Protein AF-A0A9X5YZY9-F1 (afdb_monomer_lite)

Sequence (464 aa):
MDPSAGPELLDRARRRHARAEDEYDRSPETKAVLEAMFADAAEALAAGHHPDEVEAWFGLAQVRRYQKGRRDDTLAAFDRALAASPEHRGVWDAYLEYVTYSISVDSLLALTERLPSALRPEYLHWLVSVADGRDRWGGMPAADGARYRVELLGLLTRLGDQESLGWFLSETGLTEERTGSHTRAVDILRDAMRTGYPSVKAVDRLTIRLVKDGEWDEAAQALTAVLAKPITSDSTREKLTKRLARCRKLLASSQPKAADLPEPEIETNEAEVDLPPAPLPAARSLVAGQNTPIAVGVWTVVVSWRDPAGKFDVDASALLLADTGKIRSDADFVFYNQRVTPDRTVIHHGEQTIGLGDEVHEQITIDLAALPASVTRVVIAASIDQGDFSSVDGLRLRADRCAGSSESLDIAGPVSFPLHRLGVERAILLAEVYRRNGGWRIRAIGQGYADGLAGIARDFGVHV

Secondary structure (DSSP, 8-state):
--GGGHHHHHHHHHHHHHHHHHTT---HHHHHHHHHHHHHHHHHHHHTT-TTHHHHHHHHHHHHTTSTT-HHHHHHHHHHHHHH-TT-HHHHHHHHHHHTTS--HHHHHHHHHHS-TTTHHHHHHHHHHHHTT-BTTB---HHHHHHHHHHHHHHHHHHT-HHHHHHHHHHHHHHHHHHS-HHHHHHHHHHHHHTT---HHHHHHHHHHHHHHT-HHHHHHHHHHHHTS--S-HHHHHHHHHHHHHHHHHHHHHSPP--S-PPPP----------PPPPPPPPEE--TT-EEEE-SSEEEEEEEEE-TTS---EEEEEEEE-TTSSBSSGGGEEBTTB-B-TTSSEEEEEEEE-SSSSEEEEEEEEETTTS-TT--EEEEEEEESSS-GGG-EEEEEEEEE---------S-S-EEEE-----S-SEEEEEEEEEETTEEEEEEEEEEETTTHHHHHHHHT---

Foldseek 3Di:
DALVCLVVLLVVLVVLVVVCVVVVPPDPVSLVVSLVSLVVSLVSPVVVLHLCNLVSLLSNLVSQLPDPPCLVVNLVSLVSSCVSPVQPPVSLVVNVVSQLLPDALVSLLVNLLSRDLVCNLVCVVVSLCQACQNDPRGYDDVVRSVVSLVLVLVSCVVVLSLQNNLDSLQVVLVVCCVPHDPVVSLVSLVVSVVSLHHDLVSLVVNLVVCVVVVVLVVNLVSLVSPLVDDDPDPVSNVVSVVSNVVSVVSVVVPDPPPDDDDDDDDDDDDDDDDDPDDPDDDADEDEAFDKWFDAAFKKKKKKKWFAPPVPWPKWKWKAFAFPVLAGPALLRIDTPVNAARPQRQKGKPDKDDNDPHRMIMTMMMGRRVSDDPRGFKMWMKMFTPPFACQPIGPTKMWMDGPDDDDDDPDDHDIYIYDQDDDDLFGMFGQWMWGDDPNGIMIGGHGDGDNPTVVVVCVSRVNDD

pLDDT: mean 80.01, std 17.56, range [24.38, 98.25]

Structure (mmCIF, N/CA/C/O backbone):
data_AF-A0A9X5YZY9-F1
#
_entry.id   AF-A0A9X5YZY9-F1
#
loop_
_atom_site.group_PDB
_atom_site.id
_atom_site.type_symbol
_atom_site.label_atom_id
_atom_site.label_alt_id
_atom_site.label_comp_id
_atom_site.label_asym_id
_atom_site.label_entity_id
_atom_site.label_seq_id
_atom_site.pdbx_PDB_ins_code
_atom_site.Cartn_x
_atom_site.Cartn_y
_atom_site.Cartn_z
_atom_site.occupancy
_atom_site.B_iso_or_equiv
_atom_site.auth_seq_id
_atom_site.auth_comp_id
_atom_site.auth_asym_id
_atom_site.auth_atom_id
_atom_site.pdbx_PDB_model_num
ATOM 1 N N . MET A 1 1 ? 26.259 -15.363 -32.010 1.00 60.69 1 MET A N 1
ATOM 2 C CA . MET A 1 1 ? 27.548 -15.273 -31.295 1.00 60.69 1 MET A CA 1
ATOM 3 C C . MET A 1 1 ? 27.789 -16.571 -30.547 1.00 60.69 1 MET A C 1
ATOM 5 O O . MET A 1 1 ? 26.813 -17.230 -30.215 1.00 60.69 1 MET A O 1
ATOM 9 N N . ASP A 1 2 ? 29.048 -16.950 -30.335 1.00 70.19 2 ASP A N 1
ATOM 10 C CA . ASP A 1 2 ? 29.415 -18.073 -29.465 1.00 70.19 2 ASP A CA 1
ATOM 11 C C . ASP A 1 2 ? 29.134 -17.686 -27.997 1.00 70.19 2 ASP A C 1
ATOM 13 O O . ASP A 1 2 ? 29.760 -16.740 -27.509 1.00 70.19 2 ASP A O 1
ATOM 17 N N . PRO A 1 3 ? 28.205 -18.360 -27.289 1.00 67.62 3 PRO A N 1
ATOM 18 C CA . PRO A 1 3 ? 27.863 -18.026 -25.904 1.00 67.62 3 PRO A CA 1
ATOM 19 C C . PRO A 1 3 ? 29.049 -18.139 -24.935 1.00 67.62 3 PRO A C 1
ATOM 21 O O . PRO A 1 3 ? 29.058 -17.483 -23.895 1.00 67.62 3 PRO A O 1
ATOM 24 N N . SER A 1 4 ? 30.075 -18.928 -25.276 1.00 77.38 4 SER A N 1
ATOM 25 C CA . SER A 1 4 ? 31.263 -19.109 -24.431 1.00 77.38 4 SER A CA 1
ATOM 26 C C . SER A 1 4 ? 32.169 -17.871 -24.367 1.00 77.38 4 SER A C 1
ATOM 28 O O . SER A 1 4 ? 32.953 -17.737 -23.428 1.00 77.38 4 SER A O 1
ATOM 30 N N . ALA A 1 5 ? 32.028 -16.929 -25.308 1.00 88.00 5 ALA A N 1
ATOM 31 C CA . ALA A 1 5 ? 32.815 -15.695 -25.350 1.00 88.00 5 ALA A CA 1
ATOM 32 C C . ALA A 1 5 ? 32.275 -14.578 -24.431 1.00 88.00 5 ALA A C 1
ATOM 34 O O . ALA A 1 5 ? 32.970 -13.589 -24.191 1.00 88.00 5 ALA A O 1
ATOM 35 N N . GLY A 1 6 ? 31.048 -14.715 -23.912 1.00 91.06 6 GLY A N 1
ATOM 36 C CA . GLY A 1 6 ? 30.351 -13.676 -23.143 1.00 91.06 6 GLY A CA 1
ATOM 37 C C . GLY A 1 6 ? 31.149 -13.092 -21.963 1.00 91.06 6 GLY A C 1
ATOM 38 O O . GLY A 1 6 ? 31.288 -11.867 -21.890 1.00 91.06 6 GLY A O 1
ATOM 39 N N . PRO A 1 7 ? 31.730 -13.918 -21.069 1.00 95.31 7 PRO A N 1
ATOM 40 C CA . PRO A 1 7 ? 32.499 -13.417 -19.927 1.00 95.31 7 PRO A CA 1
ATOM 41 C C . PRO A 1 7 ? 33.729 -12.591 -20.330 1.00 95.31 7 PRO A C 1
ATOM 43 O O . PRO A 1 7 ? 34.016 -11.562 -19.718 1.00 95.31 7 PRO A O 1
ATOM 46 N N . GLU A 1 8 ? 34.432 -12.989 -21.396 1.00 95.81 8 GLU A N 1
ATOM 47 C CA . GLU A 1 8 ? 35.598 -12.250 -21.897 1.00 95.81 8 GLU A CA 1
ATOM 48 C C . GLU A 1 8 ? 35.193 -10.892 -22.494 1.00 95.81 8 GLU A C 1
ATOM 50 O O . GLU A 1 8 ? 35.873 -9.880 -22.285 1.00 95.81 8 GLU A O 1
ATOM 55 N N . LEU A 1 9 ? 34.064 -10.848 -23.212 1.00 96.50 9 LEU A N 1
ATOM 56 C CA . LEU A 1 9 ? 33.502 -9.609 -23.754 1.00 96.50 9 LEU A CA 1
ATOM 57 C C . LEU A 1 9 ? 33.127 -8.632 -22.631 1.00 96.50 9 LEU A C 1
ATOM 59 O O . LEU A 1 9 ? 33.502 -7.458 -22.697 1.00 96.50 9 LEU A O 1
ATOM 63 N N . LEU A 1 10 ? 32.463 -9.116 -21.575 1.00 97.38 10 LEU A N 1
ATOM 64 C CA . LEU A 1 10 ? 32.087 -8.298 -20.418 1.00 97.38 10 LEU A CA 1
ATOM 65 C C . LEU A 1 10 ? 33.312 -7.739 -19.685 1.00 97.38 10 LEU A C 1
ATOM 67 O O . LEU A 1 10 ? 33.368 -6.550 -19.369 1.00 97.38 10 LEU A O 1
ATOM 71 N N . ASP A 1 11 ? 34.315 -8.574 -19.434 1.00 97.44 11 ASP A N 1
ATOM 72 C CA . ASP A 1 11 ? 35.560 -8.178 -18.775 1.00 97.44 11 ASP A CA 1
ATOM 73 C C . ASP A 1 11 ? 36.325 -7.110 -19.587 1.00 97.44 11 ASP A C 1
ATOM 75 O O . ASP A 1 11 ? 36.810 -6.104 -19.053 1.00 97.44 11 ASP A O 1
ATOM 79 N N . ARG A 1 12 ? 36.341 -7.248 -20.918 1.00 97.50 12 ARG A N 1
ATOM 80 C CA . ARG A 1 12 ? 36.892 -6.235 -21.829 1.00 97.50 12 ARG A CA 1
ATOM 81 C C . ARG A 1 12 ? 36.108 -4.920 -21.775 1.00 97.50 12 ARG A C 1
ATOM 83 O O . ARG A 1 12 ? 36.733 -3.857 -21.721 1.00 97.50 12 ARG A O 1
ATOM 90 N N . ALA A 1 13 ? 34.775 -4.982 -21.766 1.00 97.50 13 ALA A N 1
ATOM 91 C CA . ALA A 1 13 ? 33.902 -3.812 -21.655 1.00 97.50 13 ALA A CA 1
ATOM 92 C C . ALA A 1 13 ? 34.130 -3.068 -20.331 1.00 97.50 13 ALA A C 1
ATOM 94 O O . ALA A 1 13 ? 34.380 -1.862 -20.336 1.00 97.50 13 ALA A O 1
ATOM 95 N N . ARG A 1 14 ? 34.163 -3.794 -19.206 1.00 97.50 14 ARG A N 1
ATOM 96 C CA . ARG A 1 14 ? 34.427 -3.245 -17.866 1.00 97.50 14 ARG A CA 1
ATOM 97 C C . ARG A 1 14 ? 35.779 -2.544 -17.779 1.00 97.50 14 ARG A C 1
ATOM 99 O O . ARG A 1 14 ? 35.836 -1.411 -17.309 1.00 97.50 14 ARG A O 1
ATOM 106 N N . ARG A 1 15 ? 36.857 -3.159 -18.282 1.00 97.31 15 ARG A N 1
ATOM 107 C CA . ARG A 1 15 ? 38.183 -2.512 -18.326 1.00 97.31 15 ARG A CA 1
ATOM 108 C C . ARG A 1 15 ? 38.180 -1.226 -19.143 1.00 97.31 15 ARG A C 1
ATOM 110 O O . ARG A 1 15 ? 38.763 -0.229 -18.720 1.00 97.31 15 ARG A O 1
ATOM 117 N N . ARG A 1 16 ? 37.545 -1.239 -20.319 1.00 96.56 16 ARG A N 1
ATOM 118 C CA . ARG A 1 16 ? 37.457 -0.044 -21.170 1.00 96.56 16 ARG A CA 1
ATOM 119 C C . ARG A 1 16 ? 36.641 1.057 -20.495 1.00 96.56 16 ARG A C 1
ATOM 121 O O . ARG A 1 16 ? 37.018 2.220 -20.621 1.00 96.56 16 ARG A O 1
ATOM 128 N N . HIS A 1 17 ? 35.573 0.687 -19.789 1.00 94.94 17 HIS A N 1
ATOM 129 C CA . HIS A 1 17 ? 34.726 1.610 -19.041 1.00 94.94 17 HIS A CA 1
ATOM 130 C C . HIS A 1 17 ? 35.490 2.244 -17.878 1.00 94.94 17 HIS A C 1
ATOM 132 O O . HIS A 1 17 ? 35.556 3.464 -17.814 1.00 94.94 17 HIS A O 1
ATOM 138 N N . ALA A 1 18 ? 36.158 1.439 -17.045 1.00 94.81 18 ALA A N 1
ATOM 139 C CA . ALA A 1 18 ? 36.986 1.931 -15.942 1.00 94.81 18 ALA A CA 1
ATOM 140 C C . ALA A 1 18 ? 38.058 2.916 -16.432 1.00 94.81 18 ALA A C 1
ATOM 142 O O . ALA A 1 18 ? 38.196 4.008 -15.896 1.00 94.81 18 ALA A O 1
ATOM 143 N N . ARG A 1 19 ? 38.737 2.586 -17.538 1.00 95.81 19 ARG A N 1
ATOM 144 C CA . ARG A 1 19 ? 39.710 3.489 -18.160 1.00 95.81 19 ARG A CA 1
ATOM 145 C C . ARG A 1 19 ? 39.084 4.808 -18.633 1.00 95.81 19 ARG A C 1
ATOM 147 O O . ARG A 1 19 ? 39.700 5.854 -18.479 1.00 95.81 19 ARG A O 1
ATOM 154 N N . ALA A 1 20 ? 37.889 4.767 -19.225 1.00 93.00 20 ALA A N 1
ATOM 155 C CA . ALA A 1 20 ? 37.190 5.979 -19.656 1.00 93.00 20 ALA A CA 1
ATOM 156 C C . ALA A 1 20 ? 36.761 6.854 -18.464 1.00 93.00 20 ALA A C 1
ATOM 158 O O . ALA A 1 20 ? 36.832 8.077 -18.559 1.00 93.00 20 ALA A O 1
ATOM 159 N N . GLU A 1 21 ? 36.349 6.241 -17.350 1.00 89.88 21 GLU A N 1
ATOM 160 C CA . GLU A 1 21 ? 36.064 6.945 -16.093 1.00 89.88 21 GLU A CA 1
ATOM 161 C C . GLU A 1 21 ? 37.322 7.628 -15.535 1.00 89.88 21 GLU A C 1
ATOM 163 O O . GLU A 1 21 ? 37.279 8.825 -15.249 1.00 89.88 21 GLU A O 1
ATOM 168 N N . ASP A 1 22 ? 38.446 6.905 -15.460 1.00 94.56 22 ASP A N 1
ATOM 169 C CA . ASP A 1 22 ? 39.733 7.416 -14.962 1.00 94.56 22 ASP A CA 1
ATOM 170 C C . ASP A 1 22 ? 40.276 8.575 -15.816 1.00 94.56 22 ASP A C 1
ATOM 172 O O . ASP A 1 22 ? 40.812 9.554 -15.296 1.00 94.56 22 ASP A O 1
ATOM 176 N N . GLU A 1 23 ? 40.121 8.484 -17.139 1.00 95.00 23 GLU A N 1
ATOM 177 C CA . GLU A 1 23 ? 40.533 9.519 -18.096 1.00 95.00 23 GLU A CA 1
ATOM 178 C C . GLU A 1 23 ? 39.504 10.667 -18.214 1.00 95.00 23 GLU A C 1
ATOM 180 O O . GLU A 1 23 ? 39.750 11.644 -18.923 1.00 95.00 23 GLU A O 1
ATOM 185 N N . TYR A 1 24 ? 38.353 10.569 -17.531 1.00 90.06 24 TYR A N 1
ATOM 186 C CA . TYR A 1 24 ? 37.199 11.468 -17.674 1.00 90.06 24 TYR A CA 1
ATOM 187 C C . TYR A 1 24 ? 36.738 11.636 -19.138 1.00 90.06 24 TYR A C 1
ATOM 189 O O . TYR A 1 24 ? 36.229 12.683 -19.550 1.00 90.06 24 TYR A O 1
ATOM 197 N N . ASP A 1 25 ? 36.898 10.594 -19.953 1.00 89.75 25 ASP A N 1
ATOM 198 C CA . ASP A 1 25 ? 36.540 10.608 -21.366 1.00 89.75 25 ASP A CA 1
ATOM 199 C C . ASP A 1 25 ? 35.024 10.430 -21.535 1.00 89.75 25 ASP A C 1
ATOM 201 O O . ASP A 1 25 ? 34.461 9.341 -21.404 1.00 89.75 25 ASP A O 1
ATOM 205 N N . ARG A 1 26 ? 34.342 11.540 -21.833 1.00 86.75 26 ARG A N 1
ATOM 206 C CA . ARG A 1 26 ? 32.891 11.593 -22.075 1.00 86.75 26 ARG A CA 1
ATOM 207 C C . ARG A 1 26 ? 32.532 11.732 -23.555 1.00 86.75 26 ARG A C 1
ATOM 209 O O . ARG A 1 26 ? 31.381 12.080 -23.850 1.00 86.75 26 ARG A O 1
ATOM 216 N N . SER A 1 27 ? 33.487 11.489 -24.457 1.00 90.62 27 SER A N 1
ATOM 217 C CA . SER A 1 27 ? 33.310 11.658 -25.901 1.00 90.62 27 SER A CA 1
ATOM 218 C C . SER A 1 27 ? 32.188 10.766 -26.463 1.00 90.62 27 SER A C 1
ATOM 220 O O . SER A 1 27 ? 31.965 9.652 -25.968 1.00 90.62 27 SER A O 1
ATOM 222 N N . PRO A 1 28 ? 31.445 11.234 -27.486 1.00 89.94 28 PRO A N 1
ATOM 223 C CA . PRO A 1 28 ? 30.454 10.414 -28.181 1.00 89.94 28 PRO A CA 1
ATOM 224 C C . PRO A 1 28 ? 31.042 9.110 -28.735 1.00 89.94 28 PRO A C 1
ATOM 226 O O . PRO A 1 28 ? 30.386 8.073 -28.672 1.00 89.94 28 PRO A O 1
ATOM 229 N N . GLU A 1 29 ? 32.285 9.144 -29.218 1.00 93.25 29 GLU A N 1
ATOM 230 C CA . GLU A 1 29 ? 32.990 7.994 -29.783 1.00 93.25 29 GLU A CA 1
ATOM 231 C C . GLU A 1 29 ? 33.239 6.920 -28.720 1.00 93.25 29 GLU A C 1
ATOM 233 O O . GLU A 1 29 ? 32.894 5.755 -28.922 1.00 93.25 29 GLU A O 1
ATOM 238 N N . THR A 1 30 ? 33.773 7.302 -27.554 1.00 93.06 30 THR A N 1
ATOM 239 C CA . THR A 1 30 ? 33.996 6.359 -26.450 1.00 93.06 30 THR A CA 1
ATOM 240 C C . THR A 1 30 ? 32.682 5.781 -25.933 1.00 93.06 30 THR A C 1
ATOM 242 O O . THR A 1 30 ? 32.613 4.578 -25.678 1.00 93.06 30 THR A O 1
ATOM 245 N N . LYS A 1 31 ? 31.615 6.587 -25.848 1.00 91.44 31 LYS A N 1
ATOM 246 C CA . LYS A 1 31 ? 30.279 6.100 -25.468 1.00 91.44 31 LYS A CA 1
ATOM 247 C C . LYS A 1 31 ? 29.724 5.085 -26.468 1.00 91.44 31 LYS A C 1
ATOM 249 O O . LYS A 1 31 ? 29.228 4.050 -26.038 1.00 91.44 31 LYS A O 1
ATOM 254 N N . ALA A 1 32 ? 29.845 5.343 -27.770 1.00 93.31 32 ALA A N 1
ATOM 255 C CA . ALA A 1 32 ? 29.385 4.424 -28.811 1.00 93.31 32 ALA A CA 1
ATOM 256 C C . ALA A 1 32 ? 30.147 3.088 -28.784 1.00 93.31 32 ALA A C 1
ATOM 258 O O . ALA A 1 32 ? 29.539 2.026 -28.901 1.00 93.31 32 ALA A O 1
ATOM 259 N N . VAL A 1 33 ? 31.469 3.129 -28.569 1.00 96.19 33 VAL A N 1
ATOM 260 C CA . VAL A 1 33 ? 32.292 1.917 -28.425 1.00 96.19 33 VAL A CA 1
ATOM 261 C C . VAL A 1 33 ? 31.888 1.123 -27.185 1.00 96.19 33 VAL A C 1
ATOM 263 O O . VAL A 1 33 ? 31.665 -0.080 -27.281 1.00 96.19 33 VAL A O 1
ATOM 266 N N . LEU A 1 34 ? 31.772 1.780 -26.028 1.00 96.44 34 LEU A N 1
ATOM 267 C CA . LEU A 1 34 ? 31.357 1.126 -24.785 1.00 96.44 34 LEU A CA 1
ATOM 268 C C . LEU A 1 34 ? 29.970 0.501 -24.906 1.00 96.44 34 LEU A C 1
ATOM 270 O O . LEU A 1 34 ? 29.758 -0.612 -24.435 1.00 96.44 34 LEU A O 1
ATOM 274 N N . GLU A 1 35 ? 29.044 1.197 -25.558 1.00 95.69 35 GLU A N 1
ATOM 275 C CA . GLU A 1 35 ? 27.704 0.683 -25.789 1.00 95.69 35 GLU A CA 1
ATOM 276 C C . GLU A 1 35 ? 27.721 -0.599 -26.624 1.00 95.69 35 GLU A C 1
ATOM 278 O O . GLU A 1 35 ? 27.111 -1.583 -26.215 1.00 95.69 35 GLU A O 1
ATOM 283 N N . ALA A 1 36 ? 28.448 -0.613 -27.746 1.00 97.06 36 ALA A N 1
ATOM 284 C CA . ALA A 1 36 ? 28.584 -1.809 -28.574 1.00 97.06 36 ALA A CA 1
ATOM 285 C C . ALA A 1 36 ? 29.208 -2.969 -27.781 1.00 97.06 36 ALA A C 1
ATOM 287 O O . ALA A 1 36 ? 28.690 -4.079 -27.800 1.00 97.06 36 ALA A O 1
ATOM 288 N N . MET A 1 37 ? 30.263 -2.698 -27.005 1.00 98.00 37 MET A N 1
ATOM 289 C CA . MET A 1 37 ? 30.929 -3.718 -26.191 1.00 98.00 37 MET A CA 1
ATOM 290 C C . MET A 1 37 ? 30.008 -4.332 -25.127 1.00 98.00 37 MET A C 1
ATOM 292 O O . MET A 1 37 ? 30.013 -5.549 -24.949 1.00 98.00 37 MET A O 1
ATOM 296 N N . PHE A 1 38 ? 29.231 -3.513 -24.410 1.00 98.12 38 PHE A N 1
ATOM 297 C CA . PHE A 1 38 ? 28.280 -4.021 -23.418 1.00 98.12 38 PHE A CA 1
ATOM 298 C C . PHE A 1 38 ? 27.086 -4.725 -24.069 1.00 98.12 38 PHE A C 1
ATOM 300 O O . PHE A 1 38 ? 26.630 -5.726 -23.525 1.00 98.12 38 PHE A O 1
ATOM 307 N N . ALA A 1 39 ? 26.603 -4.251 -25.222 1.00 97.25 39 ALA A N 1
ATOM 308 C CA . ALA A 1 39 ? 25.530 -4.910 -25.965 1.00 97.25 39 ALA A CA 1
ATOM 309 C C . ALA A 1 39 ? 25.957 -6.302 -26.455 1.00 97.25 39 ALA A C 1
ATOM 311 O O . ALA A 1 39 ? 25.254 -7.275 -26.188 1.00 97.25 39 ALA A O 1
ATOM 312 N N . ASP A 1 40 ? 27.142 -6.418 -27.064 1.00 96.69 40 ASP A N 1
ATOM 313 C CA . ASP A 1 40 ? 27.681 -7.698 -27.535 1.00 96.69 40 ASP A CA 1
ATOM 314 C C . ASP A 1 40 ? 27.860 -8.693 -26.376 1.00 96.69 40 ASP A C 1
ATOM 316 O O . ASP A 1 40 ? 27.481 -9.863 -26.473 1.00 96.69 40 ASP A O 1
ATOM 320 N N . ALA A 1 41 ? 28.406 -8.220 -25.247 1.00 97.25 41 ALA A N 1
ATOM 321 C CA . ALA A 1 41 ? 28.552 -9.027 -24.041 1.00 97.25 41 ALA A CA 1
ATOM 322 C C . ALA A 1 41 ? 27.190 -9.490 -23.501 1.00 97.25 41 ALA A C 1
ATOM 324 O O . ALA A 1 41 ? 27.024 -10.668 -23.188 1.00 97.25 41 ALA A O 1
ATOM 325 N N . ALA A 1 42 ? 26.214 -8.583 -23.418 1.00 96.75 42 ALA A N 1
ATOM 326 C CA . ALA A 1 42 ? 24.891 -8.874 -22.883 1.00 96.75 42 ALA A CA 1
ATOM 327 C C . ALA A 1 42 ? 24.127 -9.881 -23.750 1.00 96.75 42 ALA A C 1
ATOM 329 O O . ALA A 1 42 ? 23.557 -10.829 -23.219 1.00 96.75 42 ALA A O 1
ATOM 330 N N . GLU A 1 43 ? 24.163 -9.737 -25.076 1.00 95.75 43 GLU A N 1
ATOM 331 C CA . GLU A 1 43 ? 23.525 -10.685 -25.994 1.00 95.75 43 GLU A CA 1
ATOM 332 C C . GLU A 1 43 ? 24.169 -12.076 -25.937 1.00 95.75 43 GLU A C 1
ATOM 334 O O . GLU A 1 43 ? 23.458 -13.084 -25.921 1.00 95.75 43 GLU A O 1
ATOM 339 N N . ALA A 1 44 ? 25.504 -12.153 -25.872 1.00 95.19 44 ALA A N 1
ATOM 340 C CA . ALA A 1 44 ? 26.216 -13.425 -25.765 1.00 95.19 44 ALA A CA 1
ATOM 341 C C . ALA A 1 44 ? 25.930 -14.142 -24.433 1.00 95.19 44 ALA A C 1
ATOM 343 O O . ALA A 1 44 ? 25.663 -15.346 -24.428 1.00 95.19 44 ALA A O 1
ATOM 344 N N . LEU A 1 45 ? 25.948 -13.403 -23.317 1.00 95.44 45 LEU A N 1
ATOM 345 C CA . LEU A 1 45 ? 25.668 -13.935 -21.980 1.00 95.44 45 LEU A CA 1
ATOM 346 C C . LEU A 1 45 ? 24.202 -14.361 -21.833 1.00 95.44 45 LEU A C 1
ATOM 348 O O . LEU A 1 45 ? 23.946 -15.450 -21.319 1.00 95.44 45 LEU A O 1
ATOM 352 N N . ALA A 1 46 ? 23.259 -13.570 -22.355 1.00 93.81 46 ALA A N 1
ATOM 353 C CA . ALA A 1 46 ? 21.833 -13.888 -22.326 1.00 93.81 46 ALA A CA 1
ATOM 354 C C . ALA A 1 46 ? 21.492 -15.131 -23.156 1.00 93.81 46 ALA A C 1
ATOM 356 O O . ALA A 1 46 ? 20.737 -15.993 -22.711 1.00 93.81 46 ALA A O 1
ATOM 357 N N . ALA A 1 47 ? 22.102 -15.292 -24.337 1.00 92.62 47 ALA A N 1
ATOM 358 C CA . ALA A 1 47 ? 21.936 -16.505 -25.140 1.00 92.62 47 ALA A CA 1
ATOM 359 C C . ALA A 1 47 ? 22.419 -17.769 -24.401 1.00 92.62 47 ALA A C 1
ATOM 361 O O . ALA A 1 47 ? 21.881 -18.859 -24.607 1.00 92.62 47 ALA A O 1
ATOM 362 N N . GLY A 1 48 ? 23.425 -17.620 -23.535 1.00 89.56 48 GLY A N 1
ATOM 363 C CA . GLY A 1 48 ? 23.949 -18.681 -22.679 1.00 89.56 48 GLY A CA 1
ATOM 364 C C . GLY A 1 48 ? 23.241 -18.839 -21.330 1.00 89.56 48 GLY A C 1
ATOM 365 O O . GLY A 1 48 ? 23.616 -19.748 -20.594 1.00 89.56 48 GLY A O 1
ATOM 366 N N . HIS A 1 49 ? 22.256 -17.992 -20.995 1.00 89.38 49 HIS A N 1
ATOM 367 C CA . HIS A 1 49 ? 21.662 -17.882 -19.650 1.00 89.38 49 HIS A CA 1
ATOM 368 C C . HIS A 1 49 ? 22.727 -17.748 -18.543 1.00 89.38 49 HIS A C 1
ATOM 370 O O . HIS A 1 49 ? 22.632 -18.355 -17.474 1.00 89.38 49 HIS A O 1
ATOM 376 N N . HIS A 1 50 ? 23.804 -17.016 -18.832 1.00 93.94 50 HIS A N 1
ATOM 377 C CA . HIS A 1 50 ? 24.921 -16.857 -17.911 1.00 93.94 50 HIS A CA 1
ATOM 378 C C . HIS A 1 50 ? 24.585 -15.794 -16.849 1.00 93.94 50 HIS A C 1
ATOM 380 O O . HIS A 1 50 ? 24.133 -14.714 -17.222 1.00 93.94 50 HIS A O 1
ATOM 386 N N . PRO A 1 51 ? 24.866 -16.020 -15.549 1.00 91.38 51 PRO A N 1
ATOM 387 C CA . PRO A 1 51 ? 24.477 -15.099 -14.468 1.00 91.38 51 PRO A CA 1
ATOM 388 C C . PRO A 1 51 ? 25.042 -13.678 -14.621 1.00 91.38 51 PRO A C 1
ATOM 390 O O . PRO A 1 51 ? 24.392 -12.704 -14.247 1.00 91.38 51 PRO A O 1
ATOM 393 N N . ASP A 1 52 ? 26.224 -13.542 -15.227 1.00 94.81 52 ASP A N 1
ATOM 394 C CA . ASP A 1 52 ? 26.833 -12.234 -15.507 1.00 94.81 52 ASP A CA 1
ATOM 395 C C . ASP A 1 52 ? 26.080 -11.400 -16.565 1.00 94.81 52 ASP A C 1
ATOM 397 O O . ASP A 1 52 ? 26.447 -10.247 -16.801 1.00 94.81 52 ASP A O 1
ATOM 401 N N . GLU A 1 53 ? 25.029 -11.925 -17.209 1.00 96.06 53 GLU A N 1
ATOM 402 C CA . GLU A 1 53 ? 24.204 -11.132 -18.130 1.00 96.06 53 GLU A CA 1
ATOM 403 C C . GLU A 1 53 ? 23.618 -9.887 -17.445 1.00 96.06 53 GLU A C 1
ATOM 405 O O . GLU A 1 53 ? 23.529 -8.827 -18.065 1.00 96.06 53 GLU A O 1
ATOM 410 N N . VAL A 1 54 ? 23.298 -9.991 -16.148 1.00 96.75 54 VAL A N 1
ATOM 411 C CA . VAL A 1 54 ? 22.775 -8.892 -15.322 1.00 96.75 54 VAL A CA 1
ATOM 412 C C . VAL A 1 54 ? 23.742 -7.714 -15.343 1.00 96.75 54 VAL A C 1
ATOM 414 O O . VAL A 1 54 ? 23.346 -6.570 -15.553 1.00 96.75 54 VAL A O 1
ATOM 417 N N . GLU A 1 55 ? 25.029 -8.004 -15.185 1.00 97.31 55 GLU A N 1
ATOM 418 C CA . GLU A 1 55 ? 26.104 -7.020 -15.136 1.00 97.31 55 GLU A CA 1
ATOM 419 C C . GLU A 1 55 ? 26.388 -6.393 -16.503 1.00 97.31 55 GLU A C 1
ATOM 421 O O . GLU A 1 55 ? 26.713 -5.207 -16.594 1.00 97.31 55 GLU A O 1
ATOM 426 N N . ALA A 1 56 ? 26.234 -7.167 -17.578 1.00 97.50 56 ALA A N 1
ATOM 427 C CA . ALA A 1 56 ? 26.367 -6.660 -18.937 1.00 97.50 56 ALA A CA 1
ATOM 428 C C . ALA A 1 56 ? 25.210 -5.719 -19.309 1.00 97.50 56 ALA A C 1
ATOM 430 O O . ALA A 1 56 ? 25.452 -4.608 -19.789 1.00 97.50 56 ALA A O 1
ATOM 431 N N . TRP A 1 57 ? 23.964 -6.112 -19.017 1.00 98.25 57 TRP A N 1
ATOM 432 C CA . TRP A 1 57 ? 22.785 -5.263 -19.204 1.00 98.25 57 TRP A CA 1
ATOM 433 C C . TRP A 1 57 ? 22.827 -4.014 -18.317 1.00 98.25 57 TRP A C 1
ATOM 435 O O . TRP A 1 57 ? 22.511 -2.916 -18.783 1.00 98.25 57 TRP A O 1
ATOM 445 N N . PHE A 1 58 ? 23.281 -4.146 -17.068 1.00 97.75 58 PHE A N 1
ATOM 446 C CA . PHE A 1 58 ? 23.453 -3.012 -16.163 1.00 97.75 58 PHE A CA 1
ATOM 447 C C . PHE A 1 58 ? 24.517 -2.032 -16.673 1.00 97.75 58 PHE A C 1
ATOM 449 O O . PHE A 1 58 ? 24.266 -0.826 -16.737 1.00 97.75 58 PHE A O 1
ATOM 456 N N . GLY A 1 59 ? 25.675 -2.533 -17.115 1.00 95.88 59 GLY A N 1
ATOM 457 C CA . GLY A 1 59 ? 26.714 -1.715 -17.742 1.00 95.88 59 GLY A CA 1
ATOM 458 C C . GLY A 1 59 ? 26.211 -0.978 -18.987 1.00 95.88 59 GLY A C 1
ATOM 459 O O . GLY A 1 59 ? 26.446 0.224 -19.131 1.00 95.88 59 GLY A O 1
ATOM 460 N N . LEU A 1 60 ? 25.433 -1.657 -19.837 1.00 97.56 60 LEU A N 1
ATOM 461 C CA . LEU A 1 60 ? 24.802 -1.050 -21.010 1.00 97.56 60 LEU A CA 1
ATOM 462 C C . LEU A 1 60 ? 23.864 0.107 -20.629 1.00 97.56 60 LEU A C 1
ATOM 464 O O . LEU A 1 60 ? 23.938 1.186 -21.223 1.00 97.56 60 LEU A O 1
ATOM 468 N N . ALA A 1 61 ? 23.010 -0.091 -19.620 1.00 95.94 61 ALA A N 1
ATOM 469 C CA . ALA A 1 61 ? 22.107 0.945 -19.121 1.00 95.94 61 ALA A CA 1
ATOM 470 C C . ALA A 1 61 ? 22.881 2.175 -18.607 1.00 95.94 61 ALA A C 1
ATOM 472 O O . ALA A 1 61 ? 22.549 3.314 -18.945 1.00 95.94 61 ALA A O 1
ATOM 473 N N . GLN A 1 62 ? 23.967 1.958 -17.860 1.00 92.81 62 GLN A N 1
ATOM 474 C CA . GLN A 1 62 ? 24.800 3.029 -17.298 1.00 92.81 62 GLN A CA 1
ATOM 475 C C . GLN A 1 62 ? 25.531 3.848 -18.376 1.00 92.81 62 GLN A C 1
ATOM 477 O O . GLN A 1 62 ? 25.684 5.062 -18.233 1.00 92.81 62 GLN A O 1
ATOM 482 N N . VAL A 1 63 ? 25.928 3.230 -19.491 1.00 92.75 63 VAL A N 1
ATOM 483 C CA . VAL A 1 63 ? 26.524 3.953 -20.630 1.00 92.75 63 VAL A CA 1
ATOM 484 C C . VAL A 1 63 ? 25.470 4.759 -21.403 1.00 92.75 63 VAL A C 1
ATOM 486 O O . VAL A 1 63 ? 25.757 5.853 -21.906 1.00 92.75 63 VAL A O 1
ATOM 489 N N . ARG A 1 64 ? 24.232 4.256 -21.492 1.00 91.62 64 ARG A N 1
ATOM 490 C CA . ARG A 1 64 ? 23.129 4.906 -22.224 1.00 91.62 64 ARG A CA 1
ATOM 491 C C . ARG A 1 64 ? 22.472 6.054 -21.461 1.00 91.62 64 ARG A C 1
ATOM 493 O O . ARG A 1 64 ? 22.117 7.051 -22.090 1.00 91.62 64 ARG A O 1
ATOM 500 N N . ARG A 1 65 ? 22.365 5.976 -20.127 1.00 86.56 65 ARG A N 1
ATOM 501 C CA . ARG A 1 65 ? 21.569 6.925 -19.316 1.00 86.56 65 ARG A CA 1
ATOM 502 C C . ARG A 1 65 ? 21.951 8.400 -19.485 1.00 86.56 65 ARG A C 1
ATOM 504 O O . ARG A 1 65 ? 21.103 9.269 -19.308 1.00 86.56 65 ARG A O 1
ATOM 511 N N . TYR A 1 66 ? 23.201 8.696 -19.853 1.00 77.25 66 TYR A N 1
ATOM 512 C CA . TYR A 1 66 ? 23.709 10.063 -20.054 1.00 77.25 66 TYR A CA 1
ATOM 513 C C . TYR A 1 66 ? 23.653 10.549 -21.510 1.00 77.25 66 TYR A C 1
ATOM 515 O O . TYR A 1 66 ? 24.220 11.594 -21.842 1.00 77.25 66 TYR A O 1
ATOM 523 N N . GLN A 1 67 ? 23.023 9.789 -22.404 1.00 83.19 67 GLN A N 1
ATOM 524 C CA . GLN A 1 67 ? 22.926 10.114 -23.822 1.00 83.19 67 GLN A CA 1
ATOM 525 C C . GLN A 1 67 ? 21.540 10.678 -24.163 1.00 83.19 67 GLN A C 1
ATOM 527 O O . GLN A 1 67 ? 20.500 10.138 -23.784 1.00 83.19 67 GLN A O 1
ATOM 532 N N . LYS A 1 68 ? 21.515 11.785 -24.911 1.00 80.81 68 LYS A N 1
ATOM 533 C CA . LYS A 1 68 ? 20.269 12.450 -25.315 1.00 80.81 68 LYS A CA 1
ATOM 534 C C . LYS A 1 68 ? 19.457 11.544 -26.249 1.00 80.81 68 LYS A C 1
ATOM 536 O O . LYS A 1 68 ? 19.996 11.024 -27.217 1.00 80.81 68 LYS A O 1
ATOM 541 N N . GLY A 1 69 ? 18.157 11.399 -25.979 1.00 81.94 69 GLY A N 1
ATOM 542 C CA . GLY A 1 69 ? 17.235 10.610 -26.810 1.00 81.94 69 GLY A CA 1
ATOM 543 C C . GLY A 1 69 ? 17.303 9.095 -26.594 1.00 81.94 69 GLY A C 1
ATOM 544 O O . GLY A 1 69 ? 16.634 8.363 -27.308 1.00 81.94 69 GLY A O 1
ATOM 545 N N . ARG A 1 70 ? 18.076 8.616 -25.610 1.00 84.31 70 ARG A N 1
ATOM 546 C CA . ARG A 1 70 ? 18.287 7.181 -25.340 1.00 84.31 70 ARG A CA 1
ATOM 547 C C . ARG A 1 70 ? 17.474 6.651 -24.156 1.00 84.31 70 ARG A C 1
ATOM 549 O O . ARG A 1 70 ? 17.869 5.668 -23.534 1.00 84.31 70 ARG A O 1
ATOM 556 N N . ARG A 1 71 ? 16.369 7.316 -23.797 1.00 84.25 71 ARG A N 1
ATOM 557 C CA . ARG A 1 71 ? 15.584 6.975 -22.597 1.00 84.25 71 ARG A CA 1
ATOM 558 C C . ARG A 1 71 ? 15.026 5.558 -22.669 1.00 84.25 71 ARG A C 1
ATOM 560 O O . ARG A 1 71 ? 15.306 4.768 -21.775 1.00 84.25 71 ARG A O 1
ATOM 567 N N . ASP A 1 72 ? 14.322 5.232 -23.744 1.00 87.12 72 ASP A N 1
ATOM 568 C CA . ASP A 1 72 ? 13.672 3.926 -23.890 1.00 87.12 72 ASP A CA 1
ATOM 569 C C . ASP A 1 72 ? 14.705 2.794 -23.956 1.00 87.12 72 ASP A C 1
ATOM 571 O O . ASP A 1 72 ? 14.565 1.790 -23.267 1.00 87.12 72 ASP A O 1
ATOM 575 N N . ASP A 1 73 ? 15.820 3.006 -24.662 1.00 90.00 73 ASP A N 1
ATOM 576 C CA . ASP A 1 73 ? 16.935 2.051 -24.721 1.00 90.00 73 ASP A CA 1
ATOM 577 C C . ASP A 1 73 ? 17.635 1.842 -23.370 1.00 90.00 73 ASP A C 1
ATOM 579 O O . ASP A 1 73 ? 18.202 0.773 -23.119 1.00 90.00 73 ASP A O 1
ATOM 583 N N . THR A 1 74 ? 17.655 2.875 -22.522 1.00 89.88 74 THR A N 1
ATOM 584 C CA . THR A 1 74 ? 18.203 2.807 -21.160 1.00 89.88 74 THR A CA 1
ATOM 585 C C . THR A 1 74 ? 17.274 1.992 -20.267 1.00 89.88 74 THR A C 1
ATOM 587 O O . THR A 1 74 ? 17.732 1.080 -19.581 1.00 89.88 74 THR A O 1
ATOM 590 N N . LEU A 1 75 ? 15.968 2.284 -20.307 1.00 88.62 75 LEU A N 1
ATOM 591 C CA . LEU A 1 75 ? 14.958 1.550 -19.542 1.00 88.62 75 LEU A CA 1
ATOM 592 C C . LEU A 1 75 ? 14.894 0.086 -19.975 1.00 88.62 75 LEU A C 1
ATOM 594 O O . LEU A 1 75 ? 14.936 -0.788 -19.121 1.00 88.62 75 LEU A O 1
ATOM 598 N N . ALA A 1 76 ? 14.930 -0.193 -21.280 1.00 92.50 76 ALA A N 1
ATOM 599 C CA . ALA A 1 76 ? 14.959 -1.555 -21.801 1.00 92.50 76 ALA A CA 1
ATOM 600 C C . ALA A 1 76 ? 16.188 -2.345 -21.316 1.00 92.50 76 ALA A C 1
ATOM 602 O O . ALA A 1 76 ? 16.075 -3.530 -21.015 1.00 92.50 76 ALA A O 1
ATOM 603 N N . ALA A 1 77 ? 17.359 -1.707 -21.207 1.00 95.31 77 ALA A N 1
ATOM 604 C CA . ALA A 1 77 ? 18.553 -2.359 -20.668 1.00 95.31 77 ALA A CA 1
ATOM 605 C C . ALA A 1 77 ? 18.413 -2.663 -19.164 1.00 95.31 77 ALA A C 1
ATOM 607 O O . ALA A 1 77 ? 18.737 -3.769 -18.735 1.00 95.31 77 ALA A O 1
ATOM 608 N N . PHE A 1 78 ? 17.863 -1.736 -18.372 1.00 95.38 78 PHE A N 1
ATOM 609 C CA . PHE A 1 78 ? 17.529 -2.011 -16.971 1.00 95.38 78 PHE A CA 1
ATOM 610 C C . PHE A 1 78 ? 16.483 -3.125 -16.827 1.00 95.38 78 PHE A C 1
ATOM 612 O O . PHE A 1 78 ? 16.641 -4.001 -15.980 1.00 95.38 78 PHE A O 1
ATOM 619 N N . ASP A 1 79 ? 15.447 -3.130 -17.667 1.00 92.94 79 ASP A N 1
ATOM 620 C CA . ASP A 1 79 ? 14.404 -4.156 -17.673 1.00 92.94 79 ASP A CA 1
ATOM 621 C C . ASP A 1 79 ? 14.990 -5.540 -17.957 1.00 92.94 79 ASP A C 1
ATOM 623 O O . ASP A 1 79 ? 14.615 -6.506 -17.299 1.00 92.94 79 ASP A O 1
ATOM 627 N N . ARG A 1 80 ? 15.953 -5.641 -18.882 1.00 96.38 80 ARG A N 1
ATOM 628 C CA . ARG A 1 80 ? 16.677 -6.891 -19.153 1.00 96.38 80 ARG A CA 1
ATOM 629 C C . ARG A 1 80 ? 17.537 -7.331 -17.968 1.00 96.38 80 ARG A C 1
ATOM 631 O O . ARG A 1 80 ? 17.496 -8.504 -17.613 1.00 96.38 80 ARG A O 1
ATOM 638 N N . ALA A 1 81 ? 18.252 -6.408 -17.321 1.00 95.81 81 ALA A N 1
ATOM 639 C CA . ALA A 1 81 ? 19.033 -6.719 -16.121 1.00 95.81 81 ALA A CA 1
ATOM 640 C C . ALA A 1 81 ? 18.141 -7.230 -14.973 1.00 95.81 81 ALA A C 1
ATOM 642 O O . ALA A 1 81 ? 18.454 -8.238 -14.344 1.00 95.81 81 ALA A O 1
ATOM 643 N N . LEU A 1 82 ? 17.002 -6.571 -14.734 1.00 94.19 82 LEU A N 1
ATOM 644 C CA . LEU A 1 82 ? 16.035 -6.962 -13.704 1.00 94.19 82 LEU A CA 1
ATOM 645 C C . LEU A 1 82 ? 15.249 -8.225 -14.073 1.00 94.19 82 LEU A C 1
ATOM 647 O O . LEU A 1 82 ? 14.842 -8.958 -13.181 1.00 94.19 82 LEU A O 1
ATOM 651 N N . ALA A 1 83 ? 15.046 -8.520 -15.357 1.00 93.75 83 ALA A N 1
ATOM 652 C CA . ALA A 1 83 ? 14.464 -9.794 -15.776 1.00 93.75 83 ALA A CA 1
ATOM 653 C C . ALA A 1 83 ? 15.392 -10.972 -15.442 1.00 93.75 83 ALA A C 1
ATOM 655 O O . ALA A 1 83 ? 14.913 -12.026 -15.029 1.00 93.75 83 ALA A O 1
ATOM 656 N N . ALA A 1 84 ? 16.707 -10.777 -15.579 1.00 93.12 84 ALA A N 1
ATOM 657 C CA . ALA A 1 84 ? 17.712 -11.777 -15.231 1.00 93.12 84 ALA A CA 1
ATOM 658 C C . ALA A 1 84 ? 17.941 -11.892 -13.711 1.00 93.12 84 ALA A C 1
ATOM 660 O O . ALA A 1 84 ? 18.139 -12.990 -13.194 1.00 93.12 84 ALA A O 1
ATOM 661 N N . SER A 1 85 ? 17.880 -10.778 -12.970 1.00 94.56 85 SER A N 1
ATOM 662 C CA . SER A 1 85 ? 17.968 -10.773 -11.504 1.00 94.56 85 SER A CA 1
ATOM 663 C C . SER A 1 85 ? 16.997 -9.758 -10.882 1.00 94.56 85 SER A C 1
ATOM 665 O O . SER A 1 85 ? 17.358 -8.596 -10.661 1.00 94.56 85 SER A O 1
ATOM 667 N N . PRO A 1 86 ? 15.755 -10.187 -10.573 1.00 94.06 86 PRO A N 1
ATOM 668 C CA . PRO A 1 86 ? 14.692 -9.297 -10.102 1.00 94.06 86 PRO A CA 1
ATOM 669 C C . PRO A 1 86 ? 14.988 -8.584 -8.789 1.00 94.06 86 PRO A C 1
ATOM 671 O O . PRO A 1 86 ? 14.444 -7.513 -8.557 1.00 94.06 86 PRO A O 1
ATOM 674 N N . GLU A 1 87 ? 15.843 -9.143 -7.933 1.00 93.81 87 GLU A N 1
ATOM 675 C CA . GLU A 1 87 ? 16.178 -8.581 -6.618 1.00 93.81 87 GLU A CA 1
ATOM 676 C C . GLU A 1 87 ? 17.549 -7.876 -6.598 1.00 93.81 87 GLU A C 1
ATOM 678 O O . GLU A 1 87 ? 18.094 -7.578 -5.532 1.00 93.81 87 GLU A O 1
ATOM 683 N N . HIS A 1 88 ? 18.133 -7.583 -7.768 1.00 93.94 88 HIS A N 1
ATOM 684 C CA . HIS A 1 88 ? 19.456 -6.965 -7.850 1.00 93.94 88 HIS A CA 1
ATOM 685 C C . HIS A 1 88 ? 19.450 -5.494 -7.398 1.00 93.94 88 HIS A C 1
ATOM 687 O O . HIS A 1 88 ? 19.151 -4.578 -8.168 1.00 93.94 88 HIS A O 1
ATOM 693 N N . ARG A 1 89 ? 19.853 -5.254 -6.146 1.00 92.69 89 ARG A N 1
ATOM 694 C CA . ARG A 1 89 ? 19.825 -3.937 -5.473 1.00 92.69 89 ARG A CA 1
ATOM 695 C C . ARG A 1 89 ? 20.503 -2.821 -6.263 1.00 92.69 89 ARG A C 1
ATOM 697 O O . ARG A 1 89 ? 19.880 -1.805 -6.534 1.00 92.69 89 ARG A O 1
ATOM 704 N N . GLY A 1 90 ? 21.732 -3.041 -6.736 1.00 91.19 90 GLY A N 1
ATOM 705 C CA . GLY A 1 90 ? 22.467 -2.009 -7.480 1.00 91.19 90 GLY A CA 1
ATOM 706 C C . GLY A 1 90 ? 21.804 -1.602 -8.804 1.00 91.19 90 GLY A C 1
ATOM 707 O O . GLY A 1 90 ? 21.976 -0.473 -9.259 1.00 91.19 90 GLY A O 1
ATOM 708 N N . VAL A 1 91 ? 21.009 -2.498 -9.402 1.00 94.25 91 VAL A N 1
ATOM 709 C CA . VAL A 1 91 ? 20.253 -2.201 -10.626 1.00 94.25 91 VAL A CA 1
ATOM 710 C C . VAL A 1 91 ? 18.999 -1.409 -10.265 1.00 94.25 91 VAL A C 1
ATOM 712 O O . VAL A 1 91 ? 18.715 -0.414 -10.924 1.00 94.25 91 VAL A O 1
ATOM 715 N N . TRP A 1 92 ? 18.295 -1.793 -9.193 1.00 91.81 92 TRP A N 1
ATOM 716 C CA . TRP A 1 92 ? 17.158 -1.035 -8.662 1.00 91.81 92 TRP A CA 1
ATOM 717 C C . TRP A 1 92 ? 17.533 0.381 -8.232 1.00 91.81 92 TRP A C 1
ATOM 719 O O . TRP A 1 92 ? 16.835 1.313 -8.620 1.00 91.81 92 TRP A O 1
ATOM 729 N N . ASP A 1 93 ? 18.644 0.562 -7.518 1.00 88.06 93 ASP A N 1
ATOM 730 C CA . ASP A 1 93 ? 19.133 1.881 -7.095 1.00 88.06 93 ASP A CA 1
ATOM 731 C C . ASP A 1 93 ? 19.319 2.816 -8.297 1.00 88.06 93 ASP A C 1
ATOM 733 O O . ASP A 1 93 ? 18.803 3.936 -8.323 1.00 88.06 93 ASP A O 1
ATOM 737 N N . ALA A 1 94 ? 20.016 2.336 -9.330 1.00 87.62 94 ALA A N 1
ATOM 738 C CA . ALA A 1 94 ? 20.278 3.108 -10.539 1.00 87.62 94 ALA A CA 1
ATOM 739 C C . ALA A 1 94 ? 19.020 3.319 -11.397 1.00 87.62 94 ALA A C 1
ATOM 741 O O . ALA A 1 94 ? 18.843 4.395 -11.971 1.00 87.62 94 ALA A O 1
ATOM 742 N N . TYR A 1 95 ? 18.149 2.309 -11.486 1.00 87.88 95 TYR A N 1
ATOM 743 C CA . TYR A 1 95 ? 16.887 2.396 -12.215 1.00 87.88 95 TYR A CA 1
ATOM 744 C C . TYR A 1 95 ? 15.967 3.438 -11.584 1.00 87.88 95 TYR A C 1
ATOM 746 O O . TYR A 1 95 ? 15.490 4.327 -12.287 1.00 87.88 95 TYR A O 1
ATOM 754 N N . LEU A 1 96 ? 15.765 3.362 -10.265 1.00 82.06 96 LEU A N 1
ATOM 755 C CA . LEU A 1 96 ? 14.938 4.292 -9.504 1.00 82.06 96 LEU A CA 1
ATOM 756 C C . LEU A 1 96 ? 15.468 5.720 -9.629 1.00 82.06 96 LEU A C 1
ATOM 758 O O . LEU A 1 96 ? 14.710 6.602 -10.026 1.00 82.06 96 LEU A O 1
ATOM 762 N N . GLU A 1 97 ? 16.773 5.930 -9.422 1.00 78.62 97 GLU A N 1
ATOM 763 C CA . GLU A 1 97 ? 17.416 7.233 -9.630 1.00 78.62 97 GLU A CA 1
ATOM 764 C C . GLU A 1 97 ? 17.168 7.785 -11.046 1.00 78.62 97 GLU A C 1
ATOM 766 O O . GLU A 1 97 ? 16.975 8.988 -11.224 1.00 78.62 97 GLU A O 1
ATOM 771 N N . TYR A 1 98 ? 17.150 6.923 -12.067 1.00 80.69 98 TYR A N 1
ATOM 772 C CA . TYR A 1 98 ? 16.937 7.331 -13.453 1.00 80.69 98 TYR A CA 1
ATOM 773 C C . TYR A 1 98 ? 15.475 7.693 -13.770 1.00 80.69 98 TYR A C 1
ATOM 775 O O . TYR A 1 98 ? 15.206 8.695 -14.443 1.00 80.69 98 TYR A O 1
ATOM 783 N N . VAL A 1 99 ? 14.511 6.891 -13.311 1.00 76.00 99 VAL A N 1
ATOM 784 C CA . VAL A 1 99 ? 13.087 7.077 -13.646 1.00 76.00 99 VAL A CA 1
ATOM 785 C C . VAL A 1 99 ? 12.444 8.230 -12.887 1.00 76.00 99 VAL A C 1
ATOM 787 O O . VAL A 1 99 ? 11.575 8.902 -13.447 1.00 76.00 99 VAL A O 1
ATOM 790 N N . THR A 1 100 ? 12.902 8.532 -11.67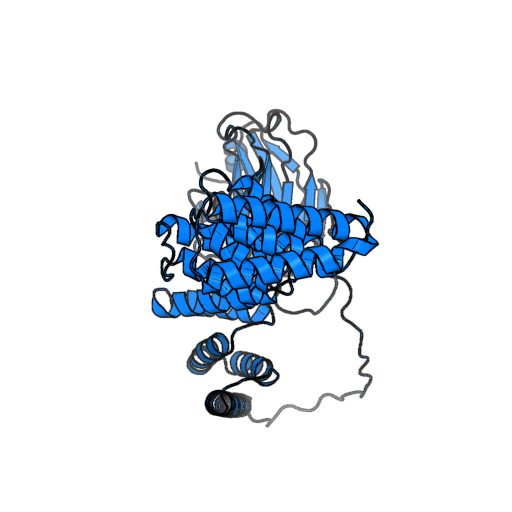2 1.00 65.31 100 THR A N 1
ATOM 791 C CA . THR A 1 100 ? 12.348 9.625 -10.858 1.00 65.31 100 THR A CA 1
ATOM 792 C C . THR A 1 100 ? 12.858 11.010 -11.242 1.00 65.31 100 THR A C 1
ATOM 794 O O . THR A 1 100 ? 12.625 11.973 -10.525 1.00 65.31 100 THR A O 1
ATOM 797 N N . TYR A 1 101 ? 13.493 11.168 -12.402 1.00 61.28 101 TYR A N 1
ATOM 798 C CA . TYR A 1 101 ? 13.713 12.496 -12.985 1.00 61.28 101 TYR A CA 1
ATOM 799 C C . TYR A 1 101 ? 12.422 13.147 -13.520 1.00 61.28 101 TYR A C 1
ATOM 801 O O . TYR A 1 101 ? 12.387 14.357 -13.728 1.00 61.28 101 TYR A O 1
ATOM 809 N N . SER A 1 102 ? 11.360 12.366 -13.757 1.00 57.53 102 SER A N 1
ATOM 810 C CA . SER A 1 102 ? 10.035 12.860 -14.162 1.00 57.53 102 SER A CA 1
ATOM 811 C C . SER A 1 102 ? 8.967 12.169 -13.313 1.00 57.53 102 SER A C 1
ATOM 813 O O . SER A 1 102 ? 8.450 11.109 -13.665 1.00 57.53 102 SER A O 1
ATOM 815 N N . ILE A 1 103 ? 8.723 12.729 -12.127 1.00 68.19 103 ILE A N 1
ATOM 816 C CA . ILE A 1 103 ? 7.875 12.126 -11.093 1.00 68.19 103 ILE A CA 1
ATOM 817 C C . ILE A 1 103 ? 6.405 12.452 -11.350 1.00 68.19 103 ILE A C 1
ATOM 819 O O . ILE A 1 103 ? 6.030 13.614 -11.490 1.00 68.19 103 ILE A O 1
ATOM 823 N N . SER A 1 104 ? 5.577 11.411 -11.335 1.00 74.12 104 SER A N 1
ATOM 824 C CA . SER A 1 104 ? 4.122 11.494 -11.214 1.00 74.12 104 SER A CA 1
ATOM 825 C C . SER A 1 104 ? 3.654 10.496 -10.152 1.00 74.12 104 SER A C 1
ATOM 827 O O . SER A 1 104 ? 4.392 9.564 -9.818 1.00 74.12 104 SER A O 1
ATOM 829 N N . VAL A 1 105 ? 2.441 10.679 -9.626 1.00 73.69 105 VAL A N 1
ATOM 830 C CA . VAL A 1 105 ? 1.823 9.722 -8.690 1.00 73.69 105 VAL A CA 1
ATOM 831 C C . VAL A 1 105 ? 1.766 8.326 -9.312 1.00 73.69 105 VAL A C 1
ATOM 833 O O . VAL A 1 105 ? 2.251 7.369 -8.711 1.00 73.69 105 VAL A O 1
ATOM 836 N N . ASP A 1 106 ? 1.276 8.232 -10.548 1.00 79.94 106 ASP A N 1
ATOM 837 C CA . ASP A 1 106 ? 1.092 6.965 -11.260 1.00 79.94 106 ASP A CA 1
ATOM 838 C C . ASP A 1 106 ? 2.438 6.263 -11.486 1.00 79.94 106 ASP A C 1
ATOM 840 O O . ASP A 1 106 ? 2.561 5.055 -11.289 1.00 79.94 106 ASP A O 1
ATOM 844 N N . SER A 1 107 ? 3.487 7.034 -11.801 1.00 76.44 107 SER A N 1
ATOM 845 C CA . SER A 1 107 ? 4.849 6.510 -11.921 1.00 76.44 107 SER A CA 1
ATOM 846 C C . SER A 1 107 ? 5.342 5.907 -10.601 1.00 76.44 107 SER A C 1
ATOM 848 O O . SER A 1 107 ? 5.925 4.829 -10.614 1.00 76.44 107 SER A O 1
ATOM 850 N N . LEU A 1 108 ? 5.123 6.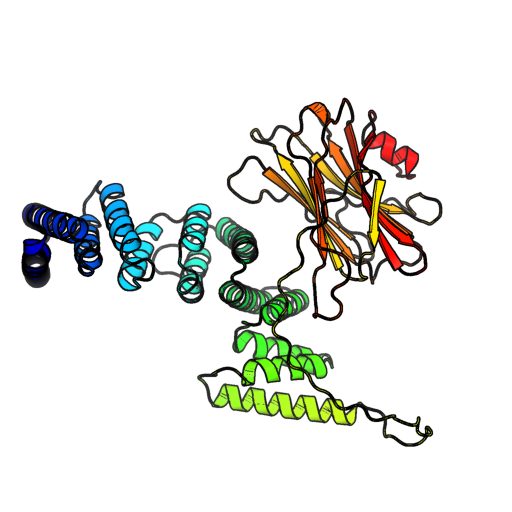561 -9.454 1.00 81.00 108 LEU A N 1
ATOM 851 C CA . LEU A 1 108 ? 5.572 6.035 -8.156 1.00 81.00 108 LEU A CA 1
ATOM 852 C C . LEU A 1 108 ? 4.785 4.794 -7.715 1.00 81.00 108 LEU A C 1
ATOM 854 O O . LEU A 1 108 ? 5.365 3.872 -7.137 1.00 81.00 108 LEU A O 1
ATOM 858 N N . LEU A 1 109 ? 3.484 4.742 -8.006 1.00 85.62 109 LEU A N 1
ATOM 859 C CA . LEU A 1 109 ? 2.654 3.567 -7.732 1.00 85.62 109 LEU A CA 1
ATOM 860 C C . LEU A 1 109 ? 3.081 2.379 -8.595 1.00 85.62 109 LEU A C 1
ATOM 862 O O . LEU A 1 109 ? 3.306 1.295 -8.058 1.00 85.62 109 LEU A O 1
ATOM 866 N N . ALA A 1 110 ? 3.303 2.599 -9.894 1.00 84.31 110 ALA A N 1
ATOM 867 C CA . ALA A 1 110 ? 3.808 1.569 -10.798 1.00 84.31 110 ALA A CA 1
ATOM 868 C C . ALA A 1 110 ? 5.184 1.042 -10.354 1.00 84.31 110 ALA A C 1
ATOM 870 O O . ALA A 1 110 ? 5.439 -0.159 -10.411 1.00 84.31 110 ALA A O 1
ATOM 871 N N . LEU A 1 111 ? 6.070 1.915 -9.857 1.00 84.44 111 LEU A N 1
ATOM 872 C CA . LEU A 1 111 ? 7.358 1.496 -9.291 1.00 84.44 111 LEU A CA 1
ATOM 873 C C . LEU A 1 111 ? 7.188 0.667 -8.017 1.00 84.44 111 LEU A C 1
ATOM 875 O O . LEU A 1 111 ? 7.867 -0.344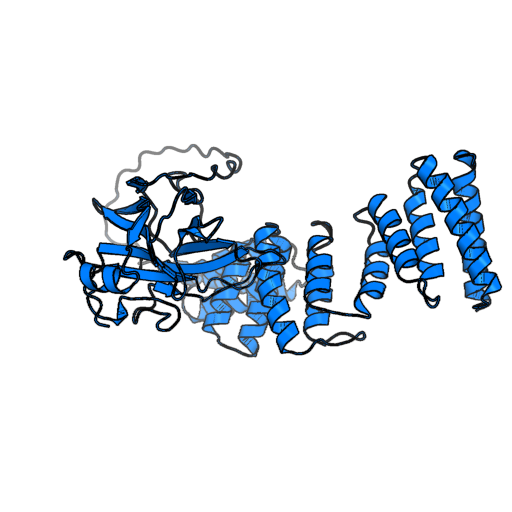 -7.857 1.00 84.44 111 LEU A O 1
ATOM 879 N N . THR A 1 112 ? 6.267 1.061 -7.138 1.00 89.81 112 THR A N 1
ATOM 880 C CA . THR A 1 112 ? 5.961 0.317 -5.907 1.00 89.81 112 THR A CA 1
ATOM 881 C C . THR A 1 112 ? 5.439 -1.087 -6.211 1.00 89.81 112 THR A C 1
ATOM 883 O O . THR A 1 112 ? 5.856 -2.058 -5.576 1.00 89.81 112 THR A O 1
ATOM 886 N N . GLU A 1 113 ? 4.539 -1.202 -7.187 1.00 90.25 113 GLU A N 1
ATOM 887 C CA . GLU A 1 113 ? 3.976 -2.477 -7.634 1.00 90.25 113 GLU A CA 1
ATOM 888 C C . GLU A 1 113 ? 5.038 -3.366 -8.291 1.00 90.25 113 GLU A C 1
ATOM 890 O O . GLU A 1 113 ? 5.092 -4.567 -8.030 1.00 90.25 113 GLU A O 1
ATOM 895 N N . ARG A 1 114 ? 5.931 -2.765 -9.085 1.00 88.62 114 ARG A N 1
ATOM 896 C CA . ARG A 1 114 ? 7.004 -3.476 -9.788 1.00 88.62 114 ARG A CA 1
ATOM 897 C C . ARG A 1 114 ? 8.129 -3.959 -8.863 1.00 88.62 114 ARG A C 1
ATOM 899 O O . ARG A 1 114 ? 8.797 -4.937 -9.195 1.00 88.62 114 ARG A O 1
ATOM 906 N N . LEU A 1 115 ? 8.373 -3.287 -7.736 1.00 90.75 115 LEU A N 1
ATOM 907 C CA . LEU A 1 115 ? 9.394 -3.703 -6.769 1.00 90.75 115 LEU A CA 1
ATOM 908 C C . LEU A 1 115 ? 9.078 -5.102 -6.206 1.00 90.75 115 LEU A C 1
ATOM 910 O O . LEU A 1 115 ? 7.940 -5.342 -5.787 1.00 90.75 115 LEU A O 1
ATOM 914 N N . PRO A 1 116 ? 10.069 -6.012 -6.117 1.00 90.81 116 PRO A N 1
ATOM 915 C CA . PRO A 1 116 ? 9.910 -7.276 -5.407 1.00 90.81 116 PRO A CA 1
ATOM 916 C C . PRO A 1 116 ? 9.512 -7.038 -3.951 1.00 90.81 116 PRO A C 1
ATOM 918 O O . PRO A 1 116 ? 9.993 -6.096 -3.317 1.00 90.81 116 PRO A O 1
ATOM 921 N N . SER A 1 117 ? 8.690 -7.923 -3.384 1.00 89.19 117 SER A N 1
ATOM 922 C CA . SER A 1 117 ? 8.253 -7.806 -1.986 1.00 89.19 117 SER A CA 1
ATOM 923 C C . SER A 1 117 ? 9.418 -7.770 -0.997 1.00 89.19 117 SER A C 1
ATOM 925 O O . SER A 1 117 ? 9.339 -7.056 -0.009 1.00 89.19 117 SER A O 1
ATOM 927 N N . ALA A 1 118 ? 10.520 -8.471 -1.285 1.00 88.69 118 ALA A N 1
ATOM 928 C CA . ALA A 1 118 ? 11.716 -8.479 -0.442 1.00 88.69 118 ALA A CA 1
ATOM 929 C C . ALA A 1 118 ? 12.462 -7.131 -0.405 1.00 88.69 118 ALA A C 1
ATOM 931 O O . ALA A 1 118 ? 13.213 -6.865 0.530 1.00 88.69 118 ALA A O 1
ATOM 932 N N . LEU A 1 119 ? 12.278 -6.288 -1.426 1.00 90.50 119 LEU A N 1
ATOM 933 C CA . LEU A 1 119 ? 12.928 -4.981 -1.535 1.00 90.50 119 LEU A CA 1
ATOM 934 C C . LEU A 1 119 ? 11.979 -3.829 -1.191 1.00 90.50 119 LEU A C 1
ATOM 936 O O . LEU A 1 119 ? 12.424 -2.770 -0.753 1.00 90.50 119 LEU A O 1
ATOM 940 N N . ARG A 1 120 ? 10.668 -4.019 -1.375 1.00 91.56 120 ARG A N 1
ATOM 941 C CA . ARG A 1 120 ? 9.668 -2.955 -1.246 1.00 91.56 120 ARG A CA 1
ATOM 942 C C . ARG A 1 120 ? 9.738 -2.190 0.085 1.00 91.56 120 ARG A C 1
ATOM 944 O O . ARG A 1 120 ? 9.780 -0.963 -0.003 1.00 91.56 120 ARG A O 1
ATOM 951 N N . PRO A 1 121 ? 9.842 -2.823 1.274 1.00 87.12 121 PRO A N 1
ATOM 952 C CA . PRO A 1 121 ? 9.897 -2.092 2.544 1.00 87.12 121 PRO A CA 1
ATOM 953 C C . PRO A 1 121 ? 11.053 -1.087 2.631 1.00 87.12 121 PRO A C 1
ATOM 955 O O . PRO A 1 121 ? 10.905 -0.006 3.197 1.00 87.12 121 PRO A O 1
ATOM 958 N N . GLU A 1 122 ? 12.200 -1.423 2.042 1.00 85.06 122 GLU A N 1
ATOM 959 C CA . GLU A 1 122 ? 13.402 -0.590 2.059 1.00 85.06 122 GLU A CA 1
ATOM 960 C C . GLU A 1 122 ? 13.275 0.623 1.133 1.00 85.06 122 GLU A C 1
ATOM 962 O O . GLU A 1 122 ? 13.560 1.754 1.534 1.00 85.06 122 GLU A O 1
ATOM 967 N N . TYR A 1 123 ? 12.785 0.407 -0.089 1.00 87.38 123 TYR A N 1
ATOM 968 C CA . TYR A 1 123 ? 12.638 1.473 -1.082 1.00 87.38 123 TYR A CA 1
ATOM 969 C C . TYR A 1 123 ? 11.425 2.371 -0.832 1.00 87.38 123 TYR A C 1
ATOM 971 O O . TYR A 1 123 ? 11.384 3.506 -1.315 1.00 87.38 123 TYR A O 1
ATOM 979 N N . LEU A 1 124 ? 10.449 1.913 -0.045 1.00 88.44 124 LEU A N 1
ATOM 980 C CA . LEU A 1 124 ? 9.236 2.675 0.227 1.00 88.44 124 LEU A CA 1
ATOM 981 C C . LEU A 1 124 ? 9.522 3.998 0.947 1.00 88.44 124 LEU A C 1
ATOM 983 O O . LEU A 1 124 ? 8.893 5.012 0.639 1.00 88.44 124 LEU A O 1
ATOM 987 N N . HIS A 1 125 ? 10.521 4.021 1.838 1.00 82.19 125 HIS A N 1
ATOM 988 C CA . HIS A 1 125 ? 10.992 5.256 2.470 1.00 82.19 125 HIS A CA 1
ATOM 989 C C . HIS A 1 125 ? 11.376 6.319 1.444 1.00 82.19 125 HIS A C 1
ATOM 991 O O . HIS A 1 125 ? 10.990 7.484 1.573 1.00 82.19 125 HIS A O 1
ATOM 997 N N . TRP A 1 126 ? 12.106 5.908 0.412 1.00 78.88 126 TRP A N 1
ATOM 998 C CA . TRP A 1 126 ? 12.564 6.811 -0.626 1.00 78.88 126 TRP A CA 1
ATOM 999 C C . TRP A 1 126 ? 11.403 7.304 -1.499 1.00 78.88 126 TRP A C 1
ATOM 1001 O O . TRP A 1 126 ? 11.245 8.513 -1.667 1.00 78.88 126 TRP A O 1
ATOM 1011 N N . LEU A 1 127 ? 10.519 6.408 -1.951 1.00 83.62 127 LEU A N 1
ATOM 1012 C CA . LEU A 1 127 ? 9.355 6.777 -2.771 1.00 83.62 127 LEU A CA 1
ATOM 1013 C C . LEU A 1 127 ? 8.404 7.741 -2.037 1.00 83.62 127 LEU A C 1
ATOM 1015 O O . LEU A 1 127 ? 7.898 8.695 -2.626 1.00 83.62 127 LEU A O 1
ATOM 1019 N N . VAL A 1 128 ? 8.192 7.542 -0.731 1.00 83.31 128 VAL A N 1
ATOM 1020 C CA . VAL A 1 128 ? 7.413 8.473 0.104 1.00 83.31 128 VAL A CA 1
ATOM 1021 C C . VAL A 1 128 ? 8.147 9.802 0.310 1.00 83.31 128 VAL A C 1
ATOM 1023 O O . VAL A 1 128 ? 7.515 10.856 0.265 1.00 83.31 128 VAL A O 1
ATOM 1026 N N . SER A 1 129 ? 9.472 9.790 0.480 1.00 77.75 129 SER A N 1
ATOM 1027 C CA . SER A 1 129 ? 10.276 11.016 0.615 1.00 77.75 129 SER A CA 1
ATOM 1028 C C . SER A 1 129 ? 10.194 11.911 -0.628 1.00 77.75 129 SER A C 1
ATOM 1030 O O . SER A 1 129 ? 10.046 13.132 -0.508 1.00 77.75 129 SER A O 1
ATOM 1032 N N . VAL A 1 130 ? 10.215 11.300 -1.818 1.00 71.50 130 VAL A N 1
ATOM 1033 C CA . VAL A 1 130 ? 9.993 11.985 -3.099 1.00 71.50 130 VAL A CA 1
ATOM 1034 C C . VAL A 1 130 ? 8.618 12.665 -3.121 1.00 71.50 130 VAL A C 1
ATOM 1036 O O . VAL A 1 130 ? 8.500 13.825 -3.523 1.00 71.50 130 VAL A O 1
ATOM 1039 N N . ALA A 1 131 ? 7.583 11.989 -2.613 1.00 69.62 131 ALA A N 1
ATOM 1040 C CA . ALA A 1 131 ? 6.239 12.553 -2.521 1.00 69.62 131 ALA A CA 1
ATOM 1041 C C . ALA A 1 131 ? 6.105 13.732 -1.550 1.00 69.62 131 ALA A C 1
ATOM 1043 O O . ALA A 1 131 ? 5.254 14.601 -1.734 1.00 69.62 131 ALA A O 1
ATOM 1044 N N . ASP A 1 132 ? 6.969 13.800 -0.542 1.00 67.06 132 ASP A N 1
ATOM 1045 C CA . ASP A 1 132 ? 7.010 14.905 0.414 1.00 67.06 132 ASP A CA 1
ATOM 1046 C C . ASP A 1 132 ? 7.870 16.091 -0.034 1.00 67.06 132 ASP A C 1
ATOM 1048 O O . ASP A 1 132 ? 7.973 17.078 0.697 1.00 67.06 132 ASP A O 1
ATOM 1052 N N . GLY A 1 133 ? 8.527 16.000 -1.195 1.00 63.31 133 GLY A N 1
ATOM 1053 C CA . GLY A 1 133 ? 9.468 17.022 -1.658 1.00 63.31 133 GLY A CA 1
ATOM 1054 C C . GLY A 1 133 ? 10.664 17.215 -0.728 1.00 63.31 133 GLY A C 1
ATOM 1055 O O . GLY A 1 133 ? 11.225 18.307 -0.655 1.00 63.31 133 GLY A O 1
ATOM 1056 N N . ARG A 1 134 ? 11.039 16.160 0.008 1.00 60.56 134 ARG A N 1
ATOM 1057 C CA . ARG A 1 134 ? 12.169 16.154 0.950 1.00 60.56 134 ARG A CA 1
ATOM 1058 C C . ARG A 1 134 ? 13.473 15.646 0.330 1.00 60.56 134 ARG A C 1
ATOM 1060 O O . ARG A 1 134 ? 14.489 15.623 1.021 1.00 60.56 134 ARG A O 1
ATOM 1067 N N . ASP A 1 135 ? 13.456 15.251 -0.942 1.00 54.25 135 ASP A N 1
ATOM 1068 C CA . ASP A 1 135 ? 14.607 14.674 -1.640 1.00 54.25 135 ASP A CA 1
ATOM 1069 C C . ASP A 1 135 ? 15.312 15.679 -2.573 1.00 54.25 135 ASP A C 1
ATOM 1071 O O . ASP A 1 135 ? 14.733 16.658 -3.046 1.00 54.25 135 ASP A O 1
ATOM 1075 N N . ARG A 1 136 ? 16.587 15.407 -2.870 1.00 47.06 136 ARG A N 1
ATOM 1076 C CA . ARG A 1 136 ? 17.484 16.194 -3.733 1.00 47.06 136 ARG A CA 1
ATOM 1077 C C . ARG A 1 136 ? 17.058 16.241 -5.209 1.00 47.06 136 ARG A C 1
ATOM 1079 O O . ARG A 1 136 ? 17.635 17.008 -5.974 1.00 47.06 136 ARG A O 1
ATOM 1086 N N . TRP A 1 137 ? 16.086 15.418 -5.605 1.00 47.28 137 TRP A N 1
ATOM 1087 C CA . TRP A 1 137 ? 15.719 15.152 -7.001 1.00 47.28 137 TRP A CA 1
ATOM 1088 C C . TRP A 1 137 ? 14.389 15.770 -7.453 1.00 47.28 137 TRP A C 1
ATOM 1090 O O . TRP A 1 137 ? 14.045 15.677 -8.629 1.00 47.28 137 TRP A O 1
ATOM 1100 N N . GLY A 1 138 ? 13.661 16.435 -6.552 1.00 51.47 138 GLY A N 1
ATOM 1101 C CA . GLY A 1 138 ? 12.402 17.109 -6.861 1.00 51.47 138 GLY A CA 1
ATOM 1102 C C . GLY A 1 138 ? 11.327 16.865 -5.807 1.00 51.47 138 GLY A C 1
ATOM 1103 O O . GLY A 1 138 ? 11.420 15.950 -4.992 1.00 51.47 138 GLY A O 1
ATOM 1104 N N . GLY A 1 139 ? 10.300 17.711 -5.828 1.00 56.91 139 GLY A N 1
ATOM 1105 C CA . GLY A 1 139 ? 9.095 17.553 -5.025 1.00 56.91 139 GLY A CA 1
ATOM 1106 C C . GLY A 1 139 ? 7.867 17.627 -5.911 1.00 56.91 139 GLY A C 1
ATOM 1107 O O . GLY A 1 139 ? 7.821 18.424 -6.849 1.00 56.91 139 GLY A O 1
ATOM 1108 N N . MET A 1 140 ? 6.885 16.780 -5.626 1.00 70.56 140 MET A N 1
ATOM 1109 C CA . MET A 1 140 ? 5.577 16.886 -6.259 1.00 70.56 140 MET A CA 1
ATOM 1110 C C . MET A 1 140 ? 4.729 17.965 -5.575 1.00 70.56 140 MET A C 1
ATOM 1112 O O . MET A 1 140 ? 4.967 18.289 -4.405 1.00 70.56 140 MET A O 1
ATOM 1116 N N . PRO A 1 141 ? 3.732 18.533 -6.274 1.00 73.62 141 PRO A N 1
ATOM 1117 C CA . PRO A 1 141 ? 2.727 19.372 -5.638 1.00 73.62 141 PRO A CA 1
ATOM 1118 C C . PRO A 1 141 ? 2.137 18.677 -4.407 1.00 73.62 141 PRO A C 1
ATOM 1120 O O . PRO A 1 141 ? 1.890 17.474 -4.419 1.00 73.62 141 PRO A O 1
ATOM 1123 N N . ALA A 1 142 ? 1.864 19.431 -3.341 1.00 71.69 142 ALA A N 1
ATOM 1124 C CA . ALA A 1 142 ? 1.362 18.858 -2.088 1.00 71.69 142 ALA A CA 1
ATOM 1125 C C . ALA A 1 142 ? 0.068 18.037 -2.272 1.00 71.69 142 ALA A C 1
ATOM 1127 O O . ALA A 1 142 ? -0.135 17.044 -1.575 1.00 71.69 142 ALA A O 1
ATOM 1128 N N . ALA A 1 143 ? -0.782 18.434 -3.227 1.00 69.69 143 ALA A N 1
ATOM 1129 C CA . ALA A 1 143 ? -1.985 17.696 -3.604 1.00 69.69 143 ALA A CA 1
ATOM 1130 C C . ALA A 1 143 ? -1.656 16.311 -4.189 1.00 69.69 143 ALA A C 1
ATOM 1132 O O . ALA A 1 143 ? -2.260 15.321 -3.783 1.00 69.69 143 ALA A O 1
ATOM 1133 N N . ASP A 1 144 ? -0.652 16.227 -5.062 1.00 73.19 144 ASP A N 1
ATOM 1134 C CA . ASP A 1 144 ? -0.185 14.963 -5.636 1.00 73.19 144 ASP A CA 1
ATOM 1135 C C . ASP A 1 144 ? 0.491 14.085 -4.577 1.00 73.19 144 ASP A C 1
ATOM 1137 O O . ASP A 1 144 ? 0.265 12.881 -4.545 1.00 73.19 144 ASP A O 1
ATOM 1141 N N . GLY A 1 145 ? 1.236 14.678 -3.637 1.00 73.75 145 GLY A N 1
ATOM 1142 C CA . GLY A 1 145 ? 1.817 13.943 -2.507 1.00 73.75 145 GLY A CA 1
ATOM 1143 C C . GLY A 1 145 ? 0.762 13.355 -1.571 1.00 73.75 145 GLY A C 1
ATOM 1144 O O . GLY A 1 145 ? 0.892 12.222 -1.102 1.00 73.75 145 GLY A O 1
ATOM 1145 N N . ALA A 1 146 ? -0.317 14.101 -1.319 1.00 75.56 146 ALA A N 1
ATOM 1146 C CA . ALA A 1 146 ? -1.460 13.608 -0.558 1.00 75.56 146 ALA A CA 1
ATOM 1147 C C . ALA A 1 146 ? -2.195 12.485 -1.304 1.00 75.56 146 ALA A C 1
ATOM 1149 O O . ALA A 1 146 ? -2.487 11.452 -0.701 1.00 75.56 146 ALA A O 1
ATOM 1150 N N . ARG A 1 147 ? -2.432 12.663 -2.609 1.00 79.19 147 ARG A N 1
ATOM 1151 C CA . ARG A 1 147 ? -3.036 11.652 -3.483 1.00 79.19 147 ARG A CA 1
ATOM 1152 C C . ARG A 1 147 ? -2.211 10.365 -3.501 1.00 79.19 147 ARG A C 1
ATOM 1154 O O . ARG A 1 147 ? -2.745 9.303 -3.197 1.00 79.19 147 ARG A O 1
ATOM 1161 N N . TYR A 1 148 ? -0.903 10.473 -3.729 1.00 80.94 148 TYR A N 1
ATOM 1162 C CA . TYR A 1 148 ? 0.019 9.339 -3.716 1.00 80.94 148 TYR A CA 1
ATOM 1163 C C . TYR A 1 148 ? -0.070 8.535 -2.422 1.00 80.94 148 TYR A C 1
ATOM 1165 O O . TYR A 1 148 ? -0.149 7.316 -2.475 1.00 80.94 148 TYR A O 1
ATOM 1173 N N . ARG A 1 149 ? -0.116 9.186 -1.254 1.00 80.06 149 ARG A N 1
ATOM 1174 C CA . ARG A 1 149 ? -0.250 8.478 0.031 1.00 80.06 149 ARG A CA 1
ATOM 1175 C C . ARG A 1 149 ? -1.548 7.682 0.152 1.00 80.06 149 ARG A C 1
ATOM 1177 O O . ARG A 1 149 ? -1.523 6.572 0.677 1.00 80.06 149 ARG A O 1
ATOM 1184 N N . VAL A 1 150 ? -2.667 8.244 -0.303 1.00 79.62 150 VAL A N 1
ATOM 1185 C CA . VAL A 1 150 ? -3.968 7.558 -0.272 1.00 79.62 150 VAL A CA 1
ATOM 1186 C C . VAL A 1 150 ? -3.951 6.355 -1.213 1.00 79.62 150 VAL A C 1
ATOM 1188 O O . VAL A 1 150 ? -4.307 5.247 -0.810 1.00 79.62 150 VAL A O 1
ATOM 1191 N N . GLU A 1 151 ? -3.478 6.546 -2.441 1.00 82.06 151 GLU A N 1
ATOM 1192 C CA . GLU A 1 151 ? -3.409 5.472 -3.431 1.00 82.06 151 GLU A CA 1
ATOM 1193 C C . GLU A 1 151 ? -2.396 4.385 -3.041 1.00 82.06 151 GLU A C 1
ATOM 1195 O O . GLU A 1 151 ? -2.666 3.195 -3.219 1.00 82.06 151 GLU A O 1
ATOM 1200 N N . LEU A 1 152 ? -1.273 4.772 -2.429 1.00 85.25 152 LEU A N 1
ATOM 1201 C CA . LEU A 1 152 ? -0.254 3.858 -1.924 1.00 85.25 152 LEU A CA 1
ATOM 1202 C C . LEU A 1 152 ? -0.802 2.967 -0.806 1.00 85.25 152 LEU A C 1
ATOM 1204 O O . LEU A 1 152 ? -0.548 1.765 -0.815 1.00 85.25 152 LEU A O 1
ATOM 1208 N N . LEU A 1 153 ? -1.590 3.516 0.126 1.00 83.19 153 LEU A N 1
ATOM 1209 C CA . LEU A 1 153 ? -2.264 2.716 1.152 1.00 83.19 153 LEU A CA 1
ATOM 1210 C C . LEU A 1 153 ? -3.149 1.635 0.516 1.00 83.19 153 LEU A C 1
ATOM 1212 O O . LEU A 1 153 ? -3.087 0.464 0.904 1.00 83.19 153 LEU A O 1
ATOM 1216 N N . GLY A 1 154 ? -3.941 2.021 -0.489 1.00 79.69 154 GLY A N 1
ATOM 1217 C CA . GLY A 1 154 ? -4.783 1.098 -1.246 1.00 79.69 154 GLY A CA 1
ATOM 1218 C C . GLY A 1 154 ? -3.965 0.028 -1.972 1.00 79.69 154 GLY A C 1
ATOM 1219 O O . GLY A 1 154 ? -4.308 -1.152 -1.910 1.00 79.69 154 GLY A O 1
ATOM 1220 N N . LEU A 1 155 ? -2.860 0.417 -2.613 1.00 84.62 155 LEU A N 1
ATOM 1221 C CA . LEU A 1 155 ? -1.953 -0.497 -3.306 1.00 84.62 155 LEU A CA 1
ATOM 1222 C C . LEU A 1 155 ? -1.322 -1.515 -2.348 1.00 84.62 155 LEU A C 1
ATOM 1224 O O . LEU A 1 155 ? -1.434 -2.714 -2.589 1.00 84.62 155 LEU A O 1
ATOM 1228 N N . LEU A 1 156 ? -0.715 -1.069 -1.246 1.00 83.25 156 LEU A N 1
ATOM 1229 C CA . LEU A 1 156 ? -0.076 -1.957 -0.266 1.00 83.25 156 LEU A CA 1
ATOM 1230 C C . LEU A 1 156 ? -1.079 -2.935 0.356 1.00 83.25 156 LEU A C 1
ATOM 1232 O O . LEU A 1 156 ? -0.768 -4.111 0.540 1.00 83.25 156 LEU A O 1
ATOM 1236 N N . THR A 1 157 ? -2.306 -2.468 0.601 1.00 82.25 157 THR A N 1
A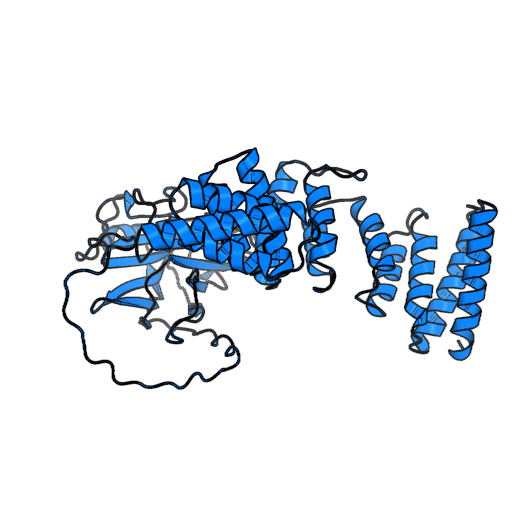TOM 1237 C CA . THR A 1 157 ? -3.403 -3.317 1.083 1.00 82.25 157 THR A CA 1
ATOM 1238 C C . THR A 1 157 ? -3.773 -4.391 0.057 1.00 82.25 157 THR A C 1
ATOM 1240 O O . THR A 1 157 ? -3.905 -5.557 0.424 1.00 82.25 157 THR A O 1
ATOM 1243 N N . ARG A 1 158 ? -3.897 -4.037 -1.233 1.00 87.50 158 ARG A N 1
ATOM 1244 C CA . ARG A 1 158 ? -4.190 -5.000 -2.315 1.00 87.50 158 ARG A CA 1
ATOM 1245 C C . ARG A 1 158 ? -3.068 -6.014 -2.525 1.00 87.50 158 ARG A C 1
ATOM 1247 O O . ARG A 1 158 ? -3.355 -7.180 -2.774 1.00 87.50 158 ARG A O 1
ATOM 1254 N N . LEU A 1 159 ? -1.813 -5.580 -2.415 1.00 83.44 159 LEU A N 1
ATOM 1255 C CA . LEU A 1 159 ? -0.642 -6.453 -2.537 1.00 83.44 159 LEU A CA 1
ATOM 1256 C C . LEU A 1 159 ? -0.495 -7.418 -1.351 1.00 83.44 159 LEU A C 1
ATOM 1258 O O . LEU A 1 159 ? 0.239 -8.397 -1.458 1.00 83.44 159 LEU A O 1
ATOM 1262 N N . GLY A 1 160 ? -1.162 -7.151 -0.223 1.00 84.06 160 GLY A N 1
ATOM 1263 C CA . GLY A 1 160 ? -1.043 -7.957 0.992 1.00 84.06 160 GLY A CA 1
ATOM 1264 C C . GLY A 1 160 ? 0.326 -7.850 1.676 1.00 84.06 160 GLY A C 1
ATOM 1265 O O . GLY A 1 160 ? 0.648 -8.683 2.522 1.00 84.06 160 GLY A O 1
ATOM 1266 N N . ASP A 1 161 ? 1.130 -6.839 1.333 1.00 85.50 161 ASP A N 1
ATOM 1267 C CA . ASP A 1 161 ? 2.468 -6.617 1.887 1.00 85.50 161 ASP A CA 1
ATOM 1268 C C . ASP A 1 161 ? 2.377 -5.958 3.270 1.00 85.50 161 ASP A C 1
ATOM 1270 O O . ASP A 1 161 ? 2.378 -4.731 3.407 1.00 85.50 161 ASP A O 1
ATOM 1274 N N . GLN A 1 162 ? 2.270 -6.796 4.303 1.00 88.44 162 GLN A N 1
ATOM 1275 C CA . GLN A 1 162 ? 2.105 -6.349 5.687 1.00 88.44 162 GLN A CA 1
ATOM 1276 C C . GLN A 1 162 ? 3.317 -5.581 6.222 1.00 88.44 162 GLN A C 1
ATOM 1278 O O . GLN A 1 162 ? 3.148 -4.707 7.069 1.00 88.44 162 GLN A O 1
ATOM 1283 N N . GLU A 1 163 ? 4.524 -5.869 5.733 1.00 90.31 163 GLU A N 1
ATOM 1284 C CA . GLU A 1 163 ? 5.733 -5.189 6.195 1.00 90.31 163 GLU A CA 1
ATOM 1285 C C . GLU A 1 163 ? 5.779 -3.749 5.680 1.00 90.31 163 GLU A C 1
ATOM 1287 O O . GLU A 1 163 ? 5.895 -2.805 6.468 1.00 90.31 163 GLU A O 1
ATOM 1292 N N . SER A 1 164 ? 5.579 -3.571 4.373 1.00 90.75 164 SER A N 1
ATOM 1293 C CA . SER A 1 164 ? 5.478 -2.248 3.754 1.00 90.75 164 SER A CA 1
ATOM 1294 C C . SER A 1 164 ? 4.295 -1.448 4.307 1.00 90.75 164 SER A C 1
ATOM 1296 O O . SER A 1 164 ? 4.430 -0.259 4.607 1.00 90.75 164 SER A O 1
ATOM 1298 N N . LEU A 1 165 ? 3.136 -2.094 4.483 1.00 89.75 165 LEU A N 1
ATOM 1299 C CA . LEU A 1 165 ? 1.939 -1.468 5.048 1.00 89.75 165 LEU A CA 1
ATOM 1300 C C . LEU A 1 165 ? 2.161 -1.031 6.503 1.00 89.75 165 LEU A C 1
ATOM 1302 O O . LEU A 1 165 ? 1.810 0.091 6.872 1.00 89.75 165 LEU A O 1
ATOM 1306 N N . GLY A 1 166 ? 2.782 -1.884 7.320 1.00 88.19 166 GLY A N 1
ATOM 1307 C CA . GLY A 1 166 ? 3.098 -1.597 8.718 1.00 88.19 166 GLY A CA 1
ATOM 1308 C C . GLY A 1 166 ? 4.055 -0.423 8.872 1.00 88.19 166 GLY A C 1
ATOM 1309 O O . GLY A 1 166 ? 3.819 0.473 9.692 1.00 88.19 166 GLY A O 1
ATOM 1310 N N . TRP A 1 167 ? 5.090 -0.368 8.030 1.00 91.12 167 TRP A N 1
ATOM 1311 C CA . TRP A 1 167 ? 5.990 0.779 7.954 1.00 91.12 167 TRP A CA 1
ATOM 1312 C C . TRP A 1 167 ? 5.248 2.057 7.527 1.00 91.12 167 TRP A C 1
ATOM 1314 O O . TRP A 1 167 ? 5.355 3.085 8.200 1.00 91.12 167 TRP A O 1
ATOM 1324 N N . PHE A 1 168 ? 4.437 1.991 6.467 1.00 91.06 168 PHE A N 1
ATOM 1325 C CA . PHE A 1 168 ? 3.730 3.154 5.924 1.00 91.06 168 PHE A CA 1
ATOM 1326 C C . PHE A 1 168 ? 2.735 3.756 6.925 1.00 91.06 168 PHE A C 1
ATOM 1328 O O . PHE A 1 168 ? 2.707 4.973 7.136 1.00 91.06 168 PHE A O 1
ATOM 1335 N N . LEU A 1 169 ? 1.947 2.909 7.591 1.00 89.62 169 LEU A N 1
ATOM 1336 C CA . LEU A 1 169 ? 1.016 3.329 8.638 1.00 89.62 169 LEU A CA 1
ATOM 1337 C C . LEU A 1 169 ? 1.761 3.901 9.848 1.00 89.62 169 LEU A C 1
ATOM 1339 O O . LEU A 1 169 ? 1.334 4.909 10.408 1.00 89.62 169 LEU A O 1
ATOM 1343 N N . SER A 1 170 ? 2.913 3.329 10.210 1.00 90.12 170 SER A N 1
ATOM 1344 C CA . SER A 1 170 ? 3.755 3.866 11.284 1.00 90.12 170 SER A CA 1
ATOM 1345 C C . SER A 1 170 ? 4.189 5.305 10.996 1.00 90.12 170 SER A C 1
ATOM 1347 O O . SER A 1 170 ? 4.015 6.182 11.842 1.00 90.12 170 SER A O 1
ATOM 1349 N N . GLU A 1 171 ? 4.711 5.576 9.799 1.00 87.44 171 GLU A N 1
ATOM 1350 C CA . GLU A 1 171 ? 5.144 6.925 9.413 1.00 87.44 171 GLU A CA 1
ATOM 1351 C C . GLU A 1 171 ? 3.965 7.898 9.273 1.00 87.44 171 GLU A C 1
ATOM 1353 O O . GLU A 1 171 ? 4.059 9.060 9.684 1.00 87.44 171 GLU A O 1
ATOM 1358 N N . THR A 1 172 ? 2.830 7.419 8.759 1.00 85.06 172 THR A N 1
ATOM 1359 C CA . THR A 1 172 ? 1.604 8.218 8.631 1.00 85.06 172 THR A CA 1
ATOM 1360 C C . THR A 1 172 ? 1.069 8.622 10.005 1.00 85.06 172 THR A C 1
ATOM 1362 O O . THR A 1 172 ? 0.811 9.802 10.239 1.00 85.06 172 THR A O 1
ATOM 1365 N N . GLY A 1 173 ? 0.973 7.681 10.949 1.00 83.31 173 GLY A N 1
ATOM 1366 C CA . GLY A 1 173 ? 0.505 7.947 12.309 1.00 83.31 173 GLY A CA 1
ATOM 1367 C C . GLY A 1 173 ? 1.434 8.891 13.077 1.00 83.31 173 GLY A C 1
ATOM 1368 O O . GLY A 1 173 ? 0.968 9.815 13.740 1.00 83.31 173 GLY A O 1
ATOM 1369 N N . LEU A 1 174 ? 2.753 8.729 12.926 1.00 87.06 174 LEU A N 1
ATOM 1370 C CA . LEU A 1 174 ? 3.747 9.642 13.506 1.00 87.06 174 LEU A CA 1
ATOM 1371 C C . LEU A 1 174 ? 3.667 11.057 12.914 1.00 87.06 174 LEU A C 1
ATOM 1373 O O . LEU A 1 174 ? 3.917 12.039 13.616 1.00 87.06 174 LEU A O 1
ATOM 1377 N N . THR A 1 175 ? 3.336 11.172 11.628 1.00 82.62 175 THR A N 1
ATOM 1378 C CA . THR A 1 175 ? 3.123 12.467 10.974 1.00 82.62 175 THR A CA 1
ATOM 1379 C C . THR A 1 175 ? 1.846 13.124 11.487 1.00 82.62 175 THR A C 1
ATOM 1381 O O . THR A 1 175 ? 1.896 14.278 11.914 1.00 82.62 175 THR A O 1
ATOM 1384 N N . GLU A 1 176 ? 0.740 12.377 11.541 1.00 81.19 176 GLU A N 1
ATOM 1385 C CA . GLU A 1 176 ? -0.554 12.851 12.045 1.00 81.19 176 GLU A CA 1
ATOM 1386 C C . GLU A 1 176 ? -0.469 13.297 13.511 1.00 81.19 176 GLU A C 1
ATOM 1388 O O . GLU A 1 176 ? -1.045 14.317 13.878 1.00 81.19 176 GLU A O 1
ATOM 1393 N N . GLU A 1 177 ? 0.323 12.612 14.342 1.00 81.81 177 GLU A N 1
ATOM 1394 C CA . GLU A 1 177 ? 0.575 13.028 15.728 1.00 81.81 177 GLU A CA 1
ATOM 1395 C C . GLU A 1 177 ? 1.222 14.422 15.802 1.00 81.81 177 GLU A C 1
ATOM 1397 O O . GLU A 1 177 ? 0.978 15.189 16.734 1.00 81.81 177 GLU A O 1
ATOM 1402 N N . ARG A 1 178 ? 2.066 14.757 14.821 1.00 80.06 178 ARG A N 1
ATOM 1403 C CA . ARG A 1 178 ? 2.866 15.984 14.810 1.00 80.06 178 ARG A CA 1
ATOM 1404 C C . ARG A 1 178 ? 2.131 17.169 14.185 1.00 80.06 178 ARG A C 1
ATOM 1406 O O . ARG A 1 178 ? 2.392 18.303 14.578 1.00 80.06 178 ARG A O 1
ATOM 1413 N N . THR A 1 179 ? 1.275 16.922 13.196 1.00 74.00 179 THR A N 1
ATOM 1414 C CA . THR A 1 179 ? 0.640 17.974 12.379 1.00 74.00 179 THR A CA 1
ATOM 1415 C C . THR A 1 179 ? -0.885 17.985 12.441 1.00 74.00 179 THR A C 1
ATOM 1417 O O . THR A 1 179 ? -1.488 18.916 11.915 1.00 74.00 179 THR A O 1
ATOM 1420 N N . GLY A 1 180 ? -1.511 16.972 13.043 1.00 66.88 180 GLY A N 1
ATOM 1421 C CA . GLY A 1 180 ? -2.947 16.726 12.944 1.00 66.88 180 GLY A CA 1
ATOM 1422 C C . GLY A 1 180 ? -3.602 16.302 14.259 1.00 66.88 180 GLY A C 1
ATOM 1423 O O . GLY A 1 180 ? -3.302 16.826 15.337 1.00 66.88 180 GLY A O 1
ATOM 1424 N N . SER A 1 181 ? -4.576 15.394 14.162 1.00 76.62 181 SER A N 1
ATOM 1425 C CA . SER A 1 181 ? -5.392 14.968 15.303 1.00 76.62 181 SER A CA 1
ATOM 1426 C C . SER A 1 181 ? -4.728 13.838 16.083 1.00 76.62 181 SER A C 1
ATOM 1428 O O . SER A 1 181 ? -4.469 12.761 15.549 1.00 76.62 181 SER A O 1
ATOM 1430 N N . HIS A 1 182 ? -4.554 14.036 17.392 1.00 75.50 182 HIS A N 1
ATOM 1431 C CA . HIS A 1 182 ? -3.997 13.015 18.284 1.00 75.50 182 HIS A CA 1
ATOM 1432 C C . HIS A 1 182 ? -4.827 11.722 18.284 1.00 75.50 182 HIS A C 1
ATOM 1434 O O . HIS A 1 182 ? -4.257 10.640 18.366 1.00 75.50 182 HIS A O 1
ATOM 1440 N N . THR A 1 183 ? -6.155 11.821 18.168 1.00 77.00 183 THR A N 1
ATOM 1441 C CA . THR A 1 183 ? -7.043 10.650 18.091 1.00 77.00 183 THR A CA 1
ATOM 1442 C C . THR A 1 183 ? -6.798 9.869 16.805 1.00 77.00 183 THR A C 1
ATOM 1444 O O . THR A 1 183 ? -6.559 8.668 16.849 1.00 77.00 183 THR A O 1
ATOM 1447 N N . ARG A 1 184 ? -6.739 10.569 15.666 1.00 76.00 184 ARG A N 1
ATOM 1448 C CA . ARG A 1 184 ? -6.486 9.947 14.361 1.00 76.00 184 ARG A CA 1
ATOM 1449 C C . ARG A 1 184 ? -5.103 9.298 14.298 1.00 76.00 184 ARG A C 1
ATOM 1451 O O . ARG A 1 184 ? -4.952 8.228 13.722 1.00 76.00 184 ARG A O 1
ATOM 1458 N N . ALA A 1 185 ? -4.104 9.922 14.919 1.00 75.56 185 ALA A N 1
ATOM 1459 C CA . ALA A 1 185 ? -2.772 9.349 15.038 1.00 75.56 185 ALA A CA 1
ATOM 1460 C C . ALA A 1 185 ? -2.785 8.020 15.808 1.00 75.56 185 ALA A C 1
ATOM 1462 O O . ALA A 1 185 ? -2.163 7.061 15.365 1.00 75.56 185 ALA A O 1
ATOM 1463 N N . VAL A 1 186 ? -3.517 7.936 16.925 1.00 82.94 186 VAL A N 1
ATOM 1464 C CA . VAL A 1 186 ? -3.664 6.686 17.691 1.00 82.94 186 VAL A CA 1
ATOM 1465 C C . VAL A 1 186 ? -4.324 5.597 16.846 1.00 82.94 186 VAL A C 1
ATOM 1467 O O . VAL A 1 186 ? -3.815 4.479 16.826 1.00 82.94 186 VAL A O 1
ATOM 1470 N N . ASP A 1 187 ? -5.390 5.921 16.113 1.00 82.69 187 ASP A N 1
ATOM 1471 C CA . ASP A 1 187 ? -6.089 4.953 15.259 1.00 82.69 187 ASP A CA 1
ATOM 1472 C C . ASP A 1 187 ? -5.167 4.390 14.167 1.00 82.69 187 ASP A C 1
ATOM 1474 O O . ASP A 1 187 ? -5.038 3.174 14.026 1.00 82.69 187 ASP A O 1
ATOM 1478 N N . ILE A 1 188 ? -4.424 5.259 13.474 1.00 79.12 188 ILE A N 1
ATOM 1479 C CA . ILE A 1 188 ? -3.466 4.847 12.435 1.00 79.12 188 ILE A CA 1
ATOM 1480 C C . ILE A 1 188 ? -2.315 4.022 13.033 1.00 79.12 188 ILE A C 1
ATOM 1482 O O . ILE A 1 188 ? -1.872 3.037 12.442 1.00 79.12 188 ILE A O 1
ATOM 1486 N N . LEU A 1 189 ? -1.813 4.393 14.215 1.00 83.50 189 LEU A N 1
ATOM 1487 C CA . LEU A 1 189 ? -0.759 3.628 14.887 1.00 83.50 189 LEU A CA 1
ATOM 1488 C C . LEU A 1 189 ? -1.266 2.255 15.353 1.00 83.50 189 LEU A C 1
ATOM 1490 O O . LEU A 1 189 ? -0.505 1.291 15.305 1.00 83.50 189 LEU A O 1
ATOM 1494 N N . ARG A 1 190 ? -2.539 2.129 15.749 1.00 86.69 190 ARG A N 1
ATOM 1495 C CA . ARG A 1 190 ? -3.181 0.829 16.007 1.00 86.69 190 ARG A CA 1
ATOM 1496 C C . ARG A 1 190 ? -3.290 -0.005 14.736 1.00 86.69 190 ARG A C 1
ATOM 1498 O O . ARG A 1 190 ? -2.994 -1.197 14.783 1.00 86.69 190 ARG A O 1
ATOM 1505 N N . ASP A 1 191 ? -3.636 0.600 13.602 1.00 83.12 191 ASP A N 1
ATOM 1506 C CA . ASP A 1 191 ? -3.609 -0.093 12.309 1.00 83.12 191 ASP A CA 1
ATOM 1507 C C . ASP A 1 191 ? -2.201 -0.593 11.971 1.00 83.12 191 ASP A C 1
ATOM 1509 O O . ASP A 1 191 ? -2.037 -1.747 11.578 1.00 83.12 191 ASP A O 1
ATOM 1513 N N . ALA A 1 192 ? -1.164 0.210 12.233 1.00 81.62 192 ALA A N 1
ATOM 1514 C CA . ALA A 1 192 ? 0.221 -0.229 12.079 1.00 81.62 192 ALA A CA 1
ATOM 1515 C C . ALA A 1 192 ? 0.542 -1.450 12.961 1.00 81.62 192 ALA A C 1
ATOM 1517 O O . ALA A 1 192 ? 1.185 -2.388 12.491 1.00 81.62 192 ALA A O 1
ATOM 1518 N N . MET A 1 193 ? 0.066 -1.488 14.214 1.00 85.69 193 MET A N 1
ATOM 1519 C CA . MET A 1 193 ? 0.233 -2.657 15.092 1.00 85.69 193 MET A CA 1
ATOM 1520 C C . MET A 1 193 ? -0.414 -3.918 14.508 1.00 85.69 193 MET A C 1
ATOM 1522 O O . MET A 1 193 ? 0.181 -4.992 14.587 1.00 85.69 193 MET A O 1
ATOM 1526 N N . ARG A 1 194 ? -1.605 -3.790 13.906 1.00 86.12 194 ARG A N 1
ATOM 1527 C CA . ARG A 1 194 ? -2.376 -4.914 13.343 1.00 86.12 194 ARG A CA 1
ATOM 1528 C C . ARG A 1 194 ? -1.675 -5.603 12.176 1.00 86.12 194 ARG A C 1
ATOM 1530 O O . ARG A 1 194 ? -1.865 -6.799 11.997 1.00 86.12 194 ARG A O 1
ATOM 1537 N N . THR A 1 195 ? -0.830 -4.887 11.437 1.00 85.38 195 THR A N 1
ATOM 1538 C CA . THR A 1 195 ? -0.004 -5.491 10.375 1.00 85.38 195 THR A CA 1
ATOM 1539 C C . THR A 1 195 ? 1.017 -6.495 10.915 1.00 85.38 195 THR A C 1
ATOM 1541 O O . THR A 1 195 ? 1.527 -7.327 10.175 1.00 85.38 195 THR A O 1
ATOM 1544 N N . GLY A 1 196 ? 1.364 -6.405 12.204 1.00 87.69 196 GLY A N 1
ATOM 1545 C CA . GLY A 1 196 ? 2.463 -7.156 12.799 1.00 87.69 196 GLY A CA 1
ATOM 1546 C C . GLY A 1 196 ? 3.843 -6.551 12.532 1.00 87.69 196 GLY A C 1
ATOM 1547 O O . GLY A 1 196 ? 4.808 -7.010 13.140 1.00 87.69 196 GLY A O 1
ATOM 1548 N N . TYR A 1 197 ? 3.968 -5.495 11.717 1.00 88.75 197 TYR A N 1
ATOM 1549 C CA . TYR A 1 197 ? 5.233 -4.828 11.369 1.00 88.75 197 TYR A CA 1
ATOM 1550 C C . TYR A 1 197 ? 5.260 -3.318 11.699 1.00 88.75 197 TYR A C 1
ATOM 1552 O O . TYR A 1 197 ? 5.693 -2.513 10.873 1.00 88.75 197 TYR A O 1
ATOM 1560 N N . PRO A 1 198 ? 4.849 -2.883 12.907 1.00 89.25 198 PRO A N 1
ATOM 1561 C CA . PRO A 1 198 ? 4.964 -1.480 13.286 1.00 89.25 198 PRO A CA 1
ATOM 1562 C C . PRO A 1 198 ? 6.434 -1.079 13.480 1.00 89.25 198 PRO A C 1
ATOM 1564 O O . PRO A 1 198 ? 7.270 -1.881 13.912 1.00 89.25 198 PRO A O 1
ATOM 1567 N N . SER A 1 199 ? 6.747 0.196 13.253 1.00 90.44 199 SER A N 1
ATOM 1568 C CA . SER A 1 199 ? 8.065 0.733 13.589 1.00 90.44 199 SER A CA 1
ATOM 1569 C C . SER A 1 199 ? 8.239 0.846 15.108 1.00 90.44 199 SER A C 1
ATOM 1571 O O . SER A 1 199 ? 7.303 1.152 15.850 1.00 90.44 199 SER A O 1
ATOM 1573 N N . VAL A 1 200 ? 9.468 0.664 15.605 1.00 92.38 200 VAL A N 1
ATOM 1574 C CA . VAL A 1 200 ? 9.771 0.790 17.049 1.00 92.38 200 VAL A CA 1
ATOM 1575 C C . VAL A 1 200 ? 9.350 2.162 17.591 1.00 92.38 200 VAL A C 1
ATOM 1577 O O . VAL A 1 200 ? 8.864 2.281 18.717 1.00 92.38 200 VAL A O 1
ATOM 1580 N N . LYS A 1 201 ? 9.505 3.206 16.772 1.00 92.25 201 LYS A N 1
ATOM 1581 C CA . LYS A 1 201 ? 9.117 4.575 17.112 1.00 92.25 201 LYS A CA 1
ATOM 1582 C C . LYS A 1 201 ? 7.598 4.728 17.210 1.00 92.25 201 LYS A C 1
ATOM 1584 O O . LYS A 1 201 ? 7.134 5.368 18.150 1.00 92.25 201 LYS A O 1
ATOM 1589 N N . ALA A 1 202 ? 6.838 4.125 16.295 1.00 92.06 202 ALA A N 1
ATOM 1590 C CA . ALA A 1 202 ? 5.378 4.087 16.358 1.00 92.06 202 ALA A CA 1
ATOM 1591 C C . ALA A 1 202 ? 4.890 3.426 17.655 1.00 92.06 202 ALA A C 1
ATOM 1593 O O . ALA A 1 202 ? 4.082 4.015 18.375 1.00 92.06 202 ALA A O 1
ATOM 1594 N N . VAL A 1 203 ? 5.463 2.273 18.021 1.00 94.44 203 VAL A N 1
ATOM 1595 C CA . VAL A 1 203 ? 5.128 1.574 19.274 1.00 94.44 203 VAL A CA 1
ATOM 1596 C C . VAL A 1 203 ? 5.460 2.431 20.497 1.00 94.44 203 VAL A C 1
ATOM 1598 O O . VAL A 1 203 ? 4.663 2.541 21.431 1.00 94.44 203 VAL A O 1
ATOM 1601 N N . ASP A 1 204 ? 6.627 3.079 20.513 1.00 93.94 204 ASP A N 1
ATOM 1602 C CA . ASP A 1 204 ? 7.014 3.966 21.611 1.00 93.94 204 ASP A CA 1
ATOM 1603 C C . ASP A 1 204 ? 6.018 5.118 21.797 1.00 93.94 204 ASP A C 1
ATOM 1605 O O . ASP A 1 204 ? 5.605 5.386 22.926 1.00 93.94 204 ASP A O 1
ATOM 1609 N N . ARG A 1 205 ? 5.605 5.775 20.706 1.00 94.81 205 ARG A N 1
ATOM 1610 C CA . ARG A 1 205 ? 4.649 6.891 20.748 1.00 94.81 205 ARG A CA 1
ATOM 1611 C C . ARG A 1 205 ? 3.249 6.443 21.156 1.00 94.81 205 ARG A C 1
ATOM 1613 O O . ARG A 1 205 ? 2.692 7.018 22.092 1.00 94.81 205 ARG A O 1
ATOM 1620 N N . LEU A 1 206 ? 2.734 5.374 20.550 1.00 93.69 206 LEU A N 1
ATOM 1621 C CA . LEU A 1 206 ? 1.429 4.804 20.887 1.00 93.69 206 LEU A CA 1
ATOM 1622 C C . LEU A 1 206 ? 1.359 4.417 22.371 1.00 93.69 206 LEU A C 1
ATOM 1624 O O . LEU A 1 206 ? 0.450 4.822 23.090 1.00 93.69 206 LEU A O 1
ATOM 1628 N N . THR A 1 207 ? 2.368 3.704 22.874 1.00 95.19 207 THR A N 1
ATOM 1629 C CA . THR A 1 207 ? 2.363 3.193 24.256 1.00 95.19 207 THR A CA 1
ATOM 1630 C C . THR A 1 207 ? 2.514 4.292 25.308 1.00 95.19 207 THR A C 1
ATOM 1632 O O . THR A 1 207 ? 2.031 4.128 26.426 1.00 95.19 207 THR A O 1
ATOM 1635 N N . ILE A 1 208 ? 3.133 5.438 24.988 1.00 92.31 208 ILE A N 1
ATOM 1636 C CA . ILE A 1 208 ? 3.092 6.621 25.868 1.00 92.31 208 ILE A CA 1
ATOM 1637 C C . ILE A 1 208 ? 1.646 7.080 26.062 1.00 92.31 208 ILE A C 1
ATOM 1639 O O . ILE A 1 208 ? 1.255 7.425 27.181 1.00 92.31 208 ILE A O 1
ATOM 1643 N N . ARG A 1 209 ? 0.864 7.084 24.979 1.00 90.88 209 ARG A N 1
ATOM 1644 C CA . ARG A 1 209 ? -0.511 7.565 24.993 1.00 90.88 209 ARG A CA 1
ATOM 1645 C C . ARG A 1 209 ? -1.453 6.587 25.685 1.00 90.88 209 ARG A C 1
ATOM 1647 O O . ARG A 1 209 ? -2.122 6.996 26.625 1.00 90.88 209 ARG A O 1
ATOM 1654 N N . LEU A 1 210 ? -1.406 5.309 25.316 1.00 91.50 210 LEU A N 1
ATOM 1655 C CA . LEU A 1 210 ? -2.213 4.258 25.946 1.00 91.50 210 LEU A CA 1
ATOM 1656 C C . LEU A 1 210 ? -2.020 4.231 27.469 1.00 91.50 210 LEU A C 1
ATOM 1658 O O . LEU A 1 210 ? -2.981 4.219 28.230 1.00 91.50 210 LEU A O 1
ATOM 1662 N N . VAL A 1 211 ? -0.773 4.342 27.947 1.00 92.88 211 VAL A N 1
ATOM 1663 C CA . VAL A 1 211 ? -0.493 4.390 29.393 1.00 92.88 211 VAL A CA 1
ATOM 1664 C C . VAL A 1 211 ? -1.099 5.620 30.067 1.00 92.88 211 VAL A C 1
ATOM 1666 O O . VAL A 1 211 ? -1.544 5.522 31.212 1.00 92.88 211 VAL A O 1
ATOM 1669 N N . LYS A 1 212 ? -1.096 6.774 29.388 1.00 91.38 212 LYS A N 1
ATOM 1670 C CA . LYS A 1 212 ? -1.704 8.009 29.896 1.00 91.38 212 LYS A CA 1
ATOM 1671 C C . LYS A 1 212 ? -3.225 7.885 29.994 1.00 91.38 212 LYS A C 1
ATOM 1673 O O . LYS A 1 212 ? -3.794 8.400 30.952 1.00 91.38 212 LYS A O 1
ATOM 1678 N N . ASP A 1 213 ? -3.835 7.188 29.043 1.00 90.62 213 ASP A N 1
ATOM 1679 C CA . ASP A 1 213 ? -5.285 7.025 28.941 1.00 90.62 213 ASP A CA 1
ATOM 1680 C C . ASP A 1 213 ? -5.809 5.825 29.764 1.00 90.62 213 ASP A C 1
ATOM 1682 O O . ASP A 1 213 ? -7.012 5.612 29.856 1.00 90.62 213 ASP A O 1
ATOM 1686 N N . GLY A 1 214 ? -4.923 5.083 30.443 1.00 89.62 214 GLY A N 1
ATOM 1687 C CA . GLY A 1 214 ? -5.292 3.955 31.310 1.00 89.62 214 GLY A CA 1
ATOM 1688 C C . GLY A 1 214 ? -5.365 2.602 30.594 1.00 89.62 214 GLY A C 1
ATOM 1689 O O . GLY A 1 214 ? -5.665 1.589 31.218 1.00 89.62 214 GLY A O 1
ATOM 1690 N N . GLU A 1 215 ? -5.033 2.561 29.308 1.00 92.56 215 GLU A N 1
ATOM 1691 C CA . GLU A 1 215 ? -5.090 1.381 28.440 1.00 92.56 215 GLU A CA 1
ATOM 1692 C C . GLU A 1 215 ? -3.821 0.519 28.590 1.00 92.56 215 GLU A C 1
ATOM 1694 O O . GLU A 1 215 ? -3.046 0.296 27.657 1.00 92.56 215 GLU A O 1
ATOM 1699 N N . TRP A 1 216 ? -3.539 0.082 29.822 1.00 93.75 216 TRP A N 1
ATOM 1700 C CA . TRP A 1 216 ? -2.277 -0.589 30.165 1.00 93.75 216 TRP A CA 1
ATOM 1701 C C . TRP A 1 216 ? -2.126 -1.975 29.540 1.00 93.75 216 TRP A C 1
ATOM 1703 O O . TRP A 1 216 ? -0.993 -2.402 29.318 1.00 93.75 216 TRP A O 1
ATOM 1713 N N . ASP A 1 217 ? -3.237 -2.665 29.281 1.00 92.38 217 ASP A N 1
ATOM 1714 C CA . ASP A 1 217 ? -3.234 -3.996 28.674 1.00 92.38 217 ASP A CA 1
ATOM 1715 C C . ASP A 1 217 ? -2.770 -3.928 27.216 1.00 92.38 217 ASP A C 1
ATOM 1717 O O . ASP A 1 217 ? -1.739 -4.504 26.868 1.00 92.38 217 ASP A O 1
ATOM 1721 N N . GLU A 1 218 ? -3.421 -3.092 26.403 1.00 91.25 218 GLU A N 1
ATOM 1722 C CA . GLU A 1 218 ? -3.014 -2.843 25.017 1.00 91.25 218 GLU A CA 1
ATOM 1723 C C . GLU A 1 218 ? -1.566 -2.329 24.943 1.00 91.25 218 GLU A C 1
ATOM 1725 O O . GLU A 1 218 ? -0.762 -2.802 24.134 1.00 91.25 218 GLU A O 1
ATOM 1730 N N . ALA A 1 219 ? -1.179 -1.420 25.849 1.00 92.88 219 ALA A N 1
ATOM 1731 C CA . ALA A 1 219 ? 0.199 -0.948 25.927 1.00 92.88 219 ALA A CA 1
ATOM 1732 C C . ALA A 1 219 ? 1.189 -2.092 26.216 1.00 92.88 219 ALA A C 1
ATOM 1734 O O . ALA A 1 219 ? 2.264 -2.144 25.615 1.00 92.88 219 ALA A O 1
ATOM 1735 N N . ALA A 1 220 ? 0.854 -3.011 27.125 1.00 93.38 220 ALA A N 1
ATOM 1736 C CA . ALA A 1 220 ? 1.698 -4.152 27.464 1.00 93.38 220 ALA A CA 1
ATOM 1737 C C . ALA A 1 220 ? 1.813 -5.155 26.308 1.00 93.38 220 ALA A C 1
ATOM 1739 O O . ALA A 1 220 ? 2.911 -5.668 26.067 1.00 93.38 220 ALA A O 1
ATOM 1740 N N . GLN A 1 221 ? 0.727 -5.401 25.574 1.00 92.81 221 GLN A N 1
ATOM 1741 C CA . GLN A 1 221 ? 0.729 -6.254 24.385 1.00 92.81 221 GLN A CA 1
ATOM 1742 C C . GLN A 1 221 ? 1.639 -5.666 23.298 1.00 92.81 221 GLN A C 1
ATOM 1744 O O . GLN A 1 221 ? 2.568 -6.335 22.839 1.00 92.81 221 GLN A O 1
ATOM 1749 N N . ALA A 1 222 ? 1.469 -4.380 22.970 1.00 90.12 222 ALA A N 1
ATOM 1750 C CA . ALA A 1 222 ? 2.287 -3.695 21.970 1.00 90.12 222 ALA A CA 1
ATOM 1751 C C . ALA A 1 222 ? 3.783 -3.673 22.342 1.00 90.12 222 ALA A C 1
ATOM 1753 O O . ALA A 1 222 ? 4.648 -3.933 21.502 1.00 90.12 222 ALA A O 1
ATOM 1754 N N . LEU A 1 223 ? 4.100 -3.412 23.618 1.00 95.31 223 LEU A N 1
ATOM 1755 C CA . LEU A 1 223 ? 5.477 -3.425 24.123 1.00 95.31 223 LEU A CA 1
ATOM 1756 C C . LEU A 1 223 ? 6.092 -4.827 24.094 1.00 95.31 223 LEU A C 1
ATOM 1758 O O . LEU A 1 223 ? 7.273 -4.966 23.787 1.00 95.31 223 LEU A O 1
ATOM 1762 N N . THR A 1 224 ? 5.312 -5.861 24.402 1.00 94.31 224 THR A N 1
ATOM 1763 C CA . THR A 1 224 ? 5.784 -7.250 24.342 1.00 94.31 224 THR A CA 1
ATOM 1764 C C . THR A 1 224 ? 6.100 -7.639 22.897 1.00 94.31 224 THR A C 1
ATOM 1766 O O . THR A 1 224 ? 7.190 -8.145 22.635 1.00 94.31 224 THR A O 1
ATOM 1769 N N . ALA A 1 225 ? 5.209 -7.319 21.952 1.00 89.50 225 ALA A N 1
ATOM 1770 C CA . ALA A 1 225 ? 5.402 -7.619 20.535 1.00 89.50 225 ALA A CA 1
ATOM 1771 C C . ALA A 1 225 ? 6.651 -6.936 19.948 1.00 89.50 225 ALA A C 1
ATOM 1773 O O . ALA A 1 225 ? 7.425 -7.572 19.235 1.00 89.50 225 ALA A O 1
ATOM 1774 N N . VAL A 1 226 ? 6.893 -5.657 20.268 1.00 92.62 226 VAL A N 1
ATOM 1775 C CA . VAL A 1 226 ? 8.072 -4.945 19.740 1.00 92.62 226 VAL A CA 1
ATOM 1776 C C . VAL A 1 226 ? 9.381 -5.411 20.378 1.00 92.62 226 VAL A C 1
ATOM 1778 O O . VAL A 1 226 ? 10.398 -5.478 19.695 1.00 92.62 226 VAL A O 1
ATOM 1781 N N . LEU A 1 227 ? 9.375 -5.758 21.672 1.00 93.12 227 LEU A N 1
ATOM 1782 C CA . LEU A 1 227 ? 10.570 -6.222 22.388 1.00 93.12 227 LEU A CA 1
ATOM 1783 C C . LEU A 1 227 ? 11.003 -7.635 21.977 1.00 93.12 227 LEU A C 1
ATOM 1785 O O . LEU A 1 227 ? 12.158 -7.991 22.199 1.00 93.12 227 LEU A O 1
ATOM 1789 N N . ALA A 1 228 ? 10.110 -8.417 21.365 1.00 91.25 228 ALA A N 1
ATOM 1790 C CA . ALA A 1 228 ? 10.446 -9.705 20.764 1.00 91.25 228 ALA A CA 1
ATOM 1791 C C . ALA A 1 228 ? 11.277 -9.565 19.473 1.00 91.25 228 ALA A C 1
ATOM 1793 O O . ALA A 1 228 ? 11.887 -10.535 19.025 1.00 91.25 228 ALA A O 1
ATOM 1794 N N . LYS A 1 229 ? 11.320 -8.367 18.873 1.00 87.56 229 LYS A N 1
ATOM 1795 C CA . LYS A 1 229 ? 12.065 -8.085 17.642 1.00 87.56 229 LYS A CA 1
ATOM 1796 C C . LYS A 1 229 ? 13.432 -7.449 17.930 1.00 87.56 229 LYS A C 1
ATOM 1798 O O . LYS A 1 229 ? 13.618 -6.819 18.975 1.00 87.56 229 LYS A O 1
ATOM 1803 N N . PRO A 1 230 ? 14.399 -7.547 16.998 1.00 87.94 230 PRO A N 1
ATOM 1804 C CA . PRO A 1 230 ? 15.661 -6.826 17.111 1.00 87.94 230 PRO A CA 1
ATOM 1805 C C . PRO A 1 230 ? 15.440 -5.308 17.197 1.00 87.94 230 PRO A C 1
ATOM 1807 O O . PRO A 1 230 ? 14.846 -4.697 16.313 1.00 87.94 230 PRO A O 1
ATOM 1810 N N . ILE A 1 231 ? 15.954 -4.689 18.262 1.00 90.44 231 ILE A N 1
ATOM 1811 C CA . ILE A 1 231 ? 15.982 -3.229 18.439 1.00 90.44 231 ILE A CA 1
ATOM 1812 C C . ILE A 1 231 ? 17.441 -2.790 18.518 1.00 90.44 231 ILE A C 1
ATOM 1814 O O . ILE A 1 231 ? 18.147 -3.222 19.428 1.00 90.44 231 ILE A O 1
ATOM 1818 N N . THR A 1 232 ? 17.871 -1.916 17.608 1.00 88.12 232 THR A N 1
ATOM 1819 C CA . THR A 1 232 ? 19.271 -1.469 17.476 1.00 88.12 232 THR A CA 1
ATOM 1820 C C . THR A 1 232 ? 19.757 -0.617 18.652 1.00 88.12 232 THR A C 1
ATOM 1822 O O . THR A 1 232 ? 20.936 -0.623 18.981 1.00 88.12 232 THR A O 1
ATOM 1825 N N . SER A 1 233 ? 18.864 0.146 19.287 1.00 92.75 233 SER A N 1
ATOM 1826 C CA . SER A 1 233 ? 19.208 1.061 20.380 1.00 92.75 233 SER A CA 1
ATOM 1827 C C . SER A 1 233 ? 18.949 0.416 21.742 1.00 92.75 233 SER A C 1
ATOM 1829 O O . SER A 1 233 ? 17.792 0.242 22.136 1.00 92.75 233 SER A O 1
ATOM 1831 N N . ASP A 1 234 ? 20.019 0.141 22.493 1.00 90.38 234 ASP A N 1
ATOM 1832 C CA . ASP A 1 234 ? 19.934 -0.407 23.855 1.00 90.38 234 ASP A CA 1
ATOM 1833 C C . ASP A 1 234 ? 19.153 0.510 24.800 1.00 90.38 234 ASP A C 1
ATOM 1835 O O . ASP A 1 234 ? 18.307 0.047 25.562 1.00 90.38 234 ASP A O 1
ATOM 1839 N N . SER A 1 235 ? 19.351 1.827 24.694 1.00 90.38 235 SER A N 1
ATOM 1840 C CA . SER A 1 235 ? 18.608 2.810 25.491 1.00 90.38 235 SER A CA 1
ATOM 1841 C C . SER A 1 235 ? 17.111 2.813 25.165 1.00 90.38 235 SER A C 1
ATOM 1843 O O . SER A 1 235 ? 16.274 2.923 26.065 1.00 90.38 235 SER A O 1
ATOM 1845 N N . THR A 1 236 ? 16.746 2.646 23.890 1.00 91.75 236 THR A N 1
ATOM 1846 C CA . THR A 1 236 ? 15.344 2.504 23.474 1.00 91.75 236 THR A CA 1
ATOM 1847 C C . THR A 1 236 ? 14.753 1.214 24.026 1.00 91.75 236 THR A C 1
ATOM 1849 O O . THR A 1 236 ? 13.674 1.249 24.617 1.00 91.75 236 THR A O 1
ATOM 1852 N N . ARG A 1 237 ? 15.476 0.094 23.905 1.00 92.81 237 ARG A N 1
ATOM 1853 C CA . ARG A 1 237 ? 15.061 -1.199 24.459 1.00 92.81 237 ARG A CA 1
ATOM 1854 C C . ARG A 1 237 ? 14.836 -1.103 25.966 1.00 92.81 237 ARG A C 1
ATOM 1856 O O . ARG A 1 237 ? 13.768 -1.471 26.442 1.00 92.81 237 ARG A O 1
ATOM 1863 N N . GLU A 1 238 ? 15.783 -0.533 26.709 1.00 95.56 238 GLU A N 1
ATOM 1864 C CA . GLU A 1 238 ? 15.670 -0.342 28.157 1.00 95.56 238 GLU A CA 1
ATOM 1865 C C . GLU A 1 238 ? 14.442 0.507 28.525 1.00 95.56 238 GLU A C 1
ATOM 1867 O O . GLU A 1 238 ? 13.680 0.150 29.430 1.00 95.56 238 GLU A O 1
ATOM 1872 N N . LYS A 1 239 ? 14.202 1.607 27.797 1.00 96.31 239 LYS A N 1
ATOM 1873 C CA . LYS A 1 239 ? 13.034 2.476 28.006 1.00 96.31 239 LYS A CA 1
ATOM 1874 C C . LYS A 1 239 ? 11.716 1.718 27.821 1.00 96.31 239 LYS A C 1
ATOM 1876 O O . LYS A 1 239 ? 10.817 1.852 28.655 1.00 96.31 239 LYS A O 1
ATOM 1881 N N . LEU A 1 240 ? 11.596 0.932 26.751 1.00 95.81 240 LEU A N 1
ATOM 1882 C CA . LEU A 1 240 ? 10.397 0.145 26.452 1.00 95.81 240 LEU A CA 1
ATOM 1883 C C . LEU A 1 240 ? 10.193 -0.978 27.479 1.00 95.81 240 LEU A C 1
ATOM 1885 O O . LEU A 1 240 ? 9.084 -1.135 27.989 1.00 95.81 240 LEU A O 1
ATOM 1889 N N . THR A 1 241 ? 11.261 -1.672 27.884 1.00 97.44 241 THR A N 1
ATOM 1890 C CA . THR A 1 241 ? 11.219 -2.701 28.937 1.00 97.44 241 THR A CA 1
ATOM 1891 C C . THR A 1 241 ? 10.738 -2.129 30.271 1.00 97.44 241 THR A C 1
ATOM 1893 O O . THR A 1 241 ? 9.854 -2.701 30.914 1.00 97.44 241 THR A O 1
ATOM 1896 N N . LYS A 1 242 ? 11.251 -0.960 30.683 1.00 97.19 242 LYS A N 1
ATOM 1897 C CA . LYS A 1 242 ? 10.783 -0.270 31.899 1.00 97.19 242 LYS A CA 1
ATOM 1898 C C . LYS A 1 242 ? 9.302 0.098 31.808 1.00 97.19 242 LYS A C 1
ATOM 1900 O O . LYS A 1 242 ? 8.571 -0.051 32.790 1.00 97.19 242 LYS A O 1
ATOM 1905 N N . ARG A 1 243 ? 8.834 0.555 30.639 1.00 97.94 243 ARG A N 1
ATOM 1906 C CA . ARG A 1 243 ? 7.410 0.856 30.424 1.00 97.94 243 ARG A CA 1
ATOM 1907 C C . ARG A 1 243 ? 6.551 -0.406 30.501 1.00 97.94 243 ARG A C 1
ATOM 1909 O O . ARG A 1 243 ? 5.505 -0.357 31.141 1.00 97.94 243 ARG A O 1
ATOM 1916 N N . LEU A 1 244 ? 7.005 -1.530 29.947 1.00 97.81 244 LEU A N 1
ATOM 1917 C CA . LEU A 1 244 ? 6.294 -2.811 30.015 1.00 97.81 244 LEU A CA 1
ATOM 1918 C C . LEU A 1 244 ? 6.146 -3.283 31.465 1.00 97.81 244 LEU A C 1
ATOM 1920 O O . LEU A 1 244 ? 5.044 -3.616 31.898 1.00 97.81 244 LEU A O 1
ATOM 1924 N N . ALA A 1 245 ? 7.231 -3.230 32.244 1.00 96.88 245 ALA A N 1
ATOM 1925 C CA . ALA A 1 245 ? 7.200 -3.555 33.669 1.00 96.88 245 ALA A CA 1
ATOM 1926 C C . ALA A 1 245 ? 6.212 -2.661 34.442 1.00 96.88 245 ALA A C 1
ATOM 1928 O O . ALA A 1 245 ? 5.457 -3.146 35.287 1.00 96.88 245 ALA A O 1
ATOM 1929 N N . ARG A 1 246 ? 6.164 -1.360 34.119 1.00 96.06 246 ARG A N 1
ATOM 1930 C CA . ARG A 1 246 ? 5.189 -0.427 34.701 1.00 96.06 246 ARG A CA 1
ATOM 1931 C C . ARG A 1 246 ? 3.746 -0.794 34.341 1.00 96.06 246 ARG A C 1
ATOM 1933 O O . ARG A 1 246 ? 2.911 -0.793 35.240 1.00 96.06 246 ARG A O 1
ATOM 1940 N N . CYS A 1 247 ? 3.455 -1.113 33.078 1.00 95.19 247 CYS A N 1
ATOM 1941 C CA . CYS A 1 247 ? 2.109 -1.510 32.642 1.00 95.19 247 CYS A CA 1
ATOM 1942 C C . CYS A 1 247 ? 1.645 -2.769 33.384 1.00 95.19 247 CYS A C 1
ATOM 1944 O O . CYS A 1 247 ? 0.576 -2.764 33.984 1.00 95.19 247 CYS A O 1
ATOM 1946 N N . ARG A 1 248 ? 2.501 -3.798 33.460 1.00 95.00 248 ARG A N 1
ATOM 1947 C CA . ARG A 1 248 ? 2.216 -5.040 34.201 1.00 95.00 248 ARG A CA 1
ATOM 1948 C C . ARG A 1 248 ? 1.933 -4.791 35.685 1.00 95.00 248 ARG A C 1
ATOM 1950 O O . ARG A 1 248 ? 0.998 -5.362 36.235 1.00 95.00 248 ARG A O 1
ATOM 1957 N N . LYS A 1 249 ? 2.688 -3.893 36.330 1.00 94.94 249 LYS A N 1
ATOM 1958 C CA . LYS A 1 249 ? 2.439 -3.504 37.729 1.00 94.94 249 LYS A CA 1
ATOM 1959 C C . LYS A 1 249 ? 1.079 -2.817 37.911 1.00 94.94 249 LYS A C 1
ATOM 1961 O O . LYS A 1 249 ? 0.399 -3.076 38.902 1.00 94.94 249 LYS A O 1
ATOM 1966 N N . LEU A 1 250 ? 0.699 -1.933 36.987 1.00 92.19 250 LEU A N 1
ATOM 1967 C CA . LEU A 1 250 ? -0.583 -1.220 37.028 1.00 92.19 250 LEU A CA 1
ATOM 1968 C C . LEU A 1 250 ? -1.768 -2.166 36.787 1.00 92.19 250 LEU A C 1
ATOM 1970 O O . LEU A 1 250 ? -2.764 -2.077 37.501 1.00 92.19 250 LEU A O 1
ATOM 1974 N N . LEU A 1 251 ? -1.625 -3.132 35.876 1.00 90.31 251 LEU A N 1
ATOM 1975 C CA . LEU A 1 251 ? -2.611 -4.197 35.656 1.00 90.31 251 LEU A CA 1
ATOM 1976 C C . LEU A 1 251 ? -2.813 -5.055 36.912 1.00 90.31 251 LEU A C 1
ATOM 1978 O O . LEU A 1 251 ? -3.937 -5.231 37.367 1.00 90.31 251 LEU A O 1
ATOM 1982 N N . ALA A 1 252 ? -1.726 -5.489 37.554 1.00 88.12 252 ALA A N 1
ATOM 1983 C CA . ALA A 1 252 ? -1.809 -6.253 38.801 1.00 88.12 252 ALA A CA 1
ATOM 1984 C C . ALA A 1 252 ? -2.435 -5.458 39.965 1.00 88.12 252 ALA A C 1
ATOM 1986 O O . ALA A 1 252 ? -3.001 -6.041 40.883 1.00 88.12 252 ALA A O 1
ATOM 1987 N N . SER A 1 253 ? -2.332 -4.124 39.942 1.00 80.94 253 SER A N 1
ATOM 1988 C CA . SER A 1 253 ? -2.887 -3.248 40.985 1.00 80.94 253 SER A CA 1
ATOM 1989 C C . SER A 1 253 ? -4.343 -2.837 40.732 1.00 80.94 253 SER A C 1
ATOM 1991 O O . SER A 1 253 ? -4.973 -2.287 41.631 1.00 80.94 253 SER A O 1
ATOM 1993 N N . SER A 1 254 ? -4.858 -3.046 39.516 1.00 69.81 254 SER A N 1
ATOM 1994 C CA . SER A 1 254 ? -6.220 -2.668 39.104 1.00 69.81 254 SER A CA 1
ATOM 1995 C C . SER A 1 254 ? -7.212 -3.831 39.136 1.00 69.81 254 SER A C 1
ATOM 1997 O O . SER A 1 254 ? -8.417 -3.594 39.079 1.00 69.81 254 SER A O 1
ATOM 1999 N N . GLN A 1 255 ? -6.736 -5.068 39.299 1.00 57.97 255 GLN A N 1
ATOM 2000 C CA . GLN A 1 255 ? -7.596 -6.204 39.619 1.00 57.97 255 GLN A CA 1
ATOM 2001 C C . GLN A 1 255 ? -8.062 -6.122 41.087 1.00 57.97 255 GLN A C 1
ATOM 2003 O O . GLN A 1 255 ? -7.247 -5.829 41.970 1.00 57.97 255 GLN A O 1
ATOM 2008 N N . PRO A 1 256 ? -9.355 -6.356 41.385 1.00 43.97 256 PRO A N 1
ATOM 2009 C CA . PRO A 1 256 ? -9.841 -6.364 42.761 1.00 43.97 256 PRO A CA 1
ATOM 2010 C C . PRO A 1 256 ? -9.110 -7.440 43.576 1.00 43.97 256 PRO A C 1
ATOM 2012 O O . PRO A 1 256 ? -8.890 -8.553 43.100 1.00 43.97 256 PRO A O 1
ATOM 2015 N N . LYS A 1 257 ? -8.724 -7.105 44.817 1.00 46.66 257 LYS A N 1
ATOM 2016 C CA . LYS A 1 257 ? -8.170 -8.074 45.775 1.00 46.66 257 LYS A CA 1
ATOM 2017 C C . LYS A 1 257 ? -9.153 -9.235 45.912 1.00 46.66 257 LYS A C 1
ATOM 2019 O O . LYS A 1 257 ? -10.277 -9.018 46.352 1.00 46.66 257 LYS A O 1
ATOM 2024 N N . ALA A 1 258 ? -8.702 -10.438 45.572 1.00 43.34 258 ALA A N 1
ATOM 2025 C CA . ALA A 1 258 ? -9.413 -11.684 45.812 1.00 43.34 258 ALA A CA 1
ATOM 2026 C C . ALA A 1 258 ? -9.654 -11.868 47.321 1.00 43.34 258 ALA A C 1
ATOM 2028 O O . ALA A 1 258 ? -8.794 -12.355 48.051 1.00 43.34 258 ALA A O 1
ATOM 2029 N N . ALA A 1 259 ? -10.804 -11.412 47.795 1.00 47.69 259 ALA A N 1
ATOM 2030 C CA . ALA A 1 259 ? -11.399 -11.804 49.059 1.00 47.69 259 ALA A CA 1
ATOM 2031 C C . ALA A 1 259 ? -12.913 -11.836 48.829 1.00 47.69 259 ALA A C 1
ATOM 2033 O O . ALA A 1 259 ? -13.487 -10.841 48.394 1.00 47.69 259 ALA A O 1
ATOM 2034 N N . ASP A 1 260 ? -13.497 -12.999 49.100 1.00 45.69 260 ASP A N 1
ATOM 2035 C CA . ASP A 1 260 ? -14.907 -13.373 48.974 1.00 45.69 260 ASP A CA 1
ATOM 2036 C C . ASP A 1 260 ? -15.453 -13.562 47.554 1.00 45.69 260 ASP A C 1
ATOM 2038 O O . ASP A 1 260 ? -16.043 -12.656 46.980 1.00 45.69 260 ASP A O 1
ATOM 2042 N N . LEU A 1 261 ? -15.324 -14.791 47.037 1.00 39.06 261 LEU A N 1
ATOM 2043 C CA . LEU A 1 261 ? -16.386 -15.568 46.371 1.00 39.06 261 LEU A CA 1
ATOM 2044 C C . LEU A 1 261 ? -15.941 -17.054 46.323 1.00 39.06 261 LEU A C 1
ATOM 2046 O O . LEU A 1 261 ? -14.747 -17.307 46.152 1.00 39.06 261 LEU A O 1
ATOM 2050 N N . PRO A 1 262 ? -16.846 -18.033 46.533 1.00 37.31 262 PRO A N 1
ATOM 2051 C CA . PRO A 1 262 ? -16.488 -19.446 46.671 1.00 37.31 262 PRO A CA 1
ATOM 2052 C C . PRO A 1 262 ? -16.109 -20.087 45.325 1.00 37.31 262 PRO A C 1
ATOM 2054 O O . PRO A 1 262 ? -16.641 -19.721 44.277 1.00 37.31 262 PRO A O 1
ATOM 2057 N N . GLU A 1 263 ? -15.176 -21.039 45.392 1.00 34.88 263 GLU A N 1
ATOM 2058 C CA . GLU A 1 263 ? -14.559 -21.755 44.267 1.00 34.88 263 GLU A CA 1
ATOM 2059 C C . GLU A 1 263 ? -15.581 -22.508 43.394 1.00 34.88 263 GLU A C 1
ATOM 2061 O O . GLU A 1 263 ? -16.432 -23.219 43.936 1.00 34.88 263 GLU A O 1
ATOM 2066 N N . PRO A 1 264 ? -15.482 -22.444 42.052 1.00 37.81 264 PRO A N 1
ATOM 2067 C CA . PRO A 1 264 ? -16.018 -23.485 41.195 1.00 37.81 264 PRO A CA 1
ATOM 2068 C C . PRO A 1 264 ? -14.976 -24.600 41.019 1.00 37.81 264 PRO A C 1
ATOM 2070 O O . PRO A 1 264 ? -13.790 -24.343 40.811 1.00 37.81 264 PRO A O 1
ATOM 2073 N N . GLU A 1 265 ? -15.442 -25.843 41.087 1.00 35.12 265 GLU A N 1
ATOM 2074 C CA . GLU A 1 265 ? -14.674 -27.042 40.754 1.00 35.12 265 GLU A CA 1
ATOM 2075 C C . GLU A 1 265 ? -14.150 -26.947 39.311 1.00 35.12 265 GLU A C 1
ATOM 2077 O O . GLU A 1 265 ? -14.923 -26.810 38.361 1.00 35.12 265 GLU A O 1
ATOM 2082 N N . ILE A 1 266 ? -12.826 -27.003 39.148 1.00 33.38 266 ILE A N 1
ATOM 2083 C CA . ILE A 1 266 ? -12.162 -27.075 37.845 1.00 33.38 266 ILE A CA 1
ATOM 2084 C C . ILE A 1 266 ? -11.819 -28.541 37.584 1.00 33.38 266 ILE A C 1
ATOM 2086 O O . ILE A 1 266 ? -10.914 -29.096 38.208 1.00 33.38 266 ILE A O 1
ATOM 2090 N N . GLU A 1 267 ? -12.519 -29.157 36.632 1.00 30.84 267 GLU A N 1
ATOM 2091 C CA . GLU A 1 267 ? -12.009 -30.341 35.946 1.00 30.84 267 GLU A CA 1
ATOM 2092 C C . GLU A 1 267 ? -10.807 -29.929 35.089 1.00 30.84 267 GLU A C 1
ATOM 2094 O O . GLU A 1 267 ? -10.890 -29.069 34.210 1.00 30.84 267 GLU A O 1
ATOM 2099 N N . THR A 1 268 ? -9.660 -30.536 35.376 1.00 33.12 268 THR A N 1
ATOM 2100 C CA . THR A 1 268 ? -8.423 -30.360 34.623 1.00 33.12 268 THR A CA 1
ATOM 2101 C C . THR A 1 268 ? -8.531 -31.051 33.273 1.00 33.12 268 THR A C 1
ATOM 2103 O O . THR A 1 268 ? -8.702 -32.269 33.220 1.00 33.12 268 THR A O 1
ATOM 2106 N N . ASN A 1 269 ? -8.328 -30.306 32.188 1.00 29.09 269 ASN A N 1
ATOM 2107 C CA . ASN A 1 269 ? -7.875 -30.909 30.943 1.00 29.09 269 ASN A CA 1
ATOM 2108 C C . ASN A 1 269 ? -6.796 -30.038 30.295 1.00 29.09 269 ASN A C 1
ATOM 2110 O O . ASN A 1 269 ? -7.068 -29.023 29.657 1.00 29.09 269 ASN A O 1
ATOM 2114 N N . GLU A 1 270 ? -5.555 -30.457 30.519 1.00 36.03 270 GLU A N 1
ATOM 2115 C CA . GLU A 1 270 ? -4.373 -30.033 29.783 1.00 36.03 270 GLU A CA 1
ATOM 2116 C C . GLU A 1 270 ? -4.331 -30.802 28.456 1.00 36.03 270 GLU A C 1
ATOM 2118 O O . GLU A 1 270 ? -4.211 -32.026 28.449 1.00 36.03 270 GLU A O 1
ATOM 2123 N N . ALA A 1 271 ? -4.413 -30.088 27.334 1.00 32.81 271 ALA A N 1
ATOM 2124 C CA . ALA A 1 271 ? -3.862 -30.523 26.052 1.00 32.81 271 ALA A CA 1
ATOM 2125 C C . ALA A 1 271 ? -3.728 -29.305 25.129 1.00 32.81 271 ALA A C 1
ATOM 2127 O O . ALA A 1 271 ? -4.641 -28.936 24.394 1.00 32.81 271 ALA A O 1
ATOM 2128 N N . GLU A 1 272 ? -2.564 -28.672 25.201 1.00 36.50 272 GLU A N 1
ATOM 2129 C CA . GLU A 1 272 ? -2.078 -27.702 24.228 1.00 36.50 272 GLU A CA 1
ATOM 2130 C C . GLU A 1 272 ? -1.716 -28.466 22.938 1.00 36.50 272 GLU A C 1
ATOM 2132 O O . GLU A 1 272 ? -0.852 -29.345 22.952 1.00 36.50 272 GLU A O 1
ATOM 2137 N N . VAL A 1 273 ? -2.411 -28.184 21.830 1.00 32.47 273 VAL A N 1
ATOM 2138 C CA . VAL A 1 273 ? -2.059 -28.686 20.492 1.00 32.47 273 VAL A CA 1
ATOM 2139 C C . VAL A 1 273 ? -1.816 -27.485 19.587 1.00 32.47 273 VAL A C 1
ATOM 2141 O O . VAL A 1 273 ? -2.748 -26.789 19.188 1.00 32.47 273 VAL A O 1
ATOM 2144 N N . ASP A 1 274 ? -0.541 -27.265 19.282 1.00 33.41 274 ASP A N 1
ATOM 2145 C CA . ASP A 1 274 ? -0.042 -26.351 18.258 1.00 33.41 274 ASP A CA 1
ATOM 2146 C C . ASP A 1 274 ? -0.562 -26.789 16.875 1.00 33.41 274 ASP A C 1
ATOM 2148 O O . ASP A 1 274 ? -0.221 -27.863 16.371 1.00 33.41 274 ASP A O 1
ATOM 2152 N N . LEU A 1 275 ? -1.445 -25.982 16.283 1.00 32.12 275 LEU A N 1
ATOM 2153 C CA . LEU A 1 275 ? -1.935 -26.137 14.914 1.00 32.12 275 LEU A CA 1
ATOM 2154 C C . LEU A 1 275 ? -1.398 -24.963 14.079 1.00 32.12 275 LEU A C 1
ATOM 2156 O O . LEU A 1 275 ? -1.552 -23.810 14.489 1.00 32.12 275 LEU A O 1
ATOM 2160 N N . PRO A 1 276 ? -0.816 -25.217 12.892 1.00 34.72 276 PRO A N 1
ATOM 2161 C CA . PRO A 1 276 ? -0.359 -24.151 12.008 1.00 34.72 276 PRO A CA 1
ATOM 2162 C C . PRO A 1 276 ? -1.539 -23.260 11.575 1.00 34.72 276 PRO A C 1
ATOM 2164 O O . PRO A 1 276 ? -2.678 -23.740 11.518 1.00 34.72 276 PRO A O 1
ATOM 2167 N N . PRO A 1 277 ? -1.298 -21.978 11.230 1.00 33.53 277 PRO A N 1
ATOM 2168 C CA . PRO A 1 277 ? -2.360 -21.065 10.826 1.00 33.53 277 PRO A CA 1
ATOM 2169 C C . PRO A 1 277 ? -3.109 -21.638 9.618 1.00 33.53 277 PRO A C 1
ATOM 2171 O O . PRO A 1 277 ? -2.525 -21.900 8.565 1.00 33.53 277 PRO A O 1
ATOM 2174 N N . ALA A 1 278 ? -4.411 -21.862 9.795 1.00 36.53 278 ALA A N 1
ATOM 2175 C CA . ALA A 1 278 ? -5.278 -22.373 8.747 1.00 36.53 278 ALA A CA 1
ATOM 2176 C C . ALA A 1 278 ? -5.315 -21.400 7.549 1.00 36.53 278 ALA A C 1
ATOM 2178 O O . ALA A 1 278 ? -5.289 -20.181 7.746 1.00 36.53 278 ALA A O 1
ATOM 2179 N N . PRO A 1 279 ? -5.409 -21.905 6.305 1.00 33.22 279 PRO A N 1
ATOM 2180 C CA . PRO A 1 279 ? -5.605 -21.052 5.140 1.00 33.22 279 PRO A CA 1
ATOM 2181 C C . PRO A 1 279 ? -6.894 -20.229 5.286 1.00 33.22 279 PRO A C 1
ATOM 2183 O O . PRO A 1 279 ? -7.919 -20.734 5.751 1.00 33.22 279 PRO A O 1
ATOM 2186 N N . LEU A 1 280 ? -6.837 -18.957 4.874 1.00 36.34 280 LEU A N 1
ATOM 2187 C CA . LEU A 1 280 ? -7.989 -18.049 4.845 1.00 36.34 280 LEU A CA 1
ATOM 2188 C C . LEU A 1 280 ? -9.173 -18.713 4.105 1.00 36.34 280 LEU A C 1
ATOM 2190 O O . LEU A 1 280 ? -8.971 -19.271 3.022 1.00 36.34 280 LEU A O 1
ATOM 2194 N N . PRO A 1 281 ? -10.408 -18.668 4.640 1.00 39.34 281 PRO A N 1
ATOM 2195 C CA . PRO A 1 281 ? -11.556 -19.285 3.985 1.00 39.34 281 PRO A CA 1
ATOM 2196 C C . PRO A 1 281 ? -11.890 -18.583 2.660 1.00 39.34 281 PRO A C 1
ATOM 2198 O O . PRO A 1 281 ? -11.821 -17.360 2.545 1.00 39.34 281 PRO A O 1
ATOM 2201 N N . ALA A 1 282 ? -12.303 -19.367 1.661 1.00 41.69 282 ALA A N 1
ATOM 2202 C CA . ALA A 1 282 ? -12.711 -18.872 0.349 1.00 41.69 282 ALA A CA 1
ATOM 2203 C C . ALA A 1 282 ? -13.887 -17.869 0.427 1.00 41.69 282 ALA A C 1
ATOM 2205 O O . ALA A 1 282 ? -14.801 -18.013 1.246 1.00 41.69 282 ALA A O 1
ATOM 2206 N N . ALA A 1 283 ? -13.878 -16.875 -0.469 1.00 50.94 283 ALA A N 1
ATOM 2207 C CA . ALA A 1 283 ? -14.978 -15.937 -0.706 1.00 50.94 283 ALA A CA 1
ATOM 2208 C C . ALA A 1 283 ? -16.330 -16.659 -0.866 1.00 50.94 283 ALA A C 1
ATOM 2210 O O . ALA A 1 283 ? -16.413 -17.674 -1.559 1.00 50.94 283 ALA A O 1
ATOM 2211 N N . ARG A 1 284 ? -17.403 -16.135 -0.256 1.00 62.31 284 ARG A N 1
ATOM 2212 C CA . ARG A 1 284 ? -18.751 -16.726 -0.338 1.00 62.31 284 ARG A CA 1
ATOM 2213 C C . ARG A 1 284 ? -19.632 -15.859 -1.235 1.00 62.31 284 ARG A C 1
ATOM 2215 O O . ARG A 1 284 ? -20.066 -14.795 -0.821 1.00 62.31 284 ARG A O 1
ATOM 2222 N N . SER A 1 285 ? -19.932 -16.303 -2.452 1.00 66.94 285 SER A N 1
ATOM 2223 C CA . SER A 1 285 ? -20.901 -15.601 -3.309 1.00 66.94 285 SER A CA 1
ATOM 2224 C C . SER A 1 285 ? -22.334 -15.913 -2.867 1.00 66.94 285 SER A C 1
ATOM 2226 O O . SER A 1 285 ? -22.654 -17.066 -2.575 1.00 66.94 285 SER A O 1
ATOM 2228 N N . LEU A 1 286 ? -23.182 -14.885 -2.798 1.00 67.38 286 LEU A N 1
ATOM 2229 C CA . LEU A 1 286 ? -24.610 -15.016 -2.509 1.00 67.38 286 LEU A CA 1
ATOM 2230 C C . LEU A 1 286 ? -25.411 -14.593 -3.745 1.00 67.38 286 LEU A C 1
ATOM 2232 O O . LEU A 1 286 ? -25.073 -13.607 -4.398 1.00 67.38 286 LEU A O 1
ATOM 2236 N N . VAL A 1 287 ? -26.506 -15.295 -4.033 1.00 71.19 287 VAL A N 1
ATOM 2237 C CA . VAL A 1 287 ? -27.510 -14.854 -5.023 1.00 71.19 287 VAL A CA 1
ATOM 2238 C C . VAL A 1 287 ? -28.715 -14.216 -4.334 1.00 71.19 287 VAL A C 1
ATOM 2240 O O . VAL A 1 287 ? -28.945 -14.461 -3.149 1.00 71.19 287 VAL A O 1
ATOM 2243 N N . ALA A 1 288 ? -29.492 -13.413 -5.068 1.00 73.88 288 ALA A N 1
ATOM 2244 C CA . ALA A 1 288 ? -30.698 -12.739 -4.574 1.00 73.88 288 ALA A CA 1
ATOM 2245 C C . ALA A 1 288 ? -31.584 -13.666 -3.712 1.00 73.88 288 ALA A C 1
ATOM 2247 O O . ALA A 1 288 ? -31.871 -14.806 -4.081 1.00 73.88 288 ALA A O 1
ATOM 2248 N N . GLY A 1 289 ? -31.980 -13.188 -2.530 1.00 71.94 289 GLY A N 1
ATOM 2249 C CA . GLY A 1 289 ? -32.734 -13.941 -1.526 1.00 71.94 289 GLY A CA 1
ATOM 2250 C C . GLY A 1 289 ? -31.887 -14.776 -0.553 1.00 71.94 289 GLY A C 1
ATOM 2251 O O . GLY A 1 289 ? -32.349 -15.061 0.560 1.00 71.94 289 GLY A O 1
ATOM 2252 N N . GLN A 1 290 ? -30.645 -15.135 -0.896 1.00 79.94 290 GLN A N 1
ATOM 2253 C CA . GLN A 1 290 ? -29.762 -15.845 0.032 1.00 79.94 290 GLN A CA 1
ATOM 2254 C C . GLN A 1 290 ? -29.268 -14.931 1.148 1.00 79.94 290 GLN A C 1
ATOM 2256 O O . GLN A 1 290 ? -29.101 -13.724 0.987 1.00 79.94 290 GLN A O 1
ATOM 2261 N N . ASN A 1 291 ? -29.027 -15.523 2.312 1.00 84.62 291 ASN A N 1
ATOM 2262 C CA . ASN A 1 291 ? -28.539 -14.805 3.475 1.00 84.62 291 ASN A CA 1
ATOM 2263 C C . ASN A 1 291 ? -27.587 -15.669 4.289 1.00 84.62 291 ASN A C 1
ATOM 2265 O O . ASN A 1 291 ? -27.693 -16.896 4.305 1.00 84.62 291 ASN A O 1
ATOM 2269 N N . THR A 1 292 ? -26.680 -15.017 4.998 1.00 81.12 292 THR A N 1
ATOM 2270 C CA . THR A 1 292 ? -25.674 -15.677 5.822 1.00 81.12 292 THR A CA 1
ATOM 2271 C C . THR A 1 292 ? -25.515 -14.902 7.133 1.00 81.12 292 THR A C 1
ATOM 2273 O O . THR A 1 292 ? -25.723 -13.684 7.139 1.00 81.12 292 THR A O 1
ATOM 2276 N N . PRO A 1 293 ? -25.271 -15.570 8.276 1.00 81.25 293 PRO A N 1
ATOM 2277 C CA . PRO A 1 293 ? -24.965 -14.851 9.507 1.00 81.25 293 PRO A CA 1
ATOM 2278 C C . PRO A 1 293 ? -23.673 -14.050 9.342 1.00 81.25 293 PRO A C 1
ATOM 2280 O O . PRO A 1 293 ? -22.808 -14.420 8.558 1.00 81.25 293 PRO A O 1
ATOM 2283 N N . ILE A 1 294 ? -23.565 -12.945 10.068 1.00 80.69 294 ILE A N 1
ATOM 2284 C CA . ILE A 1 294 ? -22.347 -12.142 10.120 1.00 80.69 294 ILE A CA 1
ATOM 2285 C C . ILE A 1 294 ? -22.025 -11.814 11.574 1.00 80.69 294 ILE A C 1
ATOM 2287 O O . ILE A 1 294 ? -22.922 -11.656 12.406 1.00 80.69 294 ILE A O 1
ATOM 2291 N N . ALA A 1 295 ? -20.738 -11.720 11.884 1.00 79.94 295 ALA A N 1
ATOM 2292 C CA . ALA A 1 295 ? -20.289 -11.383 13.223 1.00 79.94 295 ALA A CA 1
ATOM 2293 C C . ALA A 1 295 ? -20.556 -9.906 13.559 1.00 79.94 295 ALA A C 1
ATOM 2295 O O . ALA A 1 295 ? -20.471 -9.027 12.699 1.00 79.94 295 ALA A O 1
ATOM 2296 N N . VAL A 1 296 ? -20.819 -9.632 14.839 1.00 79.31 296 VAL A N 1
ATOM 2297 C CA . VAL A 1 296 ? -20.844 -8.264 15.379 1.00 79.31 296 VAL A CA 1
ATOM 2298 C C . VAL A 1 296 ? -19.465 -7.617 15.178 1.00 79.31 296 VAL A C 1
ATOM 2300 O O . VAL A 1 296 ? -18.431 -8.263 15.360 1.00 79.31 296 VAL A O 1
ATOM 2303 N N . GLY A 1 297 ? -19.437 -6.345 14.793 1.00 80.44 297 GLY A N 1
ATOM 2304 C CA . GLY A 1 297 ? -18.213 -5.573 14.584 1.00 80.44 297 GLY A CA 1
ATOM 2305 C C . GLY A 1 297 ? -18.382 -4.531 13.486 1.00 80.44 297 GLY A C 1
ATOM 2306 O O . GLY A 1 297 ? -19.496 -4.291 13.018 1.00 80.44 297 GLY A O 1
ATOM 2307 N N . VAL A 1 298 ? -17.266 -3.942 13.069 1.00 78.62 298 VAL A N 1
ATOM 2308 C CA . VAL A 1 298 ? -17.239 -2.963 11.981 1.00 78.62 298 VAL A CA 1
ATOM 2309 C C . VAL A 1 298 ? -17.134 -3.683 10.640 1.00 78.62 298 VAL A C 1
ATOM 2311 O O . VAL A 1 298 ? -16.265 -4.535 10.445 1.00 78.62 298 VAL A O 1
ATOM 2314 N N . TRP A 1 299 ? -18.022 -3.328 9.720 1.00 83.62 299 TRP A N 1
ATOM 2315 C CA . TRP A 1 299 ? -18.086 -3.856 8.364 1.00 83.62 299 TRP A CA 1
ATOM 2316 C C . TRP A 1 299 ? -17.916 -2.735 7.352 1.00 83.62 299 TRP A C 1
ATOM 2318 O O . TRP A 1 299 ? -18.570 -1.704 7.466 1.00 83.62 299 TRP A O 1
ATOM 2328 N N . THR A 1 300 ? -17.089 -2.956 6.339 1.00 80.44 300 THR A N 1
ATOM 2329 C CA . THR A 1 300 ? -16.980 -2.095 5.165 1.00 80.44 300 THR A CA 1
ATOM 2330 C C . THR A 1 300 ? -17.703 -2.758 4.006 1.00 80.44 300 THR A C 1
ATOM 2332 O O . THR A 1 300 ? -17.387 -3.877 3.608 1.00 80.44 300 THR A O 1
ATOM 2335 N N . VAL A 1 301 ? -18.693 -2.058 3.473 1.00 84.44 301 VAL A N 1
ATOM 2336 C CA . VAL A 1 301 ? -19.433 -2.420 2.274 1.00 84.44 301 VAL A CA 1
ATOM 2337 C C . VAL A 1 301 ? -18.859 -1.628 1.108 1.00 84.44 301 VAL A C 1
ATOM 2339 O O . VAL A 1 301 ? -18.795 -0.407 1.173 1.00 84.44 301 VAL A O 1
ATOM 2342 N N . VAL A 1 302 ? -18.446 -2.320 0.053 1.00 81.94 302 VAL A N 1
ATOM 2343 C CA . VAL A 1 302 ? -17.934 -1.746 -1.192 1.00 81.94 302 VAL A CA 1
ATOM 2344 C C . VAL A 1 302 ? -18.930 -2.038 -2.307 1.00 81.94 302 VAL A C 1
ATOM 2346 O O . VAL A 1 302 ? -19.201 -3.204 -2.594 1.00 81.94 302 VAL A O 1
ATOM 2349 N N . VAL A 1 303 ? -19.459 -0.999 -2.941 1.00 84.25 303 VAL A N 1
ATOM 2350 C CA . VAL A 1 303 ? -20.246 -1.092 -4.176 1.00 84.25 303 VAL A CA 1
ATOM 2351 C C . VAL A 1 303 ? -19.320 -0.742 -5.338 1.00 84.25 303 VAL A C 1
ATOM 2353 O O . VAL A 1 303 ? -18.598 0.242 -5.241 1.00 84.25 303 VAL A O 1
ATOM 2356 N N . SER A 1 304 ? -19.284 -1.548 -6.399 1.00 82.38 304 SER A N 1
ATOM 2357 C CA . SER A 1 304 ? -18.468 -1.278 -7.588 1.00 82.38 304 SER A CA 1
ATOM 2358 C C . SER A 1 304 ? -19.237 -1.476 -8.882 1.00 82.38 304 SER A C 1
ATOM 2360 O O . SER A 1 304 ? -20.148 -2.300 -8.929 1.00 82.38 304 SER A O 1
ATOM 2362 N N . TRP A 1 305 ? -18.891 -0.716 -9.917 1.00 81.00 305 TRP A N 1
ATOM 2363 C CA . TRP A 1 305 ? -19.453 -0.818 -11.267 1.00 81.00 305 TRP A CA 1
ATOM 2364 C C . TRP A 1 305 ? -18.435 -0.355 -12.303 1.00 81.00 305 TRP A C 1
ATOM 2366 O O . TRP A 1 305 ? -17.427 0.253 -11.955 1.00 81.00 305 TRP A O 1
ATOM 2376 N N . ARG A 1 306 ? -18.698 -0.630 -13.583 1.00 81.12 306 ARG A N 1
ATOM 2377 C CA . ARG A 1 306 ? -17.885 -0.125 -14.685 1.00 81.12 306 ARG A CA 1
ATOM 2378 C C . ARG A 1 306 ? -18.454 1.159 -15.286 1.00 81.12 306 ARG A C 1
ATOM 2380 O O . ARG A 1 306 ? -19.602 1.178 -15.719 1.00 81.12 306 ARG A O 1
ATOM 2387 N N . ASP A 1 307 ? -17.623 2.187 -15.379 1.00 75.06 307 ASP A N 1
ATOM 2388 C CA . ASP A 1 307 ? -17.847 3.441 -16.079 1.00 75.06 307 ASP A CA 1
ATOM 2389 C C . ASP A 1 307 ? -16.617 3.895 -16.913 1.00 75.06 307 ASP A C 1
ATOM 2391 O O . ASP A 1 307 ? -15.884 4.805 -16.523 1.00 75.06 307 ASP A O 1
ATOM 2395 N N . PRO A 1 308 ? -16.385 3.302 -18.102 1.00 66.06 308 PRO A N 1
ATOM 2396 C CA . PRO A 1 308 ? -15.265 3.659 -18.989 1.00 66.06 308 PRO A CA 1
ATOM 2397 C C . PRO A 1 308 ? -15.246 5.114 -19.466 1.00 66.06 308 PRO A C 1
ATOM 2399 O O . PRO A 1 308 ? -14.222 5.612 -19.930 1.00 66.06 308 PRO A O 1
ATOM 2402 N N . ALA A 1 309 ? -16.405 5.772 -19.460 1.00 65.94 309 ALA A N 1
ATOM 2403 C CA . ALA A 1 309 ? -16.601 7.067 -20.098 1.00 65.94 309 ALA A CA 1
ATOM 2404 C C . ALA A 1 309 ? -16.957 8.180 -19.102 1.00 65.94 309 ALA A C 1
ATOM 2406 O O . ALA A 1 309 ? -17.242 9.293 -19.549 1.00 65.94 309 ALA A O 1
ATOM 2407 N N . GLY A 1 310 ? -16.973 7.893 -17.793 1.00 66.81 310 GLY A N 1
ATOM 2408 C CA . GLY A 1 310 ? -17.461 8.824 -16.768 1.00 66.81 310 GLY A CA 1
ATOM 2409 C C . GLY A 1 310 ? -18.914 9.245 -17.016 1.00 66.81 310 GLY A C 1
ATOM 2410 O O . GLY A 1 310 ? -19.267 10.411 -16.847 1.00 66.81 310 GLY A O 1
ATOM 2411 N N . LYS A 1 311 ? -19.722 8.341 -17.576 1.00 69.88 311 LYS A N 1
ATOM 2412 C CA . LYS A 1 311 ? -21.075 8.617 -18.060 1.00 69.88 311 LYS A CA 1
ATOM 2413 C C . LYS A 1 311 ? -22.131 8.387 -16.980 1.00 69.88 311 LYS A C 1
ATOM 2415 O O . LYS A 1 311 ? -23.225 8.942 -17.102 1.00 69.88 311 LYS A O 1
ATOM 2420 N N . PHE A 1 312 ? -21.857 7.541 -15.990 1.00 73.81 312 PHE A N 1
ATOM 2421 C CA . PHE A 1 312 ? -22.858 7.069 -15.041 1.00 73.81 312 PHE A CA 1
ATOM 2422 C C . PHE A 1 312 ? -22.632 7.683 -13.663 1.00 73.81 312 PHE A C 1
ATOM 2424 O O . PHE A 1 312 ? -21.658 7.375 -12.989 1.00 73.81 312 PHE A O 1
ATOM 2431 N N . ASP A 1 313 ? -23.588 8.497 -13.228 1.00 80.31 313 ASP A N 1
ATOM 2432 C CA . ASP A 1 313 ? -23.630 9.051 -11.874 1.00 80.31 313 ASP A CA 1
ATOM 2433 C C . ASP A 1 313 ? -24.368 8.066 -10.956 1.00 80.31 313 ASP A C 1
ATOM 2435 O O . ASP A 1 313 ? -25.590 8.146 -10.795 1.00 80.31 313 ASP A O 1
ATOM 2439 N N . VAL A 1 314 ? -23.650 7.033 -10.501 1.00 84.56 314 VAL A N 1
ATOM 2440 C CA . VAL A 1 314 ? -24.180 5.991 -9.611 1.00 84.56 314 VAL A CA 1
ATOM 2441 C C . VAL A 1 314 ? -23.725 6.272 -8.186 1.00 84.56 314 VAL A C 1
ATOM 2443 O O . VAL A 1 314 ? -22.536 6.267 -7.907 1.00 84.56 314 VAL A O 1
ATOM 2446 N N . ASP A 1 315 ? -24.682 6.401 -7.273 1.00 87.44 315 ASP A N 1
ATOM 2447 C CA . ASP A 1 315 ? -24.431 6.628 -5.851 1.00 87.44 315 ASP A CA 1
ATOM 2448 C C . ASP A 1 315 ? -24.808 5.399 -5.025 1.00 87.44 315 ASP A C 1
ATOM 2450 O O . ASP A 1 315 ? -25.925 4.880 -5.140 1.00 87.44 315 ASP A O 1
ATOM 2454 N N . ALA A 1 316 ? -23.935 4.979 -4.111 1.00 90.31 316 ALA A N 1
ATOM 2455 C CA . ALA A 1 316 ? -24.273 4.053 -3.041 1.00 90.31 316 ALA A CA 1
ATOM 2456 C C . ALA A 1 316 ? -24.843 4.804 -1.828 1.00 90.31 316 ALA A C 1
ATOM 2458 O O . ALA A 1 316 ? -24.390 5.877 -1.435 1.00 90.31 316 ALA A O 1
ATOM 2459 N N . SER A 1 317 ? -25.832 4.207 -1.172 1.00 93.75 317 SER A N 1
ATOM 2460 C CA . SER A 1 317 ? -26.459 4.774 0.021 1.00 93.75 317 SER A CA 1
ATOM 2461 C C . SER A 1 317 ? -26.834 3.706 1.043 1.00 93.75 317 SER A C 1
ATOM 2463 O O . SER A 1 317 ? -26.924 2.514 0.731 1.00 93.75 317 SER A O 1
ATOM 2465 N N . ALA A 1 318 ? -27.042 4.134 2.287 1.00 95.88 318 ALA A N 1
ATOM 2466 C CA . ALA A 1 318 ? -27.498 3.291 3.380 1.00 95.88 318 ALA A CA 1
ATOM 2467 C C . ALA A 1 318 ? -28.742 3.874 4.062 1.00 95.88 318 ALA A C 1
ATOM 2469 O O . ALA A 1 318 ? -28.775 5.053 4.403 1.00 95.88 318 ALA A O 1
ATOM 2470 N N . LEU A 1 319 ? -29.749 3.031 4.305 1.00 96.25 319 LEU A N 1
ATOM 2471 C CA . LEU A 1 319 ? -30.947 3.374 5.074 1.00 96.25 319 LEU A CA 1
ATOM 2472 C C . LEU A 1 319 ? -30.967 2.592 6.385 1.00 96.25 319 LEU A C 1
ATOM 2474 O O . LEU A 1 319 ? -30.991 1.358 6.370 1.00 96.25 319 LEU A O 1
ATOM 2478 N N . LEU A 1 320 ? -30.987 3.295 7.514 1.00 96.94 320 LEU A N 1
ATOM 2479 C CA . LEU A 1 320 ? -31.094 2.700 8.843 1.00 96.94 320 LEU A CA 1
ATOM 2480 C C . LEU A 1 320 ? -32.572 2.624 9.235 1.00 96.94 320 LEU A C 1
ATOM 2482 O O . LEU A 1 320 ? -33.232 3.636 9.448 1.00 96.94 320 LEU A O 1
ATOM 2486 N N . LEU A 1 321 ? -33.103 1.409 9.324 1.00 96.62 321 LEU A N 1
ATOM 2487 C CA . LEU A 1 321 ? -34.526 1.158 9.522 1.00 96.62 321 LEU A CA 1
ATOM 2488 C C . LEU A 1 321 ? -34.828 0.703 10.949 1.00 96.62 321 LEU A C 1
ATOM 2490 O O . LEU A 1 321 ? -34.159 -0.174 11.513 1.00 96.62 321 LEU A O 1
ATOM 2494 N N . ALA A 1 322 ? -35.902 1.261 11.499 1.00 94.50 322 ALA A N 1
ATOM 2495 C CA . ALA A 1 322 ? -36.537 0.781 12.713 1.00 94.50 322 ALA A CA 1
ATOM 2496 C C . ALA A 1 322 ? -37.315 -0.522 12.477 1.00 94.50 322 ALA A C 1
ATOM 2498 O O . ALA A 1 322 ? -37.418 -1.028 11.358 1.00 94.50 322 ALA A O 1
ATOM 2499 N N . ASP A 1 323 ? -37.862 -1.089 13.549 1.00 93.00 323 ASP A N 1
ATOM 2500 C CA . ASP A 1 323 ? -38.742 -2.266 13.513 1.00 93.00 323 ASP A CA 1
ATOM 2501 C C . ASP A 1 323 ? -40.017 -2.049 12.679 1.00 93.00 323 ASP A C 1
ATOM 2503 O O . ASP A 1 323 ? -40.576 -2.998 12.131 1.00 93.00 323 ASP A O 1
ATOM 2507 N N . THR A 1 324 ? -40.427 -0.793 12.510 1.00 92.81 324 THR A N 1
ATOM 2508 C CA . THR A 1 324 ? -41.503 -0.363 11.606 1.00 92.81 324 THR A CA 1
ATOM 2509 C C . THR A 1 324 ? -41.183 -0.573 10.123 1.00 92.81 324 THR A C 1
ATOM 2511 O O . THR A 1 324 ? -42.074 -0.439 9.286 1.00 92.81 324 THR A O 1
ATOM 2514 N N . GLY A 1 325 ? -39.923 -0.867 9.782 1.00 91.38 325 GLY A N 1
ATOM 2515 C CA . GLY A 1 325 ? -39.438 -0.943 8.406 1.00 91.38 325 GLY A CA 1
ATOM 2516 C C . GLY A 1 325 ? -39.160 0.420 7.768 1.00 91.38 325 GLY A C 1
ATOM 2517 O O . GLY A 1 325 ? -38.921 0.469 6.567 1.00 91.38 325 GLY A O 1
ATOM 2518 N N . LYS A 1 326 ? -39.179 1.510 8.547 1.00 94.25 326 LYS A N 1
ATOM 2519 C CA . LYS A 1 326 ? -38.928 2.884 8.083 1.00 94.25 326 LYS A CA 1
ATOM 2520 C C . LYS A 1 326 ? -37.742 3.522 8.799 1.00 94.25 326 LYS A C 1
ATOM 2522 O O . LYS A 1 326 ? -37.375 3.080 9.890 1.00 94.25 326 LYS A O 1
ATOM 2527 N N . ILE A 1 327 ? -37.166 4.563 8.204 1.00 94.69 327 ILE A N 1
ATOM 2528 C CA . ILE A 1 327 ? -36.170 5.407 8.874 1.00 94.69 327 ILE A CA 1
ATOM 2529 C C . ILE A 1 327 ? -36.796 6.134 10.074 1.00 94.69 327 ILE A C 1
ATOM 2531 O O . ILE A 1 327 ? -38.007 6.368 10.103 1.00 94.69 327 ILE A O 1
ATOM 2535 N N . ARG A 1 328 ? -35.989 6.493 11.081 1.00 92.75 328 ARG A N 1
ATOM 2536 C CA . ARG A 1 328 ? -36.485 7.227 12.264 1.00 92.75 328 ARG A CA 1
ATOM 2537 C C . ARG A 1 328 ? -36.497 8.737 12.022 1.00 92.75 328 ARG A C 1
ATOM 2539 O O . ARG A 1 328 ? -37.328 9.443 12.587 1.00 92.75 328 ARG A O 1
ATOM 2546 N N . SER A 1 329 ? -35.564 9.219 11.208 1.00 91.38 329 SER A N 1
ATOM 2547 C CA . SER A 1 329 ? -35.448 10.601 10.742 1.00 91.38 329 SER A CA 1
ATOM 2548 C C . SER A 1 329 ? -34.579 10.645 9.489 1.00 91.38 329 SER A C 1
ATOM 2550 O O . SER A 1 329 ? -33.885 9.675 9.196 1.00 91.38 329 SER A O 1
ATOM 2552 N N . ASP A 1 330 ? -34.540 11.780 8.791 1.00 88.12 330 ASP A N 1
ATOM 2553 C CA . ASP A 1 330 ? -33.710 11.931 7.587 1.00 88.12 330 ASP A CA 1
ATOM 2554 C C . ASP A 1 330 ? -32.222 11.654 7.854 1.00 88.12 330 ASP A C 1
ATOM 2556 O O . ASP A 1 330 ? -31.514 11.220 6.954 1.00 88.12 330 ASP A O 1
ATOM 2560 N N . ALA A 1 331 ? -31.761 11.804 9.104 1.00 86.81 331 ALA A N 1
ATOM 2561 C CA . ALA A 1 331 ? -30.401 11.486 9.550 1.00 86.81 331 ALA A CA 1
ATOM 2562 C C . ALA A 1 331 ? -30.019 9.994 9.418 1.00 86.81 331 ALA A C 1
ATOM 2564 O O . ALA A 1 331 ? -28.837 9.652 9.458 1.00 86.81 331 ALA A O 1
ATOM 2565 N N . ASP A 1 332 ? -31.012 9.114 9.274 1.00 91.75 332 ASP A N 1
ATOM 2566 C CA . ASP A 1 332 ? -30.848 7.674 9.050 1.00 91.75 332 ASP A CA 1
ATOM 2567 C C . ASP A 1 332 ? -30.731 7.308 7.563 1.00 91.75 332 ASP A C 1
ATOM 2569 O O . ASP A 1 332 ? -30.596 6.128 7.227 1.00 91.75 332 ASP A O 1
ATOM 2573 N N . PHE A 1 333 ? -30.776 8.298 6.669 1.00 92.75 333 PHE A N 1
ATOM 2574 C CA . PHE A 1 333 ? -30.438 8.127 5.265 1.00 92.75 333 PHE A CA 1
ATOM 2575 C C . PHE A 1 333 ? -29.029 8.665 4.998 1.00 92.75 333 PHE A C 1
ATOM 2577 O O . PHE A 1 333 ? -28.777 9.868 5.047 1.00 92.75 333 PHE A O 1
ATOM 2584 N N . VAL A 1 334 ? -28.086 7.762 4.744 1.00 89.94 334 VAL A N 1
ATOM 2585 C CA . VAL A 1 334 ? -26.667 8.076 4.554 1.0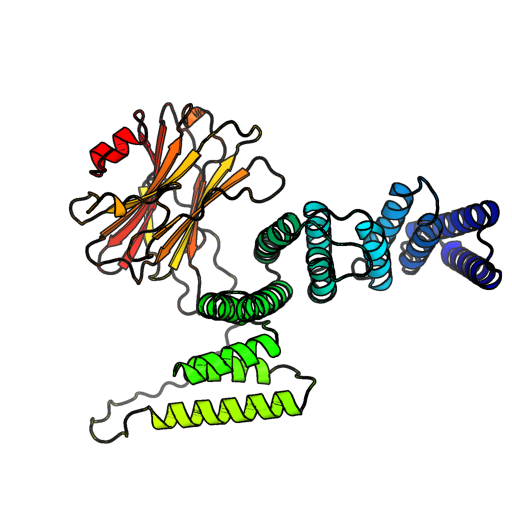0 89.94 334 VAL A CA 1
ATOM 2586 C C . VAL A 1 334 ? -26.294 7.948 3.082 1.00 89.94 334 VAL A C 1
ATOM 2588 O O . VAL A 1 334 ? -26.476 6.890 2.485 1.00 89.94 334 VAL A O 1
ATOM 2591 N N . PHE A 1 335 ? -25.754 9.019 2.507 1.00 86.50 335 PHE A N 1
ATOM 2592 C CA . PHE A 1 335 ? -25.376 9.123 1.091 1.00 86.50 335 PHE A CA 1
ATOM 2593 C C . PHE A 1 335 ? -24.341 10.247 0.898 1.00 86.50 335 PHE A C 1
ATOM 2595 O O . PHE A 1 335 ? -23.937 10.888 1.872 1.00 86.50 335 PHE A O 1
ATOM 2602 N N . TYR A 1 336 ? -23.912 10.527 -0.336 1.00 73.31 336 TYR A N 1
ATOM 2603 C CA . TYR A 1 336 ? -22.820 11.471 -0.625 1.00 73.31 336 TYR A CA 1
ATOM 2604 C C . TYR A 1 336 ? -22.990 12.879 -0.011 1.00 73.31 336 TYR A C 1
ATOM 2606 O O . TYR A 1 336 ? -21.986 13.512 0.335 1.00 73.31 336 TYR A O 1
ATOM 2614 N N . ASN A 1 337 ? -24.225 13.379 0.149 1.00 74.75 337 ASN A N 1
ATOM 2615 C CA . ASN A 1 337 ? -24.511 14.703 0.726 1.00 74.75 337 ASN A CA 1
ATOM 2616 C C . ASN A 1 337 ? -24.774 14.660 2.243 1.00 74.75 337 ASN A C 1
ATOM 2618 O O . ASN A 1 337 ? -24.692 15.678 2.925 1.00 74.75 337 ASN A O 1
ATOM 2622 N N . GLN A 1 338 ? -25.056 13.476 2.789 1.00 77.25 338 GLN A N 1
ATOM 2623 C CA . GLN A 1 338 ? -25.247 13.247 4.218 1.00 77.25 338 GLN A CA 1
ATOM 2624 C C . GLN A 1 338 ? -24.457 12.011 4.641 1.00 77.25 338 GLN A C 1
ATOM 2626 O O . GLN A 1 338 ? -24.988 10.922 4.839 1.00 77.25 338 GLN A O 1
ATOM 2631 N N . ARG A 1 339 ? -23.139 12.188 4.724 1.00 81.06 339 ARG A N 1
ATOM 2632 C CA . ARG A 1 339 ? -22.186 11.072 4.745 1.00 81.06 339 ARG A CA 1
ATOM 2633 C C . ARG A 1 339 ? -22.103 10.315 6.062 1.00 81.06 339 ARG A C 1
ATOM 2635 O O . ARG A 1 339 ? -21.486 9.261 6.101 1.00 81.06 339 ARG A O 1
ATOM 2642 N N . VAL A 1 340 ? -22.624 10.851 7.159 1.00 74.81 340 VAL A N 1
ATOM 2643 C CA . VAL A 1 340 ? -22.371 10.300 8.497 1.00 74.81 340 VAL A CA 1
ATOM 2644 C C . VAL A 1 340 ? -23.639 10.380 9.329 1.00 74.81 340 VAL A C 1
ATOM 2646 O O . VAL A 1 340 ? -24.248 11.447 9.413 1.00 74.81 340 VAL A O 1
ATOM 2649 N N . THR A 1 341 ? -24.011 9.277 9.980 1.00 74.88 341 THR A N 1
ATOM 2650 C CA . THR A 1 341 ? -25.078 9.308 10.988 1.00 74.88 341 THR A CA 1
ATOM 2651 C C . THR A 1 341 ? -24.651 10.143 12.199 1.00 74.88 341 THR A C 1
ATOM 2653 O O . THR A 1 341 ? -23.462 10.202 12.519 1.00 74.88 341 THR A O 1
ATOM 2656 N N . PRO A 1 342 ? -25.580 10.755 12.952 1.00 77.19 342 PRO A N 1
ATOM 2657 C CA . PRO A 1 342 ? -25.230 11.550 14.134 1.00 77.19 342 PRO A CA 1
ATOM 2658 C C . PRO A 1 342 ? -24.409 10.784 15.184 1.00 77.19 342 PRO A C 1
ATOM 2660 O O . PRO A 1 342 ? -23.559 11.365 15.856 1.00 77.19 342 PRO A O 1
ATOM 2663 N N . ASP A 1 343 ? -24.641 9.475 15.301 1.00 73.50 343 ASP A N 1
ATOM 2664 C CA . ASP A 1 343 ? -23.923 8.564 16.199 1.00 73.50 343 ASP A CA 1
ATOM 2665 C C . ASP A 1 343 ? -22.638 7.972 15.587 1.00 73.50 343 ASP A C 1
ATOM 2667 O O . ASP A 1 343 ? -21.925 7.230 16.258 1.00 73.50 343 ASP A O 1
ATOM 2671 N N . ARG A 1 344 ? -22.320 8.324 14.332 1.00 78.81 344 ARG A N 1
ATOM 2672 C CA . ARG A 1 344 ? -21.151 7.872 13.558 1.00 78.81 344 ARG A CA 1
ATOM 2673 C C . ARG A 1 344 ? -21.061 6.356 13.372 1.00 78.81 344 ARG A C 1
ATOM 2675 O O . ARG A 1 344 ? -19.991 5.843 13.054 1.00 78.81 344 ARG A O 1
ATOM 2682 N N . THR A 1 345 ? -22.173 5.650 13.553 1.00 80.81 345 THR A N 1
ATOM 2683 C CA . THR A 1 345 ? -22.254 4.197 13.372 1.00 80.81 345 THR A CA 1
ATOM 2684 C C . THR A 1 345 ? -22.301 3.795 11.903 1.00 80.81 345 THR A C 1
ATOM 2686 O O . THR A 1 345 ? -21.917 2.674 11.578 1.00 80.81 345 THR A O 1
ATOM 2689 N N . VAL A 1 346 ? -22.721 4.698 11.008 1.00 87.44 346 VAL A N 1
ATOM 2690 C CA . VAL A 1 346 ? -22.661 4.498 9.556 1.00 87.44 346 VAL A CA 1
ATOM 2691 C C . VAL A 1 346 ? -21.995 5.696 8.883 1.00 87.44 346 VAL A C 1
ATOM 2693 O O . VAL A 1 346 ? -22.347 6.847 9.150 1.00 87.44 346 VAL A O 1
ATOM 2696 N N . ILE A 1 347 ? -21.006 5.418 8.028 1.00 75.81 347 ILE A N 1
ATOM 2697 C CA . ILE A 1 347 ? -20.178 6.420 7.340 1.00 75.81 347 ILE A CA 1
ATOM 2698 C C . ILE A 1 347 ? -20.067 6.061 5.855 1.00 75.81 347 ILE A C 1
ATOM 2700 O O . ILE A 1 347 ? -19.580 4.985 5.526 1.00 75.81 347 ILE A O 1
ATOM 2704 N N . HIS A 1 348 ? -20.463 6.971 4.968 1.00 83.12 348 HIS A N 1
ATOM 2705 C CA . HIS A 1 348 ? -20.207 6.942 3.526 1.00 83.12 348 HIS A CA 1
ATOM 2706 C C . HIS A 1 348 ? -18.911 7.696 3.215 1.00 83.12 348 HIS A C 1
ATOM 2708 O O . HIS A 1 348 ? -18.712 8.830 3.658 1.00 83.12 348 HIS A O 1
ATOM 2714 N N . HIS A 1 349 ? -18.006 7.058 2.479 1.00 72.00 349 HIS A N 1
ATOM 2715 C CA . HIS A 1 349 ? -16.658 7.581 2.222 1.00 72.00 349 HIS A CA 1
ATOM 2716 C C . HIS A 1 349 ? -16.523 8.330 0.891 1.00 72.00 349 HIS A C 1
ATOM 2718 O O . HIS A 1 349 ? -15.449 8.861 0.608 1.00 72.00 349 HIS A O 1
ATOM 2724 N N . GLY A 1 350 ? -17.606 8.446 0.118 1.00 65.00 350 GLY A N 1
ATOM 2725 C CA . GLY A 1 350 ? -17.611 9.039 -1.219 1.00 65.00 350 GLY A CA 1
ATOM 2726 C C . GLY A 1 350 ? -17.161 8.076 -2.318 1.00 65.00 350 GLY A C 1
ATOM 2727 O O . GLY A 1 350 ? -16.716 6.957 -2.043 1.00 65.00 350 GLY A O 1
ATOM 2728 N N . GLU A 1 351 ? -17.256 8.562 -3.556 1.00 61.25 351 GLU A N 1
ATOM 2729 C CA . GLU A 1 351 ? -16.656 7.938 -4.731 1.00 61.25 351 GLU A CA 1
ATOM 2730 C C . GLU A 1 351 ? -15.136 7.841 -4.572 1.00 61.25 351 GLU A C 1
ATOM 2732 O O . GLU A 1 351 ? -14.444 8.809 -4.237 1.00 61.25 351 GLU A O 1
ATOM 2737 N N . GLN A 1 352 ? -14.618 6.641 -4.799 1.00 51.03 352 GLN A N 1
ATOM 2738 C CA . GLN A 1 352 ? -13.199 6.353 -4.882 1.00 51.03 352 GLN A CA 1
ATOM 2739 C C . GLN A 1 352 ? -12.935 5.666 -6.218 1.00 51.03 352 GLN A C 1
ATOM 2741 O O . GLN A 1 352 ? -13.233 4.485 -6.401 1.00 51.03 352 GLN A O 1
ATOM 2746 N N . THR A 1 353 ? -12.329 6.383 -7.159 1.00 43.16 353 THR A N 1
ATOM 2747 C CA . THR A 1 353 ? -11.741 5.755 -8.344 1.00 43.16 353 THR A CA 1
ATOM 2748 C C . THR A 1 353 ? -10.483 5.010 -7.897 1.00 43.16 353 THR A C 1
ATOM 2750 O O . THR A 1 353 ? -9.505 5.624 -7.467 1.00 43.16 353 THR A O 1
ATOM 2753 N N . ILE A 1 354 ? -10.510 3.677 -7.923 1.00 37.59 354 ILE A N 1
ATOM 2754 C CA . ILE A 1 354 ? -9.371 2.846 -7.519 1.00 37.59 354 ILE A CA 1
ATOM 2755 C C . ILE A 1 354 ? -8.692 2.306 -8.787 1.00 37.59 354 ILE A C 1
ATOM 2757 O O . ILE A 1 354 ? -9.062 1.252 -9.289 1.00 37.59 354 ILE A O 1
ATOM 2761 N N . GLY A 1 355 ? -7.644 2.989 -9.262 1.00 37.31 355 GLY A N 1
ATOM 2762 C CA . GLY A 1 355 ? -6.739 2.500 -10.316 1.00 37.31 355 GLY A CA 1
ATOM 2763 C C . GLY A 1 355 ? -7.010 3.005 -11.743 1.00 37.31 355 GLY A C 1
ATOM 2764 O O . GLY A 1 355 ? -7.936 3.767 -11.996 1.00 37.31 355 GLY A O 1
ATOM 2765 N N . LEU A 1 356 ? -6.154 2.577 -12.684 1.00 29.72 356 LEU A N 1
ATOM 2766 C CA . LEU A 1 356 ? -6.322 2.744 -14.134 1.00 29.72 356 LEU A CA 1
ATOM 2767 C C . LEU A 1 356 ? -7.279 1.667 -14.644 1.00 29.72 356 LEU A C 1
ATOM 2769 O O . LEU A 1 356 ? -6.866 0.578 -15.045 1.00 29.72 356 LEU A O 1
ATOM 2773 N N . GLY A 1 357 ? -8.566 1.957 -14.597 1.00 50.78 357 GLY A N 1
ATOM 2774 C CA . GLY A 1 357 ? -9.576 1.077 -15.144 1.00 50.78 357 GLY A CA 1
ATOM 2775 C C . GLY A 1 357 ? -10.925 1.754 -15.157 1.00 50.78 357 GLY A C 1
ATOM 2776 O O . GLY A 1 357 ? -11.180 2.690 -14.409 1.00 50.78 357 GLY A O 1
ATOM 2777 N N . ASP A 1 358 ? -11.797 1.220 -15.992 1.00 62.09 358 ASP A N 1
ATOM 2778 C CA . ASP A 1 358 ? -13.181 1.638 -16.102 1.00 62.09 358 ASP A CA 1
ATOM 2779 C C . ASP A 1 358 ? -13.994 1.302 -14.837 1.00 62.09 358 ASP A C 1
ATOM 2781 O O . ASP A 1 358 ? -15.197 1.278 -14.947 1.00 62.09 358 ASP A O 1
ATOM 2785 N N . GLU A 1 359 ? -13.425 0.929 -13.681 1.00 65.88 359 GLU A N 1
ATOM 2786 C CA . GLU A 1 359 ? -14.187 0.486 -12.495 1.00 65.88 359 GLU A CA 1
ATOM 2787 C C . GLU A 1 359 ? -14.211 1.568 -11.402 1.00 65.88 359 GLU A C 1
ATOM 2789 O O . GLU A 1 359 ? -13.171 2.036 -10.940 1.00 65.88 359 GLU A O 1
ATOM 2794 N N . VAL A 1 360 ? -15.413 1.948 -10.974 1.00 71.00 360 VAL A N 1
ATOM 2795 C CA . VAL A 1 360 ? -15.673 2.925 -9.911 1.00 71.00 360 VAL A CA 1
ATOM 2796 C C . VAL A 1 360 ? -16.096 2.186 -8.644 1.00 71.00 360 VAL A C 1
ATOM 2798 O O . VAL A 1 360 ? -16.782 1.162 -8.719 1.00 71.00 360 VAL A O 1
ATOM 2801 N N . HIS A 1 361 ? -15.679 2.686 -7.475 1.00 75.56 361 HIS A N 1
ATOM 2802 C CA . HIS A 1 361 ? -16.017 2.109 -6.176 1.00 75.56 361 HIS A CA 1
ATOM 2803 C C . HIS A 1 361 ? -16.585 3.152 -5.211 1.00 75.56 361 HIS A C 1
ATOM 2805 O O . HIS A 1 361 ? -16.034 4.237 -5.058 1.00 75.56 361 HIS A O 1
ATOM 2811 N N . GLU A 1 362 ? -17.598 2.765 -4.443 1.00 79.94 362 GLU A N 1
ATOM 2812 C CA . GLU A 1 362 ? -18.079 3.509 -3.281 1.00 79.94 362 GLU A CA 1
ATOM 2813 C C . GLU A 1 362 ? -18.064 2.655 -2.023 1.00 79.94 362 GLU A C 1
ATOM 2815 O O . GLU A 1 362 ? -18.346 1.455 -2.063 1.00 79.94 362 GLU A O 1
ATOM 2820 N N . GLN A 1 363 ? -17.730 3.274 -0.889 1.00 80.75 363 GLN A N 1
ATOM 2821 C CA . GLN A 1 363 ? -17.570 2.567 0.380 1.00 80.75 363 GLN A CA 1
ATOM 2822 C C . GLN A 1 363 ? -18.476 3.122 1.477 1.00 80.75 363 GLN A C 1
ATOM 2824 O O . GLN A 1 363 ? -18.540 4.330 1.705 1.00 80.75 363 GLN A O 1
ATOM 2829 N N . ILE A 1 364 ? -19.110 2.211 2.216 1.00 84.75 364 ILE A N 1
ATOM 2830 C CA . ILE A 1 364 ? -19.923 2.500 3.397 1.00 84.75 364 ILE A CA 1
ATOM 2831 C C . ILE A 1 364 ? -19.439 1.631 4.559 1.00 84.75 364 ILE A C 1
ATOM 2833 O O . ILE A 1 364 ? -19.448 0.406 4.473 1.00 84.75 364 ILE A O 1
ATOM 2837 N N . THR A 1 365 ? -19.042 2.246 5.668 1.00 82.75 365 THR A N 1
ATOM 2838 C CA . THR A 1 365 ? -18.702 1.545 6.913 1.00 82.75 365 THR A CA 1
ATOM 2839 C C . THR A 1 365 ? -19.906 1.497 7.848 1.00 82.75 365 THR A C 1
ATOM 2841 O O . THR A 1 365 ? -20.606 2.495 7.992 1.00 82.75 365 THR A O 1
ATOM 2844 N N . ILE A 1 366 ? -20.127 0.353 8.497 1.00 88.00 366 ILE A N 1
ATOM 2845 C CA . ILE A 1 366 ? -21.221 0.087 9.437 1.00 88.00 366 ILE A CA 1
ATOM 2846 C C . ILE A 1 366 ? -20.640 -0.539 10.711 1.00 88.00 366 ILE A C 1
ATOM 2848 O O . ILE A 1 366 ? -20.094 -1.642 10.669 1.00 88.00 366 ILE A O 1
ATOM 2852 N N . ASP A 1 367 ? -20.789 0.124 11.854 1.00 85.62 367 ASP A N 1
ATOM 2853 C CA . ASP A 1 367 ? -20.458 -0.425 13.170 1.00 85.62 367 ASP A CA 1
ATOM 2854 C C . ASP A 1 367 ? -21.674 -1.133 13.782 1.00 85.62 367 ASP A C 1
ATOM 2856 O O . ASP A 1 367 ? -22.519 -0.533 14.449 1.00 85.62 367 ASP A O 1
ATOM 2860 N N . LEU A 1 368 ? -21.756 -2.450 13.578 1.00 88.88 368 LEU A N 1
ATOM 2861 C CA . LEU A 1 368 ? -22.859 -3.268 14.090 1.00 88.88 368 LEU A CA 1
ATOM 2862 C C . LEU A 1 368 ? -22.857 -3.419 15.615 1.00 88.88 368 LEU A C 1
ATOM 2864 O O . LEU A 1 368 ? -23.869 -3.850 16.176 1.00 88.88 368 LEU A O 1
ATOM 2868 N N . ALA A 1 369 ? -21.731 -3.130 16.274 1.00 86.06 369 ALA A N 1
ATOM 2869 C CA . ALA A 1 369 ? -21.630 -3.159 17.728 1.00 86.06 369 ALA A CA 1
ATOM 2870 C C . ALA A 1 369 ? -22.212 -1.879 18.342 1.00 86.06 369 ALA A C 1
ATOM 2872 O O . ALA A 1 369 ? -22.871 -1.946 19.378 1.00 86.06 369 ALA A O 1
ATOM 2873 N N . ALA A 1 370 ? -22.006 -0.739 17.680 1.00 85.88 370 ALA A N 1
ATOM 2874 C CA . ALA A 1 370 ? -22.463 0.565 18.146 1.00 85.88 370 ALA A CA 1
ATOM 2875 C C . ALA A 1 370 ? -23.851 0.976 17.617 1.00 85.88 370 ALA A C 1
ATOM 2877 O O . ALA A 1 370 ? -24.440 1.915 18.153 1.00 85.88 370 ALA A O 1
ATOM 2878 N N . LEU A 1 371 ? -24.403 0.280 16.611 1.00 90.88 371 LEU A N 1
ATOM 2879 C CA . LEU A 1 371 ? -25.739 0.573 16.076 1.00 90.88 371 LEU A CA 1
ATOM 2880 C C . LEU A 1 371 ? -26.806 0.611 17.190 1.00 90.88 371 LEU A C 1
ATOM 2882 O O . LEU A 1 371 ? -26.960 -0.380 17.923 1.00 90.88 371 LEU A O 1
ATOM 2886 N N . PRO A 1 372 ? -27.617 1.687 17.278 1.00 92.25 372 PRO A N 1
ATOM 2887 C CA . PRO A 1 372 ? -28.677 1.792 18.271 1.00 92.25 372 PRO A CA 1
ATOM 2888 C C . PRO A 1 372 ? -29.626 0.596 18.226 1.00 92.25 372 PRO A C 1
ATOM 2890 O O . PRO A 1 372 ? -29.940 0.068 17.158 1.00 92.25 372 PRO A O 1
ATOM 2893 N N . ALA A 1 373 ? -30.155 0.199 19.384 1.00 91.00 373 ALA A N 1
ATOM 2894 C CA . ALA A 1 373 ? -31.121 -0.899 19.467 1.00 91.00 373 ALA A CA 1
ATOM 2895 C C . ALA A 1 373 ? -32.402 -0.631 18.655 1.00 91.00 373 ALA A C 1
ATOM 2897 O O . ALA A 1 373 ? -33.044 -1.571 18.195 1.00 91.00 373 ALA A O 1
ATOM 2898 N N . SER A 1 374 ? -32.748 0.644 18.448 1.00 92.44 374 SER A N 1
ATOM 2899 C CA . SER A 1 374 ? -33.866 1.055 17.597 1.00 92.44 374 SER A CA 1
ATOM 2900 C C . SER A 1 374 ? -33.600 0.892 16.098 1.00 92.44 374 SER A C 1
ATOM 2902 O O . SER A 1 374 ? -34.544 1.016 15.331 1.00 92.44 374 SER A O 1
ATOM 2904 N N . VAL A 1 375 ? -32.368 0.585 15.669 1.00 95.25 375 VAL A N 1
ATOM 2905 C CA . VAL A 1 375 ? -32.048 0.190 14.289 1.00 95.25 375 VAL A CA 1
ATOM 2906 C C . VAL A 1 375 ? -32.016 -1.333 14.212 1.00 95.25 375 VAL A C 1
ATOM 2908 O O . VAL A 1 375 ? -31.145 -2.005 14.779 1.00 95.25 375 VAL A O 1
ATOM 2911 N N . THR A 1 376 ? -32.985 -1.892 13.496 1.00 93.88 376 THR A N 1
ATOM 2912 C CA . THR A 1 376 ? -33.129 -3.345 13.333 1.00 93.88 376 THR A CA 1
ATOM 2913 C C . THR A 1 376 ? -32.521 -3.845 12.029 1.00 93.88 376 THR A C 1
ATOM 2915 O O . THR A 1 376 ? -32.166 -5.025 11.929 1.00 93.88 376 THR A O 1
ATOM 2918 N N . ARG A 1 377 ? -32.366 -2.949 11.048 1.00 95.12 377 ARG A N 1
ATOM 2919 C CA . ARG A 1 377 ? -31.857 -3.257 9.715 1.00 95.12 377 ARG A CA 1
ATOM 2920 C C . ARG A 1 377 ? -31.143 -2.054 9.101 1.00 95.12 377 ARG A C 1
ATOM 2922 O O . ARG A 1 377 ? -31.597 -0.930 9.251 1.00 95.12 377 ARG A O 1
ATOM 2929 N N . VAL A 1 378 ? -30.064 -2.306 8.369 1.00 96.62 378 VAL A N 1
ATOM 2930 C CA . VAL A 1 378 ? -29.397 -1.345 7.484 1.00 96.62 378 VAL A CA 1
ATOM 2931 C C . VAL A 1 378 ? -29.524 -1.864 6.058 1.00 96.62 378 VAL A C 1
ATOM 2933 O O . VAL A 1 378 ? -29.085 -2.976 5.763 1.00 96.62 378 VAL A O 1
ATOM 2936 N N . VAL A 1 379 ? -30.169 -1.103 5.182 1.00 95.69 379 VAL A N 1
ATOM 2937 C CA . VAL A 1 379 ? -30.319 -1.434 3.758 1.00 95.69 379 VAL A CA 1
ATOM 2938 C C . VAL A 1 379 ? -29.257 -0.700 2.967 1.00 95.69 379 VAL A C 1
ATOM 2940 O O . VAL A 1 379 ? -29.110 0.500 3.148 1.00 95.69 379 VAL A O 1
ATOM 2943 N N . ILE A 1 380 ? -28.556 -1.408 2.085 1.00 94.25 380 ILE A N 1
ATOM 2944 C CA . ILE A 1 380 ? -27.612 -0.820 1.137 1.00 94.25 380 ILE A CA 1
ATOM 2945 C C . ILE A 1 380 ? -28.283 -0.739 -0.223 1.00 94.25 380 ILE A C 1
ATOM 2947 O O . ILE A 1 380 ? -28.762 -1.753 -0.744 1.00 94.25 380 ILE A O 1
ATOM 2951 N N . ALA A 1 381 ? -28.310 0.461 -0.784 1.00 92.44 381 ALA A N 1
ATOM 2952 C CA . ALA A 1 381 ? -28.907 0.749 -2.074 1.00 92.44 381 ALA A CA 1
ATOM 2953 C C . ALA A 1 381 ? -27.890 1.399 -3.016 1.00 92.44 381 ALA A C 1
ATOM 2955 O O . ALA A 1 381 ? -26.908 1.983 -2.564 1.00 92.44 381 ALA A O 1
ATOM 2956 N N . ALA A 1 382 ? -28.145 1.295 -4.316 1.00 90.62 382 ALA A N 1
ATOM 2957 C CA . ALA A 1 382 ? -27.503 2.106 -5.341 1.00 90.62 382 ALA A CA 1
ATOM 2958 C C . ALA A 1 382 ? -28.574 2.839 -6.154 1.00 90.62 382 ALA A C 1
ATOM 2960 O O . ALA A 1 382 ? -29.631 2.266 -6.425 1.00 90.62 382 ALA A O 1
ATOM 2961 N N . SER A 1 383 ? -28.319 4.079 -6.551 1.00 90.56 383 SER A N 1
ATOM 2962 C CA . SER A 1 383 ? -29.210 4.877 -7.402 1.00 90.56 383 SER A CA 1
ATOM 2963 C C . SER A 1 383 ? -28.441 5.546 -8.526 1.00 90.56 383 SER A C 1
ATOM 2965 O O . SER A 1 383 ? -27.255 5.795 -8.375 1.00 90.56 383 SER A O 1
ATOM 2967 N N . ILE A 1 384 ? -29.124 5.835 -9.632 1.00 87.44 384 ILE A N 1
ATOM 2968 C CA . ILE A 1 384 ? -28.570 6.568 -10.770 1.00 87.44 384 ILE A CA 1
ATOM 2969 C C . ILE A 1 384 ? -29.425 7.807 -11.062 1.00 87.44 384 ILE A C 1
ATOM 2971 O O . ILE A 1 384 ? -30.649 7.699 -11.208 1.00 87.44 384 ILE A O 1
ATOM 2975 N N . ASP A 1 385 ? -28.800 8.987 -11.131 1.00 80.12 385 ASP A N 1
ATOM 2976 C CA . ASP A 1 385 ? -29.522 10.242 -11.396 1.00 80.12 385 ASP A CA 1
ATOM 2977 C C . ASP A 1 385 ? -29.907 10.376 -12.879 1.00 80.12 385 ASP A C 1
ATOM 2979 O O . ASP A 1 385 ? -31.065 10.634 -13.227 1.00 80.12 385 ASP A O 1
ATOM 2983 N N . GLN A 1 386 ? -28.963 10.119 -13.787 1.00 79.19 386 GLN A N 1
ATOM 2984 C CA . GLN A 1 386 ? -29.178 10.207 -15.233 1.00 79.19 386 GLN A CA 1
ATOM 2985 C C . GLN A 1 386 ? -29.087 8.829 -15.897 1.00 79.19 386 GLN A C 1
ATOM 2987 O O . GLN A 1 386 ? -28.040 8.190 -15.903 1.00 79.19 386 GLN A O 1
ATOM 2992 N N . GLY A 1 387 ? -30.187 8.388 -16.515 1.00 84.81 387 GLY A N 1
ATOM 2993 C CA . GLY A 1 387 ? -30.300 7.067 -17.143 1.00 84.81 387 GLY A CA 1
ATOM 2994 C C . GLY A 1 387 ? -30.978 6.026 -16.253 1.00 84.81 387 GLY A C 1
ATOM 2995 O O . GLY A 1 387 ? -31.876 6.362 -15.477 1.00 84.81 387 GLY A O 1
ATOM 2996 N N . ASP A 1 388 ? -30.582 4.768 -16.429 1.00 85.94 388 ASP A N 1
ATOM 2997 C CA . ASP A 1 388 ? -31.062 3.594 -15.703 1.00 85.94 388 ASP A CA 1
ATOM 2998 C C . ASP A 1 388 ? -29.959 2.519 -15.648 1.00 85.94 388 ASP A C 1
ATOM 3000 O O . ASP A 1 388 ? -28.945 2.591 -16.352 1.00 85.94 388 ASP A O 1
ATOM 3004 N N . PHE A 1 389 ? -30.148 1.515 -14.794 1.00 82.56 389 PHE A N 1
ATOM 3005 C CA . PHE A 1 389 ? -29.161 0.461 -14.578 1.00 82.56 389 PHE A CA 1
ATOM 3006 C C . PHE A 1 389 ? -29.043 -0.544 -15.740 1.00 82.56 389 PHE A C 1
ATOM 3008 O O . PHE A 1 389 ? -28.162 -1.401 -15.684 1.00 82.56 389 PHE A O 1
ATOM 3015 N N . SER A 1 390 ? -29.843 -0.442 -16.815 1.00 81.00 390 SER A N 1
ATOM 3016 C CA . SER A 1 390 ? -29.696 -1.322 -17.991 1.00 81.00 390 SER A CA 1
ATOM 3017 C C . SER A 1 390 ? -28.364 -1.140 -18.714 1.00 81.00 390 SER A C 1
ATOM 3019 O O . SER A 1 390 ? -27.912 -2.041 -19.420 1.00 81.00 390 SER A O 1
ATOM 3021 N N . SER A 1 391 ? -27.748 0.032 -18.548 1.00 77.31 391 SER A N 1
ATOM 3022 C CA . SER A 1 391 ? -26.494 0.413 -19.199 1.00 77.31 391 SER A CA 1
ATOM 3023 C C . SER A 1 391 ? -25.271 0.302 -18.280 1.00 77.31 391 SER A C 1
ATOM 3025 O O . SER A 1 391 ? -24.160 0.547 -18.742 1.00 77.31 391 SER A O 1
ATOM 3027 N N . VAL A 1 392 ? -25.464 -0.039 -17.000 1.00 79.06 392 VAL A N 1
ATOM 3028 C CA . VAL A 1 392 ? -24.393 -0.116 -15.996 1.00 79.06 392 VAL A CA 1
ATOM 3029 C C . VAL A 1 392 ? -23.860 -1.544 -15.926 1.00 79.06 392 VAL A C 1
ATOM 3031 O O . VAL A 1 392 ? -24.546 -2.464 -15.477 1.00 79.06 392 VAL A O 1
ATOM 3034 N N . ASP A 1 393 ? -22.609 -1.726 -16.342 1.00 78.06 393 ASP A N 1
ATOM 3035 C CA . ASP A 1 393 ? -21.943 -3.025 -16.326 1.00 78.06 393 ASP A CA 1
ATOM 3036 C C . ASP A 1 393 ? -21.224 -3.289 -15.000 1.00 78.06 393 ASP A C 1
ATOM 3038 O O . ASP A 1 393 ? -20.739 -2.388 -14.321 1.00 78.06 393 ASP A O 1
ATOM 3042 N N . GLY A 1 394 ? -21.103 -4.566 -14.635 1.00 74.88 394 GLY A N 1
ATOM 3043 C CA . GLY A 1 394 ? -20.235 -4.988 -13.533 1.00 74.88 394 GLY A CA 1
ATOM 3044 C C . GLY A 1 394 ? -20.701 -4.602 -12.127 1.00 74.88 394 GLY A C 1
ATOM 3045 O O . GLY A 1 394 ? -19.917 -4.788 -11.200 1.00 74.88 394 GLY A O 1
ATOM 3046 N N . LEU A 1 395 ? -21.946 -4.128 -11.951 1.00 79.94 395 LEU A N 1
ATOM 3047 C CA . LEU A 1 395 ? -22.476 -3.748 -10.639 1.00 79.94 395 LEU A CA 1
ATOM 3048 C C . LEU A 1 395 ? -22.353 -4.901 -9.630 1.00 79.94 395 LEU A C 1
ATOM 3050 O O . LEU A 1 395 ? -22.900 -5.996 -9.825 1.00 79.94 395 LEU A O 1
ATOM 3054 N N . ARG A 1 396 ? -21.637 -4.638 -8.539 1.00 77.75 396 ARG A N 1
ATOM 3055 C CA . ARG A 1 396 ? -21.299 -5.604 -7.499 1.00 77.75 396 ARG A CA 1
ATOM 3056 C C . ARG A 1 396 ? -21.319 -4.945 -6.130 1.00 77.75 396 ARG A C 1
ATOM 3058 O O . ARG A 1 396 ? -20.871 -3.821 -5.968 1.00 77.75 396 ARG A O 1
ATOM 3065 N N . LEU A 1 397 ? -21.764 -5.688 -5.120 1.00 83.19 397 LEU A N 1
ATOM 3066 C CA . LEU A 1 397 ? -21.507 -5.355 -3.719 1.00 83.19 397 LEU A CA 1
ATOM 3067 C C . LEU A 1 397 ? -20.568 -6.400 -3.110 1.00 83.19 397 LEU A C 1
ATOM 3069 O O . LEU A 1 397 ? -20.718 -7.593 -3.384 1.00 83.19 397 LEU A O 1
ATOM 3073 N N . ARG A 1 398 ? -19.605 -5.935 -2.310 1.00 79.25 398 ARG A N 1
ATOM 3074 C CA . ARG A 1 398 ? -18.704 -6.706 -1.447 1.00 79.25 398 ARG A CA 1
ATOM 3075 C C . ARG A 1 398 ? -18.853 -6.210 -0.012 1.00 79.25 398 ARG A C 1
ATOM 3077 O O . ARG A 1 398 ? -18.958 -5.012 0.198 1.00 79.25 398 ARG A O 1
ATOM 3084 N N . ALA A 1 399 ? -18.864 -7.100 0.972 1.00 78.12 399 ALA A N 1
ATOM 3085 C CA . ALA A 1 399 ? -18.838 -6.720 2.384 1.00 78.12 399 ALA A CA 1
ATOM 3086 C C . ALA A 1 399 ? -17.685 -7.426 3.097 1.00 78.12 399 ALA A C 1
ATOM 3088 O O . ALA A 1 399 ? -17.574 -8.651 3.010 1.00 78.12 399 ALA A O 1
ATOM 3089 N N . ASP A 1 400 ? -16.866 -6.659 3.811 1.00 71.12 400 ASP A N 1
ATOM 3090 C CA . ASP A 1 400 ? -15.681 -7.124 4.527 1.00 71.12 400 ASP A CA 1
ATOM 3091 C C . ASP A 1 400 ? -15.737 -6.681 5.984 1.00 71.12 400 ASP A C 1
ATOM 3093 O O . ASP A 1 400 ? -16.053 -5.532 6.289 1.00 71.12 400 ASP A O 1
ATOM 3097 N N . ARG A 1 401 ? -15.402 -7.583 6.905 1.00 68.88 401 ARG A N 1
ATOM 3098 C CA . ARG A 1 401 ? -15.266 -7.235 8.319 1.00 68.88 401 ARG A CA 1
ATOM 3099 C C . ARG A 1 401 ? -13.889 -6.625 8.562 1.00 68.88 401 ARG A C 1
ATOM 3101 O O . ARG A 1 401 ? -12.880 -7.229 8.203 1.00 68.88 401 ARG A O 1
ATOM 3108 N N . CYS A 1 402 ? -13.831 -5.493 9.252 1.00 56.91 402 CYS A N 1
ATOM 3109 C CA . CYS A 1 402 ? -12.586 -4.966 9.801 1.00 56.91 402 CYS A CA 1
ATOM 3110 C C . CYS A 1 402 ? -12.171 -5.866 10.979 1.00 56.91 402 CYS A C 1
ATOM 3112 O O . CYS A 1 402 ? -12.691 -5.725 12.086 1.00 56.91 402 CYS A O 1
ATOM 3114 N N . ALA A 1 403 ? -11.323 -6.871 10.745 1.00 45.94 403 ALA A N 1
ATOM 3115 C CA . ALA A 1 403 ? -10.982 -7.853 11.773 1.00 45.94 403 ALA A CA 1
ATOM 3116 C C . ALA A 1 403 ? -9.896 -7.337 12.737 1.00 45.94 403 ALA A C 1
ATOM 3118 O O . ALA A 1 403 ? -8.752 -7.110 12.350 1.00 45.94 403 ALA A O 1
ATOM 3119 N N . GLY A 1 404 ? -10.258 -7.232 14.019 1.00 31.66 404 GLY A N 1
ATOM 3120 C CA . GLY A 1 404 ? -9.366 -7.523 15.140 1.00 31.66 404 GLY A CA 1
ATOM 3121 C C . GLY A 1 404 ? -9.577 -8.978 15.583 1.00 31.66 404 GLY A C 1
ATOM 3122 O O . GLY A 1 404 ? -10.722 -9.406 15.696 1.00 31.66 404 GLY A O 1
ATOM 3123 N N . SER A 1 405 ? -8.465 -9.692 15.794 1.00 28.86 405 SER A N 1
ATOM 3124 C CA . SER A 1 405 ? -8.286 -11.040 16.377 1.00 28.86 405 SER A CA 1
ATOM 3125 C C . SER A 1 405 ? -9.047 -12.240 15.781 1.00 28.86 405 SER A C 1
ATOM 3127 O O . SER A 1 405 ? -10.270 -12.270 15.673 1.00 28.86 405 SER A O 1
ATOM 3129 N N . SER A 1 406 ? -8.269 -13.285 15.486 1.00 41.03 406 SER A N 1
ATOM 3130 C CA . SER A 1 406 ? -8.696 -14.658 15.216 1.00 41.03 406 SER A CA 1
ATOM 3131 C C . SER A 1 406 ? -9.274 -15.308 16.476 1.00 41.03 406 SER A C 1
ATOM 3133 O O . SER A 1 406 ? -8.514 -15.603 17.388 1.00 41.03 406 SER A O 1
ATOM 3135 N N . GLU A 1 407 ? -10.575 -15.597 16.478 1.00 29.33 407 GLU A N 1
ATOM 3136 C CA . GLU A 1 407 ? -11.171 -16.754 17.158 1.00 29.33 407 GLU A CA 1
ATOM 3137 C C . GLU A 1 407 ? -12.556 -17.042 16.541 1.00 29.33 407 GLU A C 1
ATOM 3139 O O . GLU A 1 407 ? -13.381 -16.149 16.335 1.00 29.33 407 GLU A O 1
ATOM 3144 N N . SER A 1 408 ? -12.785 -18.311 16.205 1.00 24.38 408 SER A N 1
ATOM 3145 C CA . SER A 1 408 ? -13.872 -18.867 15.383 1.00 24.38 408 SER A CA 1
ATOM 3146 C C . SER A 1 408 ? -13.802 -18.567 13.875 1.00 24.38 408 SER A C 1
ATOM 3148 O O . SER A 1 408 ? -14.169 -17.514 13.351 1.00 24.38 408 SER A O 1
ATOM 3150 N N . LEU A 1 409 ? -13.370 -19.593 13.146 1.00 36.53 409 LEU A N 1
ATOM 3151 C CA . LEU A 1 409 ? -13.785 -19.820 11.776 1.00 36.53 409 LEU A CA 1
ATOM 3152 C C . LEU A 1 409 ? -15.270 -20.217 11.817 1.00 36.53 409 LEU A C 1
ATOM 3154 O O . LEU A 1 409 ? -15.564 -21.395 11.944 1.00 36.53 409 LEU A O 1
ATOM 3158 N N . ASP A 1 410 ? -16.201 -19.264 11.736 1.00 27.30 410 ASP A N 1
ATOM 3159 C CA . ASP A 1 410 ? -17.523 -19.570 11.186 1.00 27.30 410 ASP A CA 1
ATOM 3160 C C . ASP A 1 410 ? -18.263 -18.343 10.622 1.00 27.30 410 ASP A C 1
ATOM 3162 O O . ASP A 1 410 ? -18.818 -17.501 11.322 1.00 27.30 410 ASP A O 1
ATOM 3166 N N . ILE A 1 411 ? -18.316 -18.347 9.282 1.00 33.72 411 ILE A N 1
ATOM 3167 C CA . ILE A 1 411 ? -19.215 -17.616 8.380 1.00 33.72 411 ILE A CA 1
ATOM 3168 C C . ILE A 1 411 ? -18.931 -16.110 8.177 1.00 33.72 411 ILE A C 1
ATOM 3170 O O . ILE A 1 411 ? -19.608 -15.272 8.755 1.00 33.72 411 ILE A O 1
ATOM 3174 N N . ALA A 1 412 ? -17.995 -15.781 7.265 1.00 37.97 412 ALA A N 1
ATOM 3175 C CA . ALA A 1 412 ? -18.108 -14.696 6.262 1.00 37.97 412 ALA A CA 1
ATOM 3176 C C . ALA A 1 412 ? -16.770 -14.419 5.533 1.00 37.97 412 ALA A C 1
ATOM 3178 O O . ALA A 1 412 ? -15.974 -13.594 5.970 1.00 37.97 412 ALA A O 1
ATOM 3179 N N . GLY A 1 413 ? -16.526 -15.073 4.391 1.00 37.66 413 GLY A N 1
ATOM 3180 C CA . GLY A 1 413 ? -15.641 -14.488 3.367 1.00 37.66 413 GLY A CA 1
ATOM 3181 C C . GLY A 1 413 ? -16.319 -13.272 2.705 1.00 37.66 413 GLY A C 1
ATOM 3182 O O . GLY A 1 413 ? -17.493 -13.026 3.000 1.00 37.66 413 GLY A O 1
ATOM 3183 N N . PRO A 1 414 ? -15.654 -12.537 1.790 1.00 42.47 414 PRO A N 1
ATOM 3184 C CA . PRO A 1 414 ? -16.301 -11.451 1.055 1.00 42.47 414 PRO A CA 1
ATOM 3185 C C . PRO A 1 414 ? -17.572 -11.963 0.373 1.00 42.47 414 PRO A C 1
ATOM 3187 O O . PRO A 1 414 ? -17.548 -12.982 -0.326 1.00 42.47 414 PRO A O 1
ATOM 3190 N N . VAL A 1 415 ? -18.680 -11.264 0.612 1.00 48.84 415 VAL A N 1
ATOM 3191 C CA . VAL A 1 415 ? -19.985 -11.570 0.021 1.00 48.84 415 VAL A CA 1
ATOM 3192 C C . VAL A 1 415 ? -20.115 -10.832 -1.302 1.00 48.84 415 VAL A C 1
ATOM 3194 O O . VAL A 1 415 ? -20.191 -9.614 -1.279 1.00 48.84 415 VAL A O 1
ATOM 3197 N N . SER A 1 416 ? -20.134 -11.540 -2.436 1.00 45.75 416 SER A N 1
ATOM 3198 C CA . SER A 1 416 ? -20.218 -10.927 -3.773 1.00 45.75 416 SER A CA 1
ATOM 3199 C C . SER A 1 416 ? -21.546 -11.216 -4.470 1.00 45.75 416 SER A C 1
ATOM 3201 O O . SER A 1 416 ? -21.946 -12.382 -4.567 1.00 45.75 416 SER A O 1
ATOM 3203 N N . PHE A 1 417 ? -22.168 -10.154 -4.994 1.00 58.94 417 PHE A N 1
ATOM 3204 C CA . PHE A 1 417 ? -23.400 -10.191 -5.786 1.00 58.94 417 PHE A CA 1
ATOM 3205 C C . PHE A 1 417 ? -23.127 -9.733 -7.223 1.00 58.94 417 PHE A C 1
ATOM 3207 O O . PHE A 1 417 ? -22.999 -8.534 -7.450 1.00 58.94 417 PHE A O 1
ATOM 3214 N N . PRO A 1 418 ? -23.028 -10.631 -8.210 1.00 50.22 418 PRO A N 1
ATOM 3215 C CA . PRO A 1 418 ? -23.155 -10.227 -9.599 1.00 50.22 418 PRO A CA 1
ATOM 3216 C C . PRO A 1 418 ? -24.643 -10.025 -9.920 1.00 50.22 418 PRO A C 1
ATOM 3218 O O . PRO A 1 418 ? -25.428 -10.975 -9.882 1.00 50.22 418 PRO A O 1
ATOM 3221 N N . LEU A 1 419 ? -25.056 -8.791 -10.212 1.00 53.84 419 LEU A N 1
ATOM 3222 C CA . LEU A 1 419 ? -26.405 -8.534 -10.714 1.00 53.84 419 LEU A CA 1
ATOM 3223 C C . LEU A 1 419 ? -26.418 -8.791 -12.221 1.00 53.84 419 LEU A C 1
ATOM 3225 O O . LEU A 1 419 ? -25.763 -8.103 -12.998 1.00 53.84 419 LEU A O 1
ATOM 3229 N N . HIS A 1 420 ? -27.146 -9.821 -12.645 1.00 46.41 420 HIS A N 1
ATOM 3230 C CA . HIS A 1 420 ? -27.341 -10.120 -14.057 1.00 46.41 420 HIS A CA 1
ATOM 3231 C C . HIS A 1 420 ? -28.777 -9.759 -14.439 1.00 46.41 420 HIS A C 1
ATOM 3233 O O . HIS A 1 420 ? -29.706 -10.468 -14.057 1.00 46.41 420 HIS A O 1
ATOM 3239 N N . ARG A 1 421 ? -28.912 -8.697 -15.248 1.00 50.47 421 ARG A N 1
ATOM 3240 C CA . ARG A 1 421 ? -30.148 -8.097 -15.797 1.00 50.47 421 ARG A CA 1
ATOM 3241 C C . ARG A 1 421 ? -30.857 -7.123 -14.861 1.00 50.47 421 ARG A C 1
ATOM 3243 O O . ARG A 1 421 ? -31.768 -7.489 -14.126 1.00 50.47 421 ARG A O 1
ATOM 3250 N N . LEU A 1 422 ? -30.456 -5.868 -14.987 1.00 59.31 422 LEU A N 1
ATOM 3251 C CA . LEU A 1 422 ? -31.189 -4.706 -14.510 1.00 59.31 422 LEU A CA 1
ATOM 3252 C C . LEU A 1 422 ? -31.891 -4.123 -15.747 1.00 59.31 422 LEU A C 1
ATOM 3254 O O . LEU A 1 422 ? -31.298 -4.061 -16.824 1.00 59.31 422 LEU A O 1
ATOM 3258 N N . GLY A 1 423 ? -33.191 -3.879 -15.643 1.00 65.12 423 GLY A N 1
ATOM 3259 C CA . GLY A 1 423 ? -34.025 -3.299 -16.686 1.00 65.12 423 GLY A CA 1
ATOM 3260 C C . GLY A 1 423 ? -34.033 -1.776 -16.575 1.00 65.12 423 GLY A C 1
ATOM 3261 O O . GLY A 1 423 ? -32.990 -1.143 -16.475 1.00 65.12 423 GLY A O 1
ATOM 3262 N N . VAL A 1 424 ? -35.223 -1.176 -16.590 1.00 77.31 424 VAL A N 1
ATOM 3263 C CA . VAL A 1 424 ? -35.414 0.289 -16.559 1.00 77.31 424 VAL A CA 1
ATOM 3264 C C . VAL A 1 424 ? -35.316 0.887 -15.149 1.00 77.31 424 VAL A C 1
ATOM 3266 O O . VAL A 1 424 ? -35.822 1.980 -14.893 1.00 77.31 424 VAL A O 1
ATOM 3269 N N . GLU A 1 425 ? -34.748 0.157 -14.188 1.00 83.50 425 GLU A N 1
ATOM 3270 C CA . GLU A 1 425 ? -34.686 0.607 -12.804 1.00 83.50 425 GLU A CA 1
ATOM 3271 C C . GLU A 1 425 ? -33.626 1.688 -12.596 1.00 83.50 425 GLU A C 1
ATOM 3273 O O . GLU A 1 425 ? -32.526 1.634 -13.141 1.00 83.50 425 GLU A O 1
ATOM 3278 N N . ARG A 1 426 ? -33.975 2.680 -11.774 1.00 86.88 426 ARG A N 1
ATOM 3279 C CA . ARG A 1 426 ? -33.143 3.845 -11.444 1.00 86.88 426 ARG A CA 1
ATOM 3280 C C . ARG A 1 426 ? -32.599 3.800 -10.015 1.00 86.88 426 ARG A C 1
ATOM 3282 O O . ARG A 1 426 ? -31.790 4.633 -9.625 1.00 86.88 426 ARG A O 1
ATOM 3289 N N . ALA A 1 427 ? -33.053 2.838 -9.214 1.00 89.12 427 ALA A N 1
ATOM 3290 C CA . ALA A 1 427 ? -32.478 2.509 -7.917 1.00 89.12 427 ALA A CA 1
ATOM 3291 C C . ALA A 1 427 ? -32.612 1.010 -7.636 1.00 89.12 427 ALA A C 1
ATOM 3293 O O . ALA A 1 427 ? -33.535 0.366 -8.133 1.00 89.12 427 ALA A O 1
ATOM 3294 N N . ILE A 1 428 ? -31.691 0.442 -6.863 1.00 86.69 428 ILE A N 1
ATOM 3295 C CA . ILE A 1 428 ? -31.636 -0.986 -6.540 1.00 86.69 428 ILE A CA 1
ATOM 3296 C C . ILE A 1 428 ? -31.273 -1.155 -5.072 1.00 86.69 428 ILE A C 1
ATOM 3298 O O . ILE A 1 428 ? -30.294 -0.588 -4.598 1.00 86.69 428 ILE A O 1
ATOM 3302 N N . LEU A 1 429 ? -32.011 -2.004 -4.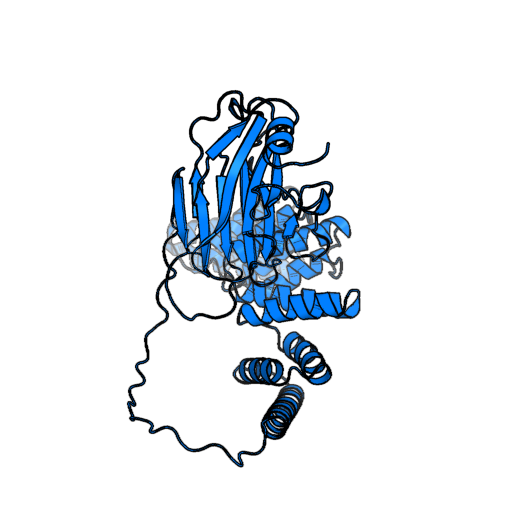364 1.00 89.06 429 LEU A N 1
ATOM 3303 C CA . LEU A 1 429 ? -31.606 -2.519 -3.061 1.00 89.06 429 LEU A CA 1
ATOM 3304 C C . LEU A 1 429 ? -30.646 -3.687 -3.281 1.00 89.06 429 LEU A C 1
ATOM 3306 O O . LEU A 1 429 ? -31.034 -4.739 -3.796 1.00 89.06 429 LEU A O 1
ATOM 3310 N N . LEU A 1 430 ? -29.388 -3.505 -2.893 1.00 87.06 430 LEU A N 1
ATOM 3311 C CA . LEU A 1 430 ? -28.318 -4.474 -3.120 1.00 87.06 430 LEU A CA 1
ATOM 3312 C C . LEU A 1 430 ? -28.340 -5.557 -2.041 1.00 87.06 430 LEU A C 1
ATOM 3314 O O . LEU A 1 430 ? -28.436 -6.754 -2.327 1.00 87.06 430 LEU A O 1
ATOM 3318 N N . ALA A 1 431 ? -28.300 -5.123 -0.784 1.00 90.00 431 ALA A N 1
ATOM 3319 C CA . ALA A 1 431 ? -28.241 -6.001 0.369 1.00 90.00 431 ALA A CA 1
ATOM 3320 C C . ALA A 1 431 ? -28.906 -5.359 1.586 1.00 90.00 431 ALA A C 1
ATOM 3322 O O . ALA A 1 431 ? -29.147 -4.155 1.644 1.00 90.00 431 ALA A O 1
ATOM 3323 N N . GLU A 1 432 ? -29.164 -6.170 2.600 1.00 92.38 432 GLU A N 1
ATOM 3324 C CA . GLU A 1 432 ? -29.459 -5.679 3.941 1.00 92.38 432 GLU A CA 1
ATOM 3325 C C . GLU A 1 432 ? -28.634 -6.408 4.984 1.00 92.38 432 GLU A C 1
ATOM 3327 O O . GLU A 1 432 ? -28.405 -7.615 4.887 1.00 92.38 432 GLU A O 1
ATOM 3332 N N . VAL A 1 433 ? -28.286 -5.675 6.028 1.00 93.50 433 VAL A N 1
ATOM 3333 C CA . VAL A 1 433 ? -27.767 -6.203 7.278 1.00 93.50 433 VAL A CA 1
ATOM 3334 C C . VAL A 1 433 ? -28.866 -6.077 8.325 1.00 93.50 433 VAL A C 1
ATOM 3336 O O . VAL A 1 433 ? -29.389 -4.989 8.528 1.00 93.50 433 VAL A O 1
ATOM 3339 N N . TYR A 1 434 ? -29.268 -7.168 8.969 1.00 94.94 434 TYR A N 1
ATOM 3340 C CA . TYR A 1 434 ? -30.438 -7.173 9.851 1.00 94.94 434 TYR A CA 1
ATOM 3341 C C . TYR A 1 434 ? -30.251 -8.051 11.084 1.00 94.94 434 TYR A C 1
ATOM 3343 O O . TYR A 1 434 ? -29.532 -9.056 11.055 1.00 94.94 434 TYR A O 1
ATOM 3351 N N . ARG A 1 435 ? -30.924 -7.674 12.174 1.00 91.56 435 ARG A N 1
ATOM 3352 C CA . ARG A 1 435 ? -30.955 -8.452 13.415 1.00 91.56 435 ARG A CA 1
ATOM 3353 C C . ARG A 1 435 ? -31.928 -9.624 13.272 1.00 91.56 435 ARG A C 1
ATOM 3355 O O . ARG A 1 435 ? -33.072 -9.454 12.854 1.00 91.56 435 ARG A O 1
ATOM 3362 N N . ARG A 1 436 ? -31.507 -10.827 13.662 1.00 87.88 436 ARG A N 1
ATOM 3363 C CA . ARG A 1 436 ? -32.369 -12.013 13.766 1.00 87.88 436 ARG A CA 1
ATOM 3364 C C . ARG A 1 436 ? -31.900 -12.894 14.915 1.00 87.88 436 ARG A C 1
ATOM 3366 O O . ARG A 1 436 ? -30.737 -13.279 14.952 1.00 87.88 436 ARG A O 1
ATOM 3373 N N . ASN A 1 437 ? -32.816 -13.252 15.816 1.00 86.31 437 ASN A N 1
ATOM 3374 C CA . ASN A 1 437 ? -32.556 -14.146 16.953 1.00 86.31 437 ASN A CA 1
ATOM 3375 C C . ASN A 1 437 ? -31.333 -13.726 17.799 1.00 86.31 437 ASN A C 1
ATOM 3377 O O . ASN A 1 437 ? -30.531 -14.566 18.186 1.00 86.31 437 ASN A O 1
ATOM 3381 N N . GLY A 1 438 ? -31.160 -12.421 18.038 1.00 81.12 438 GLY A N 1
ATOM 3382 C CA . GLY A 1 438 ? -30.041 -11.888 18.828 1.00 81.12 438 GLY A CA 1
ATOM 3383 C C . GLY A 1 438 ? -28.700 -11.765 18.091 1.00 81.12 438 GLY A C 1
ATOM 3384 O O . GLY A 1 438 ? -27.757 -11.245 18.674 1.00 81.12 438 GLY A O 1
ATOM 3385 N N . GLY A 1 439 ? -28.609 -12.179 16.821 1.00 86.81 439 GLY A N 1
ATOM 3386 C CA . GLY A 1 439 ? -27.417 -12.019 15.979 1.00 86.81 439 GLY A CA 1
ATOM 3387 C C . GLY A 1 439 ? -27.667 -11.162 14.737 1.00 86.81 439 GLY A C 1
ATOM 3388 O O . GLY A 1 439 ? -28.806 -10.797 14.440 1.00 86.81 439 GLY A O 1
ATOM 3389 N N . TRP A 1 440 ? -26.603 -10.865 13.989 1.00 91.00 440 TRP A N 1
ATOM 3390 C CA . TRP A 1 440 ? -26.684 -10.160 12.708 1.00 91.00 440 TRP A CA 1
ATOM 3391 C C . TRP A 1 440 ? -26.615 -11.128 11.530 1.00 91.00 440 TRP A C 1
ATOM 3393 O O . TRP A 1 440 ? -25.973 -12.181 11.575 1.00 91.00 440 TRP A O 1
ATOM 3403 N N . ARG A 1 441 ? -27.298 -10.771 10.447 1.00 88.75 441 ARG A N 1
ATOM 3404 C CA . ARG A 1 441 ? -27.258 -11.484 9.169 1.00 88.75 441 ARG A CA 1
ATOM 3405 C C . ARG A 1 441 ? -27.142 -10.482 8.035 1.00 88.75 441 ARG A C 1
ATOM 3407 O O . ARG A 1 441 ? -27.692 -9.391 8.139 1.00 88.75 441 ARG A O 1
ATOM 3414 N N . ILE A 1 442 ? -26.496 -10.883 6.946 1.00 88.31 442 ILE A N 1
ATOM 3415 C CA . ILE A 1 442 ? -26.547 -10.169 5.669 1.00 88.31 442 ILE A CA 1
ATOM 3416 C C . ILE A 1 442 ? -27.393 -10.966 4.677 1.00 88.31 442 ILE A C 1
ATOM 3418 O O . ILE A 1 442 ? -27.271 -12.193 4.603 1.00 88.31 442 ILE A O 1
ATOM 3422 N N . ARG A 1 443 ? -28.272 -10.293 3.933 1.00 85.88 443 ARG A N 1
ATOM 3423 C CA . ARG A 1 443 ? -29.104 -10.883 2.875 1.00 85.88 443 ARG A CA 1
ATOM 3424 C C . ARG A 1 443 ? -28.896 -10.154 1.550 1.00 85.88 443 ARG A C 1
ATOM 3426 O O . ARG A 1 443 ? -28.906 -8.930 1.510 1.00 85.88 443 ARG A O 1
ATOM 3433 N N . ALA A 1 444 ? -28.777 -10.939 0.485 1.00 82.38 444 ALA A N 1
ATOM 3434 C CA . ALA A 1 444 ? -28.880 -10.511 -0.903 1.00 82.38 444 ALA A CA 1
ATOM 3435 C C . ALA A 1 444 ? -30.312 -10.068 -1.217 1.00 82.38 444 ALA A C 1
ATOM 3437 O O . ALA A 1 444 ? -31.234 -10.860 -0.997 1.00 82.38 444 ALA A O 1
ATOM 3438 N N . ILE A 1 445 ? -30.515 -8.876 -1.776 1.00 83.12 445 ILE A N 1
ATOM 3439 C CA . ILE A 1 445 ? -31.856 -8.438 -2.191 1.00 83.12 445 ILE A CA 1
ATOM 3440 C C . ILE A 1 445 ? -31.968 -8.470 -3.714 1.00 83.12 445 ILE A C 1
ATOM 3442 O O . ILE A 1 445 ? -32.612 -9.372 -4.242 1.00 83.12 445 ILE A O 1
ATOM 3446 N N . GLY A 1 446 ? -31.329 -7.526 -4.412 1.00 75.75 446 GLY A N 1
ATOM 3447 C CA . GLY A 1 446 ? -31.431 -7.386 -5.868 1.00 75.75 446 GLY A CA 1
ATOM 3448 C C . GLY A 1 446 ? -32.797 -6.878 -6.343 1.00 75.75 446 GLY A C 1
ATOM 3449 O O . GLY A 1 446 ? -33.259 -7.285 -7.403 1.00 75.75 446 GLY A O 1
ATOM 3450 N N . GLN A 1 447 ? -33.467 -6.033 -5.554 1.00 82.75 447 GLN A N 1
ATOM 3451 C CA . GLN A 1 447 ? -34.783 -5.475 -5.889 1.00 82.75 447 GLN A CA 1
ATOM 3452 C C . GLN A 1 447 ? -34.621 -4.084 -6.497 1.00 82.75 447 GLN A C 1
ATOM 3454 O O . GLN A 1 447 ? -34.083 -3.195 -5.843 1.00 82.75 447 GLN A O 1
ATOM 3459 N N . GLY A 1 448 ? -35.108 -3.892 -7.721 1.00 83.69 448 GLY A N 1
ATOM 3460 C CA . GLY A 1 448 ? -35.050 -2.610 -8.416 1.00 83.69 448 GLY A CA 1
ATOM 3461 C C . GLY A 1 448 ? -36.311 -1.749 -8.258 1.00 83.69 448 GLY A C 1
ATOM 3462 O O . GLY A 1 448 ? -37.397 -2.249 -7.965 1.00 83.69 448 GLY A O 1
ATOM 3463 N N . TYR A 1 449 ? -36.139 -0.447 -8.477 1.00 84.38 449 TYR A N 1
ATOM 3464 C CA . TYR A 1 449 ? -37.141 0.614 -8.406 1.00 84.38 449 TYR A CA 1
ATOM 3465 C C . TYR A 1 449 ? -37.093 1.449 -9.692 1.00 84.38 449 TYR A C 1
ATOM 3467 O O . TYR A 1 449 ? -36.123 2.166 -9.949 1.00 84.38 449 TYR A O 1
ATOM 3475 N N . ALA A 1 450 ? -38.143 1.367 -10.513 1.00 85.19 450 ALA A N 1
ATOM 3476 C CA . ALA A 1 450 ? -38.256 2.124 -11.769 1.00 85.19 450 ALA A CA 1
ATOM 3477 C C . ALA A 1 450 ? -38.349 3.643 -11.548 1.00 85.19 450 ALA A C 1
ATOM 3479 O O . ALA A 1 450 ? -37.851 4.437 -12.338 1.00 85.19 450 ALA A O 1
ATOM 3480 N N . ASP A 1 451 ? -38.949 4.051 -10.437 1.00 84.38 451 ASP A N 1
ATOM 3481 C CA . ASP A 1 451 ? -39.087 5.435 -9.991 1.00 84.38 451 ASP A CA 1
ATOM 3482 C C . ASP A 1 451 ? -37.882 5.943 -9.178 1.00 84.38 451 ASP A C 1
ATOM 3484 O O . ASP A 1 451 ? -37.913 7.050 -8.637 1.00 84.38 451 ASP A O 1
ATOM 3488 N N . GLY A 1 452 ? -36.804 5.156 -9.118 1.00 86.38 452 GLY A N 1
ATOM 3489 C CA . GLY A 1 452 ? -35.529 5.546 -8.531 1.00 86.38 452 GLY A CA 1
ATOM 3490 C C . GLY A 1 452 ? -35.600 5.796 -7.029 1.00 86.38 452 GLY A C 1
ATOM 3491 O O . GLY A 1 452 ? -36.354 5.151 -6.298 1.00 86.38 452 GLY A O 1
ATOM 3492 N N . LEU A 1 453 ? -34.801 6.757 -6.561 1.00 85.94 453 LEU A N 1
ATOM 3493 C CA . LEU A 1 453 ? -34.709 7.075 -5.138 1.00 85.94 453 LEU A CA 1
ATOM 3494 C C . LEU A 1 453 ? -36.052 7.539 -4.548 1.00 85.94 453 LEU A C 1
ATOM 3496 O O . LEU A 1 453 ? -36.311 7.308 -3.372 1.00 85.94 453 LEU A O 1
ATOM 3500 N N . ALA A 1 454 ? -36.952 8.105 -5.360 1.00 85.19 454 ALA A N 1
ATOM 3501 C CA . ALA A 1 454 ? -38.294 8.485 -4.917 1.00 85.19 454 ALA A CA 1
ATOM 3502 C C . ALA A 1 454 ? -39.152 7.273 -4.501 1.00 85.19 454 ALA A C 1
ATOM 3504 O O . ALA A 1 454 ? -39.999 7.395 -3.614 1.00 85.19 454 ALA A O 1
ATOM 3505 N N . GLY A 1 455 ? -38.940 6.109 -5.122 1.00 85.25 455 GLY A N 1
ATOM 3506 C CA . GLY A 1 455 ? -39.587 4.856 -4.733 1.00 85.25 455 GLY A CA 1
ATOM 3507 C C . GLY A 1 455 ? -39.081 4.339 -3.393 1.00 85.25 455 GLY A C 1
ATOM 3508 O O . GLY A 1 455 ? -39.874 4.074 -2.491 1.00 85.25 455 GLY A O 1
ATOM 3509 N N . ILE A 1 456 ? -37.756 4.315 -3.230 1.00 86.88 456 ILE A N 1
ATOM 3510 C CA . ILE A 1 456 ? -37.092 3.994 -1.958 1.00 86.88 456 ILE A CA 1
ATOM 3511 C C . ILE A 1 456 ? -37.573 4.947 -0.854 1.00 86.88 456 ILE A C 1
ATOM 3513 O O . ILE A 1 456 ? -37.952 4.503 0.228 1.00 86.88 456 ILE A O 1
ATOM 3517 N N . ALA A 1 457 ? -37.632 6.250 -1.132 1.00 85.69 457 ALA A N 1
ATOM 3518 C CA . ALA A 1 457 ? -38.084 7.251 -0.175 1.00 85.69 457 ALA A CA 1
ATOM 3519 C C . ALA A 1 457 ? -39.516 6.990 0.312 1.00 85.69 457 ALA A C 1
ATOM 3521 O O . ALA A 1 457 ? -39.778 7.024 1.516 1.00 85.69 457 ALA A O 1
ATOM 3522 N N . ARG A 1 458 ? -40.436 6.655 -0.602 1.00 87.38 458 ARG A N 1
ATOM 3523 C CA . ARG A 1 458 ? -41.828 6.326 -0.260 1.00 87.38 458 ARG A CA 1
ATOM 3524 C C . ARG A 1 458 ? -41.947 5.060 0.586 1.00 87.38 458 ARG A C 1
ATOM 3526 O O . ARG A 1 458 ? -42.697 5.063 1.564 1.00 87.38 458 ARG A O 1
ATOM 3533 N N . ASP A 1 459 ? -41.198 4.018 0.244 1.00 86.31 459 ASP A N 1
ATOM 3534 C CA . ASP A 1 459 ? -41.269 2.728 0.933 1.00 86.31 459 ASP A CA 1
ATOM 3535 C C . ASP A 1 459 ? -40.640 2.778 2.332 1.00 86.31 459 ASP A C 1
ATOM 3537 O O . ASP A 1 459 ? -41.193 2.219 3.284 1.00 86.31 459 ASP A O 1
ATOM 3541 N N . PHE A 1 460 ? -39.524 3.497 2.482 1.00 88.81 460 PHE A N 1
ATOM 3542 C CA . PHE A 1 460 ? -38.756 3.560 3.730 1.00 88.81 460 PHE A CA 1
ATOM 3543 C C . PHE A 1 460 ? -39.011 4.822 4.563 1.00 88.81 460 PHE A C 1
ATOM 3545 O O . PHE A 1 460 ? -38.462 4.946 5.656 1.00 88.81 460 PHE A O 1
ATOM 3552 N N . GLY A 1 461 ? -39.885 5.724 4.109 1.00 83.00 461 GLY A N 1
ATOM 3553 C CA . GLY A 1 461 ? -40.294 6.911 4.862 1.00 83.00 461 GLY A CA 1
ATOM 3554 C C . GLY A 1 461 ? -39.257 8.034 4.895 1.00 83.00 461 GLY A C 1
ATOM 3555 O O . GLY A 1 461 ? -39.194 8.746 5.890 1.00 83.00 461 GLY A O 1
ATOM 3556 N N . VAL A 1 462 ? -38.457 8.180 3.836 1.00 80.38 462 VAL A N 1
ATOM 3557 C CA . VAL A 1 462 ? -37.545 9.322 3.659 1.00 80.38 462 VAL A CA 1
ATOM 3558 C C . VAL A 1 462 ? -38.363 10.547 3.251 1.00 80.38 462 VAL A C 1
ATOM 3560 O O . VAL A 1 462 ? -39.160 10.467 2.311 1.00 80.38 462 VAL A O 1
ATOM 3563 N N . HIS A 1 463 ? -38.178 11.674 3.940 1.00 71.19 463 HIS A N 1
ATOM 3564 C CA . HIS A 1 463 ? -38.742 12.946 3.502 1.00 71.19 463 HIS A CA 1
ATOM 3565 C C . HIS A 1 463 ? -37.796 13.579 2.471 1.00 71.19 463 HIS A C 1
ATOM 3567 O O . HIS A 1 463 ? -36.610 13.751 2.738 1.00 71.19 463 HIS A O 1
ATOM 3573 N N . VAL A 1 464 ? -38.321 13.857 1.273 1.00 57.72 464 VAL A N 1
ATOM 3574 C CA . VAL A 1 464 ? -37.582 14.443 0.138 1.00 57.72 464 VAL A CA 1
ATOM 3575 C C . VAL A 1 464 ? -37.844 15.936 0.052 1.00 57.72 464 VAL A C 1
ATOM 3577 O O . VAL A 1 464 ? -39.031 16.316 0.206 1.00 57.72 464 VAL A O 1
#

Radius of gyration: 28.99 Å; chains: 1; bounding box: 82×50×80 Å